Protein AF-F0IER6-F1 (afdb_monomer_lite)

Structure (mmCIF, N/CA/C/O backbone):
data_AF-F0IER6-F1
#
_entry.id   AF-F0IER6-F1
#
loop_
_atom_site.group_PDB
_atom_site.id
_atom_site.type_symbol
_atom_site.label_atom_id
_atom_site.label_alt_id
_atom_site.label_comp_id
_atom_site.label_asym_id
_atom_site.label_entity_id
_atom_site.label_seq_id
_atom_site.pdbx_PDB_ins_code
_atom_site.Cartn_x
_atom_site.Cartn_y
_atom_site.Cartn_z
_atom_site.occupancy
_atom_site.B_iso_or_equiv
_atom_site.auth_seq_id
_atom_site.auth_comp_id
_atom_site.auth_asym_id
_atom_site.auth_atom_id
_atom_site.pdbx_PDB_model_num
ATOM 1 N N . MET A 1 1 ? 46.313 -17.116 -42.962 1.00 33.59 1 MET A N 1
ATOM 2 C CA . MET A 1 1 ? 44.995 -17.578 -42.481 1.00 33.59 1 MET A CA 1
ATOM 3 C C . MET A 1 1 ? 45.224 -18.299 -41.162 1.00 33.59 1 MET A C 1
ATOM 5 O O . MET A 1 1 ? 45.896 -19.318 -41.172 1.00 33.59 1 MET A O 1
ATOM 9 N N . GLY A 1 2 ? 44.788 -17.719 -40.041 1.00 25.95 2 GLY A N 1
ATOM 10 C CA . GLY A 1 2 ? 44.911 -18.307 -38.702 1.00 25.95 2 GLY A CA 1
ATOM 11 C C . GLY A 1 2 ? 43.520 -18.611 -38.156 1.00 25.95 2 GLY A C 1
ATOM 12 O O . GLY A 1 2 ? 42.647 -17.748 -38.205 1.00 25.95 2 GLY A O 1
ATOM 13 N N . ALA A 1 3 ? 43.313 -19.853 -37.727 1.00 32.41 3 ALA A N 1
ATOM 14 C CA . ALA A 1 3 ? 42.036 -20.410 -37.308 1.00 32.41 3 ALA A CA 1
ATOM 15 C C . ALA A 1 3 ? 41.417 -19.641 -36.128 1.00 32.41 3 ALA A C 1
ATOM 17 O O . ALA A 1 3 ? 41.993 -19.570 -35.044 1.00 32.41 3 ALA A O 1
ATOM 18 N N . VAL A 1 4 ? 40.211 -19.107 -36.337 1.00 32.41 4 VAL A N 1
ATOM 19 C CA . VAL A 1 4 ? 39.313 -18.662 -35.266 1.00 32.41 4 VAL A CA 1
ATOM 20 C C . VAL A 1 4 ? 38.686 -19.925 -34.682 1.00 32.41 4 VAL A C 1
ATOM 22 O O . VAL A 1 4 ? 37.694 -20.440 -35.192 1.00 32.41 4 VAL A O 1
ATOM 25 N N . GLY A 1 5 ? 39.362 -20.480 -33.679 1.00 27.39 5 GLY A N 1
ATOM 26 C CA . GLY A 1 5 ? 38.928 -21.653 -32.936 1.00 27.39 5 GLY A CA 1
ATOM 27 C C . GLY A 1 5 ? 37.686 -21.352 -32.105 1.00 27.39 5 GLY A C 1
ATOM 28 O O . GLY A 1 5 ? 37.686 -20.498 -31.223 1.00 27.39 5 GLY A O 1
ATOM 29 N N . ASP A 1 6 ? 36.645 -22.094 -32.437 1.00 34.38 6 ASP A N 1
ATOM 30 C CA . ASP A 1 6 ? 35.415 -22.371 -31.716 1.00 34.38 6 ASP A CA 1
ATOM 31 C C . ASP A 1 6 ? 35.662 -22.610 -30.206 1.00 34.38 6 ASP A C 1
ATOM 33 O O . ASP A 1 6 ? 36.033 -23.702 -29.782 1.00 34.38 6 ASP A O 1
ATOM 37 N N . ILE A 1 7 ? 35.480 -21.584 -29.368 1.00 35.75 7 ILE A N 1
ATOM 38 C CA . ILE A 1 7 ? 35.347 -21.746 -27.911 1.00 35.75 7 ILE A CA 1
ATOM 39 C C . ILE A 1 7 ? 33.892 -21.442 -27.561 1.00 35.75 7 ILE A C 1
ATOM 41 O O . ILE A 1 7 ? 33.538 -20.383 -27.039 1.00 35.75 7 ILE A O 1
ATOM 45 N N . GLY A 1 8 ? 33.028 -22.406 -27.874 1.00 36.56 8 GLY A N 1
ATOM 46 C CA . GLY A 1 8 ? 31.675 -22.507 -27.343 1.00 36.56 8 GLY A CA 1
ATOM 47 C C . GLY A 1 8 ? 31.694 -22.880 -25.860 1.00 36.56 8 GLY A C 1
ATOM 48 O O . GLY A 1 8 ? 31.170 -23.919 -25.475 1.00 36.56 8 GLY A O 1
ATOM 49 N N . VAL A 1 9 ? 32.303 -22.055 -25.004 1.00 40.44 9 VAL A N 1
ATOM 50 C CA . VAL A 1 9 ? 32.092 -22.180 -23.558 1.00 40.44 9 VAL A CA 1
ATOM 51 C C . VAL A 1 9 ? 30.714 -21.606 -23.271 1.00 40.44 9 VAL A C 1
ATOM 53 O O . VAL A 1 9 ? 30.463 -20.411 -23.434 1.00 40.44 9 VAL A O 1
ATOM 56 N N . ASN A 1 10 ? 29.798 -22.481 -22.870 1.00 53.38 10 ASN A N 1
ATOM 57 C CA . ASN A 1 10 ? 28.465 -22.120 -22.417 1.00 53.38 10 ASN A CA 1
ATOM 58 C C . ASN A 1 10 ? 28.614 -21.375 -21.077 1.00 53.38 10 ASN A C 1
ATOM 60 O O . ASN A 1 10 ? 28.557 -21.985 -20.011 1.00 53.38 10 ASN A O 1
ATOM 64 N N . VAL A 1 11 ? 28.893 -20.064 -21.137 1.00 56.25 11 VAL A N 1
ATOM 65 C CA . VAL A 1 11 ? 29.242 -19.209 -19.981 1.00 56.25 11 VAL A CA 1
ATOM 66 C C . VAL A 1 11 ? 28.240 -19.394 -18.836 1.00 56.25 11 VAL A C 1
ATOM 68 O O . VAL A 1 11 ? 28.633 -19.476 -17.681 1.00 56.25 11 VAL A O 1
ATOM 71 N N . SER A 1 12 ? 26.959 -19.607 -19.152 1.00 57.12 12 SER A N 1
ATOM 72 C CA . SER A 1 12 ? 25.888 -19.833 -18.177 1.00 57.12 12 SER A CA 1
ATOM 73 C C . SER A 1 12 ? 25.998 -21.107 -17.332 1.00 57.12 12 SER A C 1
ATOM 75 O O . SER A 1 12 ? 25.374 -21.155 -16.281 1.00 57.12 12 SER A O 1
ATOM 77 N N . GLN A 1 13 ? 26.739 -22.139 -17.754 1.00 58.56 13 GLN A N 1
ATOM 78 C CA . GLN A 1 13 ? 26.870 -23.389 -16.981 1.00 58.56 13 GLN A CA 1
ATOM 79 C C . GLN A 1 13 ? 27.790 -23.251 -15.757 1.00 58.56 13 GLN A C 1
ATOM 81 O O . GLN A 1 13 ? 27.727 -24.087 -14.863 1.00 58.56 13 GLN A O 1
ATOM 86 N N . HIS A 1 14 ? 28.618 -22.202 -15.710 1.00 64.75 14 HIS A N 1
ATOM 87 C CA . HIS A 1 14 ? 29.607 -21.978 -14.650 1.00 64.75 14 HIS A CA 1
ATOM 88 C C . HIS A 1 14 ? 29.284 -20.756 -13.775 1.00 64.75 14 HIS A C 1
ATOM 90 O O . HIS A 1 14 ? 30.071 -20.405 -12.899 1.00 64.75 14 HIS A O 1
ATOM 96 N N . ILE A 1 15 ? 28.144 -20.094 -14.004 1.00 77.12 15 ILE A N 1
ATOM 97 C CA . ILE A 1 15 ? 27.712 -18.953 -13.192 1.00 77.12 15 ILE A CA 1
ATOM 98 C C . ILE A 1 15 ? 26.975 -19.485 -11.965 1.00 77.12 15 ILE A C 1
ATOM 100 O O . ILE A 1 15 ? 25.968 -20.177 -12.102 1.00 77.12 15 ILE A O 1
ATOM 104 N N . ASP A 1 16 ? 27.444 -19.110 -10.774 1.00 80.25 16 ASP A N 1
ATOM 105 C CA . ASP A 1 16 ? 26.734 -19.364 -9.518 1.00 80.25 16 ASP A CA 1
ATOM 106 C C . ASP A 1 16 ? 25.310 -18.768 -9.585 1.00 80.25 16 ASP A C 1
ATOM 108 O O . ASP A 1 16 ? 25.186 -17.537 -9.670 1.00 80.25 16 ASP A O 1
ATOM 112 N N . PRO A 1 17 ? 24.239 -19.588 -9.514 1.00 77.94 17 PRO A N 1
ATOM 113 C CA . PRO A 1 17 ? 22.851 -19.127 -9.585 1.00 77.94 17 PRO A CA 1
ATOM 114 C C . PRO A 1 17 ? 22.466 -18.131 -8.485 1.00 77.94 17 PRO A C 1
ATOM 116 O O . PRO A 1 17 ? 21.548 -17.333 -8.675 1.00 77.94 17 PRO A O 1
ATOM 119 N N . HIS A 1 18 ? 23.158 -18.158 -7.343 1.00 81.94 18 HIS A N 1
ATOM 120 C CA . HIS A 1 18 ? 22.892 -17.264 -6.217 1.00 81.94 18 HIS A CA 1
ATOM 121 C C . HIS A 1 18 ? 23.635 -15.926 -6.322 1.00 81.94 18 HIS A C 1
ATOM 123 O O . HIS A 1 18 ? 23.300 -14.978 -5.605 1.00 81.94 18 HIS A O 1
ATOM 129 N N . SER A 1 19 ? 24.597 -15.808 -7.240 1.00 85.62 19 SER A N 1
ATOM 130 C CA . SER A 1 19 ? 25.311 -14.560 -7.503 1.00 85.62 19 SER A CA 1
ATOM 131 C C . SER A 1 19 ? 24.416 -13.509 -8.174 1.00 85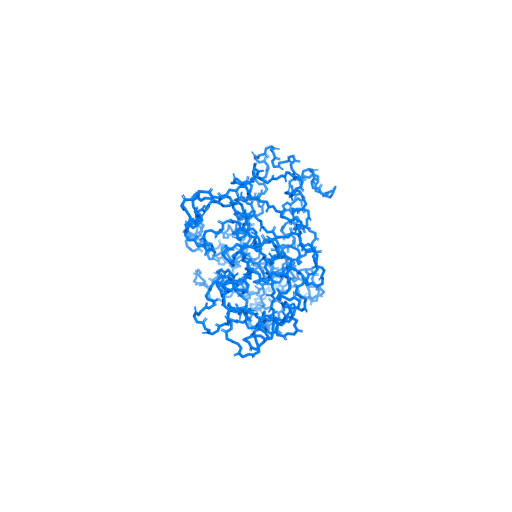.62 19 SER A C 1
ATOM 133 O O . SER A 1 19 ? 23.420 -13.823 -8.823 1.00 85.62 19 SER A O 1
ATOM 135 N N . SER A 1 20 ? 24.792 -12.228 -8.073 1.00 83.31 20 SER A N 1
ATOM 136 C CA . SER A 1 20 ? 24.052 -11.136 -8.725 1.00 83.31 20 SER A CA 1
ATOM 137 C C . SER A 1 20 ? 23.988 -11.302 -10.255 1.00 83.31 20 SER A C 1
ATOM 139 O O . SER A 1 20 ? 22.960 -10.996 -10.850 1.00 83.31 20 SER A O 1
ATOM 141 N N . LEU A 1 21 ? 25.047 -11.831 -10.885 1.00 86.12 21 LEU A N 1
ATOM 142 C CA . LEU A 1 21 ? 25.047 -12.184 -12.310 1.00 86.12 21 LEU A CA 1
ATOM 143 C C . LEU A 1 21 ? 24.154 -13.403 -12.584 1.00 86.12 21 LEU A C 1
ATOM 145 O O . LEU A 1 21 ? 23.357 -13.379 -13.519 1.00 86.12 21 LEU A O 1
ATOM 149 N N . GLY A 1 22 ? 24.248 -14.443 -11.753 1.00 84.44 22 GLY A N 1
ATOM 150 C CA . GLY A 1 22 ? 23.441 -15.658 -11.869 1.00 84.44 22 GLY A CA 1
ATOM 151 C C . GLY A 1 22 ? 21.949 -15.389 -11.797 1.00 84.44 22 GLY A C 1
ATOM 152 O O . GLY A 1 22 ? 21.201 -15.917 -12.611 1.00 84.44 22 GLY A O 1
ATOM 153 N N . GLN A 1 23 ? 21.516 -14.491 -10.913 1.00 84.38 23 GLN A N 1
ATOM 154 C CA . GLN A 1 23 ? 20.117 -14.075 -10.821 1.00 84.38 23 GLN A CA 1
ATOM 155 C C . GLN A 1 23 ? 19.631 -13.361 -12.092 1.00 84.38 23 GLN A C 1
ATOM 157 O O . GLN A 1 23 ? 18.537 -13.656 -12.576 1.00 84.38 23 GLN A O 1
ATOM 162 N N . VAL A 1 24 ? 20.444 -12.467 -12.676 1.00 85.56 24 VAL A N 1
ATOM 163 C CA . VAL A 1 24 ? 20.126 -11.834 -13.972 1.00 85.56 24 VAL A CA 1
ATOM 164 C C . VAL A 1 24 ? 20.001 -12.903 -15.055 1.00 85.56 24 VAL A C 1
ATOM 166 O O . VAL A 1 24 ? 18.986 -12.974 -15.748 1.00 85.56 24 VAL A O 1
ATOM 169 N N . VAL A 1 25 ? 20.988 -13.792 -15.164 1.00 84.56 25 VAL A N 1
ATOM 170 C CA . VAL A 1 25 ? 21.001 -14.833 -16.196 1.00 84.56 25 VAL A CA 1
ATOM 171 C C . VAL A 1 25 ? 19.840 -15.813 -16.033 1.00 84.56 25 VAL A C 1
ATOM 173 O O . VAL A 1 25 ? 19.209 -16.185 -17.021 1.00 84.56 25 VAL A O 1
ATOM 176 N N . ASN A 1 26 ? 19.502 -16.181 -14.799 1.00 82.19 26 ASN A N 1
ATOM 177 C CA . ASN A 1 26 ? 18.384 -17.064 -14.504 1.00 82.19 26 ASN A CA 1
ATOM 178 C C . ASN A 1 26 ? 17.036 -16.423 -14.867 1.00 82.19 26 ASN A C 1
ATOM 180 O O . ASN A 1 26 ? 16.210 -17.082 -15.489 1.00 82.19 26 ASN A O 1
ATOM 184 N N . SER A 1 27 ? 16.829 -15.132 -14.568 1.00 80.69 27 SER A N 1
ATOM 185 C CA . SER A 1 27 ? 15.591 -14.423 -14.943 1.00 80.69 27 SER A CA 1
ATOM 186 C C . SER A 1 27 ? 15.353 -14.414 -16.459 1.00 80.69 27 SER A C 1
ATOM 188 O O . SER A 1 27 ? 14.240 -14.675 -16.919 1.00 80.69 27 SER A O 1
ATOM 190 N N . TYR A 1 28 ? 16.419 -14.228 -17.247 1.00 81.75 28 TYR A N 1
ATOM 191 C CA . TYR A 1 28 ? 16.370 -14.374 -18.700 1.00 81.75 28 TYR A CA 1
ATOM 192 C C . TYR A 1 28 ? 16.031 -15.812 -19.105 1.00 81.75 28 TYR A C 1
ATOM 194 O O . TYR A 1 28 ? 15.107 -16.042 -19.881 1.00 81.75 28 TYR A O 1
ATOM 202 N N . ASN A 1 29 ? 16.751 -16.797 -18.562 1.00 79.56 29 ASN A N 1
ATOM 203 C CA . ASN A 1 29 ? 16.576 -18.204 -18.925 1.00 79.56 29 ASN A CA 1
ATOM 204 C C . ASN A 1 29 ? 15.172 -18.728 -18.602 1.00 79.56 29 ASN A C 1
ATOM 206 O O . ASN A 1 29 ? 14.615 -19.483 -19.395 1.00 79.56 29 ASN A O 1
ATOM 210 N N . LEU A 1 30 ? 14.580 -18.305 -17.483 1.00 80.06 30 LEU A N 1
ATOM 211 C CA . LEU A 1 30 ? 13.198 -18.630 -17.130 1.00 80.06 30 LEU A CA 1
ATOM 212 C C . LEU A 1 30 ? 12.223 -18.118 -18.194 1.00 80.06 30 LEU A C 1
ATOM 214 O O . LEU A 1 30 ? 11.386 -18.884 -18.668 1.00 80.06 30 LEU A O 1
ATOM 218 N N . ALA A 1 31 ? 12.379 -16.866 -18.635 1.00 80.50 31 ALA A N 1
ATOM 219 C CA . ALA A 1 31 ? 11.556 -16.301 -19.703 1.00 80.50 31 ALA A CA 1
ATOM 220 C C . ALA A 1 31 ? 11.679 -17.083 -21.012 1.00 80.50 31 ALA A C 1
ATOM 222 O O . ALA A 1 31 ? 10.696 -17.357 -21.697 1.00 80.50 31 ALA A O 1
ATOM 223 N N . MET A 1 32 ? 12.904 -17.468 -21.353 1.00 81.44 32 MET A N 1
ATOM 224 C CA . MET A 1 32 ? 13.171 -18.241 -22.556 1.00 81.44 32 MET A CA 1
ATOM 225 C C . MET A 1 32 ? 12.612 -19.670 -22.451 1.00 81.44 32 MET A C 1
ATOM 227 O O . MET A 1 32 ? 12.129 -20.218 -23.441 1.00 81.44 32 MET A O 1
ATOM 231 N N . GLY A 1 33 ? 12.582 -20.245 -21.246 1.00 75.12 33 GLY A N 1
ATOM 232 C CA . GLY A 1 33 ? 11.919 -21.514 -20.955 1.00 75.12 33 GLY A CA 1
ATOM 233 C C . GLY A 1 33 ? 10.408 -21.473 -21.200 1.00 75.12 33 GLY A C 1
ATOM 234 O O . GLY A 1 33 ? 9.867 -22.429 -21.756 1.00 75.12 33 GLY A O 1
ATOM 235 N N . VAL A 1 34 ? 9.743 -20.352 -20.883 1.00 76.12 34 VAL A N 1
ATOM 236 C CA . VAL A 1 34 ? 8.303 -20.135 -21.149 1.00 76.12 34 VAL A CA 1
ATOM 237 C C . VAL A 1 34 ? 7.978 -20.234 -22.646 1.00 76.12 34 VAL A C 1
ATOM 239 O O . VAL A 1 34 ? 6.907 -20.710 -23.014 1.00 76.12 34 VAL A O 1
ATOM 242 N N . ILE A 1 35 ? 8.917 -19.860 -23.520 1.00 74.12 35 ILE A N 1
ATOM 243 C CA . ILE A 1 35 ? 8.778 -19.966 -24.984 1.00 74.12 35 ILE A CA 1
ATOM 244 C C . ILE A 1 35 ? 9.499 -21.187 -25.578 1.00 74.12 35 ILE A C 1
ATOM 246 O O . ILE A 1 35 ? 9.693 -21.266 -26.790 1.00 74.12 35 ILE A O 1
ATOM 250 N N . GLY A 1 36 ? 9.863 -22.162 -24.736 1.00 70.25 36 GLY A N 1
ATOM 251 C CA . GLY A 1 36 ? 10.356 -23.474 -25.163 1.00 70.25 36 GLY A CA 1
ATOM 252 C C . GLY A 1 36 ? 11.863 -23.574 -25.408 1.00 70.25 36 GLY A C 1
ATOM 253 O O . GLY A 1 36 ? 12.304 -24.519 -26.061 1.00 70.25 36 GLY A O 1
ATOM 254 N N . ILE A 1 37 ? 12.673 -22.650 -24.888 1.00 69.50 37 ILE A N 1
ATOM 255 C CA . ILE A 1 37 ? 14.117 -22.610 -25.135 1.00 69.50 37 ILE A CA 1
ATOM 256 C C . ILE A 1 37 ? 14.896 -23.011 -23.873 1.00 69.50 37 ILE A C 1
ATOM 258 O O . ILE A 1 37 ? 14.741 -22.392 -22.825 1.00 69.50 37 ILE A O 1
ATOM 262 N N . LYS A 1 38 ? 15.753 -24.043 -23.958 1.00 55.91 38 LYS A N 1
ATOM 263 C CA . LYS A 1 38 ? 16.308 -24.716 -22.763 1.00 55.91 38 LYS A CA 1
ATOM 264 C C . LYS A 1 38 ? 17.825 -24.590 -22.507 1.00 55.91 38 LYS A C 1
ATOM 266 O O . LYS A 1 38 ? 18.257 -25.078 -21.476 1.00 55.91 38 LYS A O 1
ATOM 271 N N . ASN A 1 39 ? 18.641 -23.940 -23.352 1.00 56.78 39 ASN A N 1
ATOM 272 C CA . ASN A 1 39 ? 20.116 -23.873 -23.170 1.00 56.78 39 ASN A CA 1
ATOM 273 C C . ASN A 1 39 ? 20.739 -22.593 -23.763 1.00 56.78 39 ASN A C 1
ATOM 275 O O . ASN A 1 39 ? 20.815 -22.522 -24.984 1.00 56.78 39 ASN A O 1
ATOM 279 N N . LEU A 1 40 ? 21.150 -21.580 -22.968 1.00 59.72 40 LEU A N 1
ATOM 280 C CA . LEU A 1 40 ? 21.232 -20.195 -23.495 1.00 59.72 40 LEU A CA 1
ATOM 281 C C . LEU A 1 40 ? 22.407 -19.282 -23.110 1.00 59.72 40 LEU A C 1
ATOM 283 O O . LEU A 1 40 ? 22.339 -18.092 -23.408 1.00 59.72 40 LEU A O 1
ATOM 287 N N . GLY A 1 41 ? 23.528 -19.798 -22.607 1.00 53.75 41 GLY A N 1
ATOM 288 C CA . GLY A 1 41 ? 24.713 -18.978 -22.289 1.00 53.75 41 GLY A CA 1
ATOM 289 C C . GLY A 1 41 ? 25.321 -18.185 -23.451 1.00 53.75 41 GLY A C 1
ATOM 290 O O . GLY A 1 41 ? 26.144 -17.316 -23.210 1.00 53.75 41 GLY A O 1
ATOM 291 N N . GLN A 1 42 ? 24.915 -18.466 -24.693 1.00 52.12 42 GLN A N 1
ATOM 292 C CA . GLN A 1 42 ? 25.079 -17.620 -25.895 1.00 52.12 42 GLN A CA 1
ATOM 293 C C . GLN A 1 42 ? 23.946 -17.819 -26.930 1.00 52.12 42 GLN A C 1
ATOM 295 O O . GLN A 1 42 ? 23.841 -17.093 -27.920 1.00 52.12 42 GLN A O 1
ATOM 300 N N . VAL A 1 43 ? 23.100 -18.836 -26.742 1.00 56.28 43 VAL A N 1
ATOM 301 C CA . VAL A 1 43 ? 22.113 -19.288 -27.735 1.00 56.28 43 VAL A CA 1
ATOM 302 C C . VAL A 1 43 ? 20.823 -18.455 -27.684 1.00 56.28 43 VAL A C 1
ATOM 304 O O . VAL A 1 43 ? 20.097 -18.431 -28.670 1.00 56.28 43 VAL A O 1
ATOM 307 N N . GLY A 1 44 ? 20.550 -17.720 -26.594 1.00 57.94 44 GLY A N 1
ATOM 308 C CA . GLY A 1 44 ? 19.294 -16.968 -26.416 1.00 57.94 44 GLY A CA 1
ATOM 309 C C . GLY A 1 44 ? 19.102 -15.889 -27.472 1.00 57.94 44 GLY A C 1
ATOM 310 O O . GLY A 1 44 ? 18.084 -15.851 -28.160 1.00 57.94 44 GLY A O 1
ATOM 311 N N . TYR A 1 45 ? 20.154 -15.102 -27.690 1.00 63.78 45 TYR A N 1
ATOM 312 C CA . TYR A 1 45 ? 20.227 -14.129 -28.771 1.00 63.78 45 TYR A CA 1
ATOM 313 C C . TYR A 1 45 ? 20.075 -14.774 -30.159 1.00 63.78 45 TYR A C 1
ATOM 315 O O . TYR A 1 45 ? 19.224 -14.362 -30.948 1.00 63.78 45 TYR A O 1
ATOM 323 N N . LYS A 1 46 ? 20.867 -15.817 -30.460 1.00 67.19 46 LYS A N 1
ATOM 324 C CA . LYS A 1 46 ? 20.829 -16.506 -31.765 1.00 67.19 46 LYS A CA 1
ATOM 325 C C . LYS A 1 46 ? 19.447 -17.101 -32.045 1.00 67.19 46 LYS A C 1
ATOM 327 O O . LYS A 1 46 ? 18.971 -17.045 -33.173 1.00 67.19 46 LYS A O 1
ATOM 332 N N . PHE A 1 47 ? 18.782 -17.622 -31.019 1.00 69.31 47 PHE A N 1
ATOM 333 C CA . PHE A 1 47 ? 17.423 -18.132 -31.121 1.00 69.31 47 PHE A CA 1
ATOM 334 C C . PHE A 1 47 ? 16.416 -17.008 -31.386 1.00 69.31 47 PHE A C 1
ATOM 336 O O . PHE A 1 47 ? 15.670 -17.083 -32.358 1.00 69.31 47 PHE A O 1
ATOM 343 N N . ALA A 1 48 ? 16.432 -15.933 -30.589 1.00 68.50 48 ALA A N 1
ATOM 344 C CA . ALA A 1 48 ? 15.556 -14.776 -30.791 1.00 68.50 48 ALA A CA 1
ATOM 345 C C . ALA A 1 48 ? 15.731 -14.142 -32.184 1.00 68.50 48 ALA A C 1
ATOM 347 O O . ALA A 1 48 ? 14.765 -13.686 -32.802 1.00 68.50 48 ALA A O 1
ATOM 348 N N . LYS A 1 49 ? 16.959 -14.155 -32.712 1.00 74.12 49 LYS A N 1
ATOM 349 C CA . LYS A 1 49 ? 17.285 -13.685 -34.063 1.00 74.12 49 LYS A CA 1
ATOM 350 C C . LYS A 1 49 ? 16.666 -14.567 -35.143 1.00 74.12 49 LYS A C 1
ATOM 352 O O . LYS A 1 49 ? 16.118 -14.038 -36.104 1.00 74.12 49 LYS A O 1
ATOM 357 N N . ASN A 1 50 ? 16.709 -15.882 -34.948 1.00 76.00 50 ASN A N 1
ATOM 358 C CA . ASN A 1 50 ? 16.250 -16.878 -35.915 1.00 76.00 50 ASN A CA 1
ATOM 359 C C . ASN A 1 50 ? 14.752 -17.218 -35.800 1.00 76.00 50 ASN A C 1
ATOM 361 O O . ASN A 1 50 ? 14.240 -17.996 -36.604 1.00 76.00 50 ASN A O 1
ATOM 365 N N . LEU A 1 51 ? 14.035 -16.655 -34.821 1.00 78.69 51 LEU A N 1
ATOM 366 C CA . LEU A 1 51 ? 12.589 -16.829 -34.700 1.00 78.69 51 LEU A CA 1
ATOM 367 C C . LEU A 1 51 ? 11.847 -16.202 -35.895 1.00 78.69 51 LEU A C 1
ATOM 369 O O . LEU A 1 51 ? 12.068 -15.021 -36.187 1.00 78.69 51 LEU A O 1
ATOM 373 N N . PRO A 1 52 ? 10.902 -16.927 -36.529 1.00 81.88 52 PRO A N 1
ATOM 374 C CA . PRO A 1 52 ? 10.044 -16.359 -37.563 1.00 81.88 52 PRO A CA 1
ATOM 375 C C . PRO A 1 52 ? 9.273 -15.133 -37.061 1.00 81.88 52 PRO A C 1
ATOM 377 O O . PRO A 1 52 ? 8.790 -15.115 -35.924 1.00 81.88 52 PRO A O 1
ATOM 380 N N . GLN A 1 53 ? 9.079 -14.130 -37.925 1.00 75.94 53 GLN A N 1
ATOM 381 C CA . GLN A 1 53 ? 8.353 -12.906 -37.561 1.00 75.94 53 GLN A CA 1
ATOM 382 C C . GLN A 1 53 ? 6.915 -13.198 -37.102 1.00 75.94 53 GLN A C 1
ATOM 384 O O . GLN A 1 53 ? 6.425 -12.573 -36.165 1.00 75.94 53 GLN A O 1
ATOM 389 N N . THR A 1 54 ? 6.255 -14.195 -37.696 1.00 74.38 54 THR A N 1
ATOM 390 C CA . THR A 1 54 ? 4.927 -14.663 -37.272 1.00 74.38 54 THR A CA 1
ATOM 391 C C . THR A 1 54 ? 4.929 -15.140 -35.820 1.00 74.38 54 THR A C 1
ATOM 393 O O . THR A 1 54 ? 4.030 -14.788 -35.060 1.00 74.38 54 THR A O 1
ATOM 396 N N . THR A 1 55 ? 5.963 -15.871 -35.399 1.00 77.25 55 THR A N 1
ATOM 397 C CA . THR A 1 55 ? 6.111 -16.334 -34.015 1.00 77.25 55 THR A CA 1
ATOM 398 C C . THR A 1 55 ? 6.358 -15.165 -33.071 1.00 77.25 55 THR A C 1
ATOM 400 O O . THR A 1 55 ? 5.692 -15.072 -32.045 1.00 77.25 55 THR A O 1
ATOM 403 N N . LYS A 1 56 ? 7.229 -14.216 -33.442 1.00 75.75 56 LYS A N 1
ATOM 404 C CA . LYS A 1 56 ? 7.441 -12.979 -32.666 1.00 75.75 56 LYS A CA 1
ATOM 405 C C . LYS A 1 56 ? 6.136 -12.203 -32.475 1.00 75.75 56 LYS A C 1
ATOM 407 O O . LYS A 1 56 ? 5.802 -11.821 -31.358 1.00 75.75 56 LYS A O 1
ATOM 412 N N . ASN A 1 57 ? 5.342 -12.071 -33.536 1.00 71.44 57 ASN A N 1
ATOM 413 C CA . ASN A 1 57 ? 4.038 -11.415 -33.479 1.00 71.44 57 ASN A CA 1
ATOM 414 C C . ASN A 1 57 ? 3.052 -12.154 -32.554 1.00 71.44 57 ASN A C 1
ATOM 416 O O . ASN A 1 57 ? 2.262 -11.506 -31.875 1.00 71.44 57 ASN A O 1
ATOM 420 N N . ILE A 1 58 ? 3.089 -13.491 -32.494 1.00 76.31 58 ILE A N 1
ATOM 421 C CA . ILE A 1 58 ? 2.259 -14.282 -31.568 1.00 76.31 58 ILE A CA 1
ATOM 422 C C . ILE A 1 58 ? 2.689 -14.046 -30.116 1.00 76.31 58 ILE A C 1
ATOM 424 O O . ILE A 1 58 ? 1.829 -13.800 -29.270 1.00 76.31 58 ILE A O 1
ATOM 428 N N . LEU A 1 59 ? 3.998 -14.052 -29.833 1.00 74.69 59 LEU A N 1
ATOM 429 C CA . LEU A 1 59 ? 4.536 -13.747 -28.499 1.00 74.69 59 LEU A CA 1
ATOM 430 C C . LEU A 1 59 ? 4.112 -12.351 -28.017 1.00 74.69 59 LEU A C 1
ATOM 432 O O . LEU A 1 59 ? 3.856 -12.153 -26.833 1.00 74.69 59 LEU A O 1
ATOM 436 N N . GLN A 1 60 ? 3.980 -11.404 -28.947 1.00 68.38 60 GLN A N 1
ATOM 437 C CA . GLN A 1 60 ? 3.563 -10.028 -28.672 1.00 68.38 60 GLN A CA 1
ATOM 438 C C . GLN A 1 60 ? 2.044 -9.811 -28.637 1.00 68.38 60 GLN A C 1
ATOM 440 O O . GLN A 1 60 ? 1.609 -8.772 -28.150 1.00 68.38 60 GLN A O 1
ATOM 445 N N . LYS A 1 61 ? 1.221 -10.728 -29.162 1.00 66.38 61 LYS A N 1
ATOM 446 C CA . LYS A 1 61 ? -0.246 -10.555 -29.260 1.00 66.38 61 LYS A CA 1
ATOM 447 C C . LYS A 1 61 ? -1.043 -11.492 -28.355 1.00 66.38 61 LYS A C 1
ATOM 449 O O . LYS A 1 61 ? -2.192 -11.194 -28.043 1.00 66.38 61 LYS A O 1
ATOM 454 N N . ASN A 1 62 ? -0.466 -12.611 -27.923 1.00 70.62 62 ASN A N 1
ATOM 455 C CA . ASN A 1 62 ? -1.140 -13.543 -27.025 1.00 70.62 62 ASN A CA 1
ATOM 456 C C . ASN A 1 62 ? -1.192 -12.962 -25.604 1.00 70.62 62 ASN A C 1
ATOM 458 O O . ASN A 1 62 ? -0.168 -12.899 -24.934 1.00 70.62 62 ASN A O 1
ATOM 462 N N . GLY A 1 63 ? -2.377 -12.553 -25.142 1.00 66.50 63 GLY A N 1
ATOM 463 C CA . GLY A 1 63 ? -2.543 -11.816 -23.885 1.00 66.50 63 GLY A CA 1
ATOM 464 C C . GLY A 1 63 ? -1.904 -12.478 -22.659 1.00 66.50 63 GLY A C 1
ATOM 465 O O . GLY A 1 63 ? -1.184 -11.812 -21.923 1.00 66.50 63 GLY A O 1
ATOM 466 N N . ASN A 1 64 ? -2.096 -13.784 -22.448 1.00 71.69 64 ASN A N 1
ATOM 467 C CA . ASN A 1 64 ? -1.541 -14.462 -21.270 1.00 71.69 64 ASN A CA 1
ATOM 468 C C . ASN A 1 64 ? -0.016 -14.651 -21.383 1.00 71.69 64 ASN A C 1
ATOM 470 O O . ASN A 1 64 ? 0.730 -14.310 -20.466 1.00 71.69 64 ASN A O 1
ATOM 474 N N . LEU A 1 65 ? 0.462 -15.128 -22.537 1.00 72.12 65 LEU A N 1
ATOM 475 C CA . LEU A 1 65 ? 1.889 -15.373 -22.772 1.00 72.12 65 LEU A CA 1
ATOM 476 C C . LEU A 1 65 ? 2.703 -14.072 -22.784 1.00 72.12 65 LEU A C 1
ATOM 478 O O . LEU A 1 65 ? 3.775 -13.999 -22.189 1.00 72.12 65 LEU A O 1
ATOM 482 N N . ARG A 1 66 ? 2.166 -13.021 -23.409 1.00 74.56 66 ARG A N 1
ATOM 483 C CA . ARG A 1 66 ? 2.761 -11.685 -23.429 1.00 74.56 66 ARG A CA 1
ATOM 484 C C . ARG A 1 66 ? 2.873 -11.120 -22.020 1.00 74.56 66 ARG A C 1
ATOM 486 O O . ARG A 1 66 ? 3.932 -10.621 -21.668 1.00 74.56 66 ARG A O 1
ATOM 493 N N . THR A 1 67 ? 1.821 -11.224 -21.207 1.00 71.12 67 THR A N 1
ATOM 494 C CA . THR A 1 67 ? 1.851 -10.764 -19.810 1.00 71.12 67 THR A CA 1
ATOM 495 C C . THR A 1 67 ? 2.944 -11.471 -19.012 1.00 71.12 67 THR A C 1
ATOM 497 O O . THR A 1 67 ? 3.677 -10.818 -18.273 1.00 71.12 67 THR A O 1
ATOM 500 N N . GLN A 1 68 ? 3.112 -12.784 -19.189 1.00 75.69 68 GLN A N 1
ATOM 501 C CA . GLN A 1 68 ? 4.193 -13.530 -18.536 1.00 75.69 68 GLN A CA 1
ATOM 502 C C . GLN A 1 68 ? 5.578 -13.067 -19.011 1.00 75.69 68 GLN A C 1
ATOM 504 O O . GLN A 1 68 ? 6.442 -12.787 -18.185 1.00 75.69 68 GLN A O 1
ATOM 509 N N . LEU A 1 69 ? 5.775 -12.907 -20.323 1.00 78.75 69 LEU A N 1
ATOM 510 C CA . LEU A 1 69 ? 7.053 -12.471 -20.893 1.00 78.75 69 LEU A CA 1
ATOM 511 C C . LEU A 1 69 ? 7.416 -11.027 -20.531 1.00 78.75 69 LEU A C 1
ATOM 513 O O . LEU A 1 69 ? 8.579 -10.752 -20.251 1.00 78.75 69 LEU A O 1
ATOM 517 N N . VAL A 1 70 ? 6.434 -10.124 -20.468 1.00 75.38 70 VAL A N 1
ATOM 518 C CA . VAL A 1 70 ? 6.619 -8.745 -19.993 1.00 75.38 70 VAL A CA 1
ATOM 519 C C . VAL A 1 70 ? 7.056 -8.741 -18.530 1.00 75.38 70 VAL A C 1
ATOM 521 O O . VAL A 1 70 ? 8.034 -8.074 -18.199 1.00 75.38 70 VAL A O 1
ATOM 524 N N . LYS A 1 71 ? 6.409 -9.537 -17.665 1.00 75.44 71 LYS A N 1
ATOM 525 C CA . LYS A 1 71 ? 6.827 -9.686 -16.260 1.00 75.44 71 LYS A CA 1
ATOM 526 C C . LYS A 1 71 ? 8.262 -10.204 -16.154 1.00 75.44 71 LYS A C 1
ATOM 528 O O . LYS A 1 71 ? 9.051 -9.654 -15.390 1.00 75.44 71 LYS A O 1
ATOM 533 N N . SER A 1 72 ? 8.630 -11.216 -16.942 1.00 81.62 72 SER A N 1
ATOM 534 C CA . SER A 1 72 ? 9.996 -11.748 -16.934 1.00 81.62 72 SER A CA 1
ATOM 535 C C . SER A 1 72 ? 11.030 -10.756 -17.473 1.00 81.62 72 SER A C 1
ATOM 537 O O . SER A 1 72 ? 12.128 -10.664 -16.927 1.00 81.62 72 SER A O 1
ATOM 539 N N . TYR A 1 73 ? 10.692 -9.982 -18.507 1.00 82.88 73 TYR A N 1
ATOM 540 C CA . TYR A 1 73 ? 11.568 -8.928 -19.013 1.00 82.88 73 TYR A CA 1
ATOM 541 C C . TYR A 1 73 ? 11.758 -7.803 -17.992 1.00 82.88 73 TYR A C 1
ATOM 543 O O . TYR A 1 73 ? 12.879 -7.337 -17.799 1.00 82.88 73 TYR A O 1
ATOM 551 N N . GLN A 1 74 ? 10.694 -7.394 -17.299 1.00 76.31 74 GLN A N 1
ATOM 552 C CA . GLN A 1 74 ? 10.765 -6.392 -16.234 1.00 76.31 74 GLN A CA 1
ATOM 553 C C . GLN A 1 74 ? 11.633 -6.868 -15.069 1.00 76.31 74 GLN A C 1
ATOM 555 O O . GLN A 1 74 ? 12.469 -6.101 -14.589 1.00 76.31 74 GLN A O 1
ATOM 560 N N . ASP A 1 75 ? 11.491 -8.133 -14.655 1.00 81.69 75 ASP A N 1
ATOM 561 C CA . ASP A 1 75 ? 12.364 -8.715 -13.636 1.00 81.69 75 ASP A CA 1
ATOM 562 C C . ASP A 1 75 ? 13.829 -8.708 -14.094 1.00 81.69 75 ASP A C 1
ATOM 564 O O . ASP A 1 75 ? 14.701 -8.194 -13.389 1.00 81.69 75 ASP A O 1
ATOM 568 N N . TRP A 1 76 ? 14.092 -9.169 -15.321 1.00 86.62 76 TRP A N 1
ATOM 569 C CA . TRP A 1 76 ? 15.427 -9.126 -15.911 1.00 86.62 76 TRP A CA 1
ATOM 570 C C . TRP A 1 76 ? 15.992 -7.701 -15.953 1.00 86.62 76 TRP A C 1
ATOM 572 O O . TRP A 1 76 ? 17.102 -7.490 -15.460 1.00 86.62 76 TRP A O 1
ATOM 582 N N . LYS A 1 77 ? 15.234 -6.711 -16.463 1.00 82.75 77 LYS A N 1
ATOM 583 C CA . LYS A 1 77 ? 15.680 -5.308 -16.575 1.00 82.75 77 LYS A CA 1
ATOM 584 C C . LYS A 1 77 ? 15.984 -4.709 -15.203 1.00 82.75 77 LYS A C 1
ATOM 586 O O . LYS A 1 77 ? 16.987 -4.013 -15.039 1.00 82.75 77 LYS A O 1
ATOM 591 N N . ARG A 1 78 ? 15.151 -4.999 -14.201 1.00 79.00 78 ARG A N 1
ATOM 592 C CA . ARG A 1 78 ? 15.386 -4.569 -12.819 1.00 79.00 78 ARG A CA 1
ATOM 593 C C . ARG A 1 78 ? 16.704 -5.136 -12.292 1.00 79.00 78 ARG A C 1
ATOM 595 O O . ARG A 1 78 ? 17.550 -4.372 -11.829 1.00 79.00 78 ARG A O 1
ATOM 602 N N . ARG A 1 79 ? 16.916 -6.450 -12.407 1.00 84.25 79 ARG A N 1
ATOM 603 C CA . ARG A 1 79 ? 18.137 -7.108 -11.913 1.00 84.25 79 ARG A CA 1
ATOM 604 C C . ARG A 1 79 ? 19.393 -6.618 -12.629 1.00 84.25 79 ARG A C 1
ATOM 606 O O . ARG A 1 79 ? 20.398 -6.356 -11.971 1.00 84.25 79 ARG A O 1
ATOM 613 N N . ILE A 1 80 ? 19.358 -6.471 -13.957 1.00 84.94 80 ILE A N 1
ATOM 614 C CA . ILE A 1 80 ? 20.516 -5.970 -14.712 1.00 84.94 80 ILE A CA 1
ATOM 615 C C . ILE A 1 80 ? 20.808 -4.505 -14.373 1.00 84.94 80 ILE A C 1
ATOM 617 O O . ILE A 1 80 ? 21.976 -4.145 -14.265 1.00 84.94 80 ILE A O 1
ATOM 621 N N . GLY A 1 81 ? 19.790 -3.672 -14.128 1.00 81.94 81 GLY A N 1
ATOM 622 C CA . GLY A 1 81 ? 19.972 -2.299 -13.645 1.00 81.94 81 GLY A CA 1
ATOM 623 C C . GLY A 1 81 ? 20.649 -2.246 -12.270 1.00 81.94 81 GLY A C 1
ATOM 624 O O . GLY A 1 81 ? 21.633 -1.527 -12.079 1.00 81.94 81 GLY A O 1
ATOM 625 N N . GLN A 1 82 ? 20.189 -3.074 -11.326 1.00 81.94 82 GLN A N 1
ATOM 626 C CA . GLN A 1 82 ? 20.815 -3.224 -10.005 1.00 81.94 82 GLN A CA 1
ATOM 627 C C . GLN A 1 82 ? 22.263 -3.723 -10.107 1.00 81.94 82 GLN A C 1
ATOM 629 O O . GLN A 1 82 ? 23.147 -3.225 -9.411 1.00 81.94 82 GLN A O 1
ATOM 634 N N . LEU A 1 83 ? 22.534 -4.676 -11.002 1.00 86.19 83 LEU A N 1
ATOM 635 C CA . LEU A 1 83 ? 23.885 -5.168 -11.242 1.00 86.19 83 LEU A CA 1
ATOM 636 C C . LEU A 1 83 ? 24.775 -4.068 -11.835 1.00 86.19 83 LEU A C 1
ATOM 638 O O . LEU A 1 83 ? 25.812 -3.785 -11.238 1.00 86.19 83 LEU A O 1
ATOM 642 N N . LYS A 1 84 ? 24.354 -3.417 -12.934 1.00 85.31 84 LYS A N 1
ATOM 643 C CA . LYS A 1 84 ? 25.097 -2.362 -13.662 1.00 85.31 84 LYS A CA 1
ATOM 644 C C . LYS A 1 84 ? 25.494 -1.180 -12.767 1.00 85.31 84 LYS A C 1
ATOM 646 O O . LYS A 1 84 ? 26.533 -0.573 -12.991 1.00 85.31 84 LYS A O 1
ATOM 651 N N . THR A 1 85 ? 24.703 -0.873 -11.738 1.00 80.75 85 THR A N 1
ATOM 652 C CA . THR A 1 85 ? 24.989 0.204 -10.768 1.00 80.75 85 THR A CA 1
ATOM 653 C C . THR A 1 85 ? 25.884 -0.225 -9.596 1.00 80.75 85 THR A C 1
ATOM 655 O O . THR A 1 85 ? 26.259 0.601 -8.765 1.00 80.75 85 THR A O 1
ATOM 658 N N . SER A 1 86 ? 26.250 -1.506 -9.504 1.00 83.44 86 SER A N 1
ATOM 659 C CA . SER A 1 86 ? 27.046 -2.056 -8.404 1.00 83.44 86 SER A CA 1
ATOM 660 C C . SER A 1 86 ? 28.533 -2.197 -8.756 1.00 83.44 86 SER A C 1
ATOM 662 O O . SER A 1 86 ? 28.891 -2.526 -9.885 1.00 83.44 86 SER A O 1
ATOM 664 N N . LYS A 1 87 ? 29.414 -2.125 -7.745 1.00 86.75 87 LYS A N 1
ATOM 665 C CA . LYS A 1 87 ? 30.860 -2.425 -7.888 1.00 86.75 87 LYS A CA 1
ATOM 666 C C . LYS A 1 87 ? 31.158 -3.846 -8.392 1.00 86.75 87 LYS A C 1
ATOM 668 O O . LYS A 1 87 ? 32.290 -4.151 -8.754 1.00 86.75 87 LYS A O 1
ATOM 673 N N . LYS A 1 88 ? 30.172 -4.751 -8.362 1.00 87.12 88 LYS A N 1
ATOM 674 C CA . LYS A 1 88 ? 30.324 -6.116 -8.881 1.00 87.12 88 LYS A CA 1
ATOM 675 C C . LYS A 1 88 ? 30.343 -6.131 -10.408 1.00 87.12 88 LYS A C 1
ATOM 677 O O . LYS A 1 88 ? 31.038 -6.964 -10.970 1.00 87.12 88 LYS A O 1
ATOM 682 N N . PHE A 1 89 ? 29.636 -5.205 -11.060 1.00 87.75 89 PHE A N 1
ATOM 683 C CA . PHE A 1 89 ? 29.600 -5.117 -12.520 1.00 87.75 89 PHE A CA 1
ATOM 684 C C . PHE A 1 89 ? 30.957 -4.741 -13.119 1.00 87.75 89 PHE A C 1
ATOM 686 O O . PHE A 1 89 ? 31.369 -5.312 -14.126 1.00 87.75 89 PHE A O 1
ATOM 693 N N . GLU A 1 90 ? 31.692 -3.843 -12.460 1.00 86.81 90 GLU A N 1
ATOM 694 C CA . GLU A 1 90 ? 33.051 -3.461 -12.865 1.00 86.81 90 GLU A CA 1
ATOM 695 C C . GLU A 1 90 ? 33.998 -4.669 -12.910 1.00 86.81 90 GLU A C 1
ATOM 697 O O . GLU A 1 90 ? 34.848 -4.748 -13.794 1.00 86.81 90 GLU A O 1
ATOM 702 N N . LYS A 1 91 ? 33.797 -5.632 -12.000 1.00 88.56 91 LYS A N 1
ATOM 703 C CA . LYS A 1 91 ? 34.611 -6.846 -11.847 1.00 88.56 91 LYS A CA 1
ATOM 704 C C . LYS A 1 91 ? 34.208 -7.999 -12.769 1.00 88.56 91 LYS A C 1
ATOM 706 O O . LYS A 1 91 ? 34.871 -9.031 -12.730 1.00 88.56 91 LYS A O 1
ATOM 711 N N . LEU A 1 92 ? 33.137 -7.853 -13.552 1.00 86.06 92 LEU A N 1
ATOM 712 C CA . LEU A 1 92 ? 32.721 -8.888 -14.498 1.00 86.06 92 LEU A CA 1
ATOM 713 C C . LEU A 1 92 ? 33.718 -9.009 -15.646 1.00 86.06 92 LEU A C 1
ATOM 715 O O . LEU A 1 92 ? 34.200 -7.998 -16.173 1.00 86.06 92 LEU A O 1
ATOM 719 N N . ALA A 1 93 ? 33.970 -10.247 -16.056 1.00 86.88 93 ALA A N 1
ATOM 720 C CA . ALA A 1 93 ? 34.780 -10.550 -17.221 1.00 86.88 93 ALA A CA 1
ATOM 721 C C . ALA A 1 93 ? 34.063 -10.121 -18.517 1.00 86.88 93 ALA A C 1
ATOM 723 O O . ALA A 1 93 ? 32.834 -10.019 -18.583 1.00 86.88 93 ALA A O 1
ATOM 724 N N . ASP A 1 94 ? 34.826 -9.876 -19.583 1.00 82.62 94 ASP A N 1
ATOM 725 C CA . ASP A 1 94 ? 34.275 -9.371 -20.850 1.00 82.62 94 ASP A CA 1
ATOM 726 C C . ASP A 1 94 ? 33.259 -10.329 -21.486 1.00 82.62 94 ASP A C 1
ATOM 728 O O . ASP A 1 94 ? 32.295 -9.899 -22.117 1.00 82.62 94 ASP A O 1
ATOM 732 N N . ASN A 1 95 ? 33.437 -11.639 -21.307 1.00 79.69 95 ASN A N 1
ATOM 733 C CA . ASN A 1 95 ? 32.483 -12.649 -21.764 1.00 79.69 95 ASN A CA 1
ATOM 734 C C . ASN A 1 95 ? 31.155 -12.608 -20.983 1.00 79.69 95 ASN A C 1
ATOM 736 O O . ASN A 1 95 ? 30.105 -12.850 -21.574 1.00 79.69 95 ASN A O 1
ATOM 740 N N . GLU A 1 96 ? 31.177 -12.270 -19.692 1.00 84.88 96 GLU A N 1
ATOM 741 C CA . GLU A 1 96 ? 29.978 -12.081 -18.866 1.00 84.88 96 GLU A CA 1
ATOM 742 C C . GLU A 1 96 ? 29.242 -10.794 -19.249 1.00 84.88 96 GLU A C 1
ATOM 744 O O . GLU A 1 96 ? 28.019 -10.793 -19.368 1.00 84.88 96 GLU A O 1
ATOM 749 N N . LYS A 1 97 ? 29.972 -9.705 -19.526 1.00 85.19 97 LYS A N 1
ATOM 750 C CA . LYS A 1 97 ? 29.377 -8.460 -20.043 1.00 85.19 97 LYS A CA 1
ATOM 751 C C . LYS A 1 97 ? 28.731 -8.680 -21.416 1.00 85.19 97 LYS A C 1
ATOM 753 O O . LYS A 1 97 ? 27.571 -8.317 -21.597 1.00 85.19 97 LYS A O 1
ATOM 758 N N . LYS A 1 98 ? 29.414 -9.381 -22.330 1.00 82.88 98 LYS A N 1
ATOM 759 C CA . LYS A 1 98 ? 28.861 -9.780 -23.640 1.00 82.88 98 LYS A CA 1
ATOM 760 C C . LYS A 1 98 ? 27.634 -10.683 -23.528 1.00 82.88 98 LYS A C 1
ATOM 762 O O . LYS A 1 98 ? 26.725 -10.582 -24.347 1.00 82.88 98 LYS A O 1
ATOM 767 N N . LEU A 1 99 ? 27.582 -11.564 -22.527 1.00 83.00 99 LEU A N 1
ATOM 768 C CA . LEU A 1 99 ? 26.382 -12.354 -22.243 1.00 83.00 99 LEU A CA 1
ATOM 769 C C . LEU A 1 99 ? 25.193 -11.440 -21.911 1.00 83.00 99 LEU A C 1
ATOM 771 O O . LEU A 1 99 ? 24.112 -11.625 -22.467 1.00 83.00 99 LEU A O 1
ATOM 775 N N . LEU A 1 100 ? 25.389 -10.442 -21.047 1.00 86.00 100 LEU A N 1
ATOM 776 C CA . LEU A 1 100 ? 24.341 -9.490 -20.664 1.00 86.00 100 LEU A CA 1
ATOM 777 C C . LEU A 1 100 ? 23.876 -8.634 -21.853 1.00 86.00 100 LEU A C 1
ATOM 779 O O . LEU A 1 100 ? 22.674 -8.452 -22.034 1.00 86.00 100 LEU A O 1
ATOM 783 N N . GLU A 1 101 ? 24.806 -8.177 -22.694 1.00 84.12 101 GLU A N 1
ATOM 784 C CA . GLU A 1 101 ? 24.497 -7.486 -23.955 1.00 84.12 101 GLU A CA 1
ATOM 785 C C . GLU A 1 101 ? 23.681 -8.378 -24.901 1.00 84.12 101 GLU A C 1
ATOM 787 O O . GLU A 1 101 ? 22.668 -7.946 -25.447 1.00 84.12 101 GLU A O 1
ATOM 792 N N . GLY A 1 102 ? 24.054 -9.654 -25.038 1.00 81.75 102 GLY A N 1
ATOM 793 C CA . GLY A 1 102 ? 23.306 -10.620 -25.842 1.00 81.75 102 GLY A CA 1
ATOM 794 C C . GLY A 1 102 ? 21.896 -10.893 -25.304 1.00 81.75 102 GLY A C 1
ATOM 795 O O . GLY A 1 102 ? 20.964 -11.086 -26.084 1.00 81.75 102 GLY A O 1
ATOM 796 N N . GLN A 1 103 ? 21.699 -10.880 -23.983 1.00 84.38 103 GLN A N 1
ATOM 797 C CA . GLN A 1 103 ? 20.362 -10.963 -23.384 1.00 84.38 103 GLN A CA 1
ATOM 798 C C . GLN A 1 103 ? 19.524 -9.721 -23.698 1.00 84.38 103 GLN A C 1
ATOM 800 O O . GLN A 1 103 ? 18.356 -9.853 -24.066 1.00 84.38 103 GLN A O 1
ATOM 805 N N . GLU A 1 104 ? 20.126 -8.532 -23.617 1.00 82.81 104 GLU A N 1
ATOM 806 C CA . GLU A 1 104 ? 19.497 -7.261 -23.987 1.00 82.81 104 GLU A CA 1
ATOM 807 C C . GLU A 1 104 ? 19.078 -7.257 -25.466 1.00 82.81 104 GLU A C 1
ATOM 809 O O . GLU A 1 104 ? 17.935 -6.945 -25.800 1.00 82.81 104 GLU A O 1
ATOM 814 N N . GLU A 1 105 ? 19.959 -7.694 -26.366 1.00 79.62 105 GLU A N 1
ATOM 815 C CA . GLU A 1 105 ? 19.656 -7.835 -27.794 1.00 79.62 105 GLU A CA 1
ATOM 816 C C . GLU A 1 105 ? 18.591 -8.918 -28.053 1.00 79.62 105 GLU A C 1
ATOM 818 O O . GLU A 1 105 ? 17.707 -8.750 -28.893 1.00 79.62 105 GLU A O 1
ATOM 823 N N . GLY A 1 106 ? 18.605 -10.013 -27.288 1.00 81.75 106 GLY A N 1
ATOM 824 C CA . GLY A 1 106 ? 17.575 -11.049 -27.345 1.00 81.75 106 GLY A CA 1
ATOM 825 C C . GLY A 1 106 ? 16.185 -10.512 -26.992 1.00 81.75 106 GLY A C 1
ATOM 826 O O . GLY A 1 106 ? 15.224 -10.756 -27.723 1.00 81.75 106 GLY A O 1
ATOM 827 N N . TRP A 1 107 ? 16.074 -9.722 -25.923 1.00 82.25 107 TRP A N 1
ATOM 828 C CA . TRP A 1 107 ? 14.826 -9.044 -25.573 1.00 82.25 107 TRP A CA 1
ATOM 829 C C . TRP A 1 107 ? 14.398 -8.018 -26.634 1.00 82.25 107 TRP A C 1
ATOM 831 O O . TRP A 1 107 ? 13.203 -7.896 -26.916 1.00 82.25 107 TRP A O 1
ATOM 841 N N . ASN A 1 108 ? 15.350 -7.302 -27.246 1.00 79.06 108 ASN A N 1
ATOM 842 C CA . ASN A 1 108 ? 15.084 -6.371 -28.349 1.00 79.06 108 ASN A CA 1
ATOM 843 C C . ASN A 1 108 ? 14.453 -7.103 -29.536 1.00 79.06 108 ASN A C 1
ATOM 845 O O . ASN A 1 108 ? 13.419 -6.691 -30.053 1.00 79.06 108 ASN A O 1
ATOM 849 N N . LEU A 1 109 ? 15.039 -8.232 -29.932 1.00 78.94 109 LEU A N 1
ATOM 850 C CA . LEU A 1 109 ? 14.592 -9.030 -31.074 1.00 78.94 109 LEU A CA 1
ATOM 851 C C . LEU A 1 109 ? 13.231 -9.690 -30.880 1.00 78.94 109 LEU A C 1
ATOM 853 O O . LEU A 1 109 ? 12.537 -9.951 -31.864 1.00 78.94 109 LEU A O 1
ATOM 857 N N . LEU A 1 110 ? 12.867 -9.982 -29.634 1.00 77.88 110 LEU A N 1
ATOM 858 C CA . LEU A 1 110 ? 11.533 -10.449 -29.266 1.00 77.88 110 LEU A CA 1
ATOM 859 C C . LEU A 1 110 ? 10.512 -9.302 -29.201 1.00 77.88 110 LEU A C 1
ATOM 861 O O . LEU A 1 110 ? 9.313 -9.551 -29.088 1.00 77.88 110 LEU A O 1
ATOM 865 N N . GLY A 1 111 ? 10.976 -8.056 -29.326 1.00 74.44 111 GLY A N 1
ATOM 866 C CA . GLY A 1 111 ? 10.168 -6.847 -29.258 1.00 74.44 111 GLY A CA 1
ATOM 867 C C . GLY A 1 111 ? 9.662 -6.561 -27.854 1.00 74.44 111 GLY A C 1
ATOM 868 O O . GLY A 1 111 ? 8.553 -6.067 -27.727 1.00 74.44 111 GLY A O 1
ATOM 869 N N . PHE A 1 112 ? 10.450 -6.896 -26.823 1.00 71.12 112 PHE A N 1
ATOM 870 C CA . PHE A 1 112 ? 10.155 -6.556 -25.429 1.00 71.12 112 PHE A CA 1
ATOM 871 C C . PHE A 1 112 ? 10.920 -5.316 -24.947 1.00 71.12 112 PHE A C 1
ATOM 873 O O . PHE A 1 112 ? 10.405 -4.609 -24.093 1.00 71.12 112 PHE A O 1
ATOM 880 N N . VAL A 1 113 ? 12.094 -4.985 -25.511 1.00 62.16 113 VAL A N 1
ATOM 881 C CA . VAL A 1 113 ? 12.916 -3.839 -25.038 1.00 62.16 113 VAL A CA 1
ATOM 882 C C . VAL A 1 113 ? 12.314 -2.469 -25.342 1.00 62.16 113 VAL A C 1
ATOM 884 O O . VAL A 1 113 ? 12.457 -1.565 -24.528 1.00 62.16 113 VAL A O 1
ATOM 887 N N . GLY A 1 114 ? 11.569 -2.330 -26.441 1.00 53.03 114 GLY A N 1
ATOM 888 C CA . GLY A 1 114 ? 10.700 -1.166 -26.689 1.00 53.03 114 GLY A CA 1
ATOM 889 C C . GLY A 1 114 ? 9.308 -1.294 -26.054 1.00 53.03 114 GLY A C 1
ATOM 890 O O . GLY A 1 114 ? 8.448 -0.449 -26.253 1.00 53.03 114 GLY A O 1
ATOM 891 N N . ASP A 1 115 ? 9.079 -2.382 -25.321 1.00 46.44 115 ASP A N 1
ATOM 892 C CA . ASP A 1 115 ? 7.796 -2.821 -24.776 1.00 46.44 115 ASP A CA 1
ATOM 893 C C . ASP A 1 115 ? 7.837 -2.846 -23.235 1.00 46.44 115 ASP A C 1
ATOM 895 O O . ASP A 1 115 ? 6.941 -3.421 -22.611 1.00 46.44 115 ASP A O 1
ATOM 899 N N . ILE A 1 116 ? 8.792 -2.141 -22.589 1.00 51.09 116 ILE A N 1
ATOM 900 C CA . ILE A 1 116 ? 8.520 -1.565 -21.251 1.00 51.09 116 ILE A CA 1
ATOM 901 C C . ILE 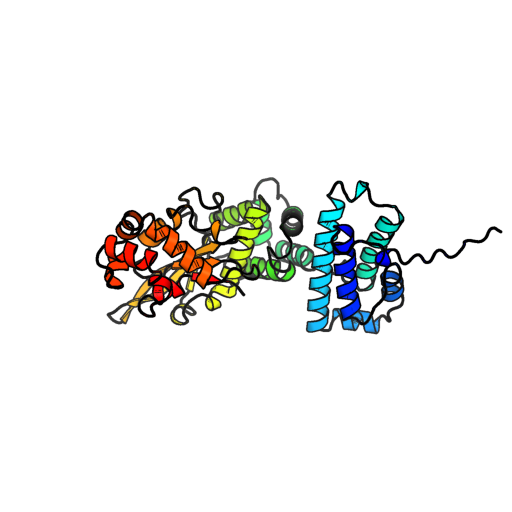A 1 116 ? 7.559 -0.428 -21.454 1.00 51.09 116 ILE A C 1
ATOM 903 O O . ILE A 1 116 ? 7.859 0.755 -21.307 1.00 51.09 116 ILE A O 1
ATOM 907 N N . LYS A 1 117 ? 6.352 -0.837 -21.802 1.00 57.88 117 LYS A N 1
ATOM 908 C CA . LYS A 1 117 ? 5.284 0.079 -22.042 1.00 57.88 117 LYS A CA 1
ATOM 909 C C . LYS A 1 117 ? 4.938 0.800 -20.751 1.00 57.88 117 LYS A C 1
ATOM 911 O O . LYS A 1 117 ? 4.349 1.842 -20.861 1.00 57.88 117 LYS A O 1
ATOM 916 N N . GLY A 1 118 ? 5.316 0.353 -19.553 1.00 63.94 118 GLY A N 1
ATOM 917 C CA . GLY A 1 118 ? 5.030 1.096 -18.323 1.00 63.94 118 GLY A CA 1
ATOM 918 C C . GLY A 1 118 ? 5.490 2.558 -18.389 1.00 63.94 118 GLY A C 1
ATOM 919 O O . GLY A 1 118 ? 4.669 3.462 -18.271 1.00 63.94 118 GLY A O 1
ATOM 920 N N . VAL A 1 119 ? 6.779 2.801 -18.639 1.00 71.19 119 VAL A N 1
ATOM 921 C CA . VAL A 1 119 ? 7.357 4.158 -18.610 1.00 71.19 119 VAL A CA 1
ATOM 922 C C . VAL A 1 119 ? 6.955 4.961 -19.839 1.00 71.19 119 VAL A C 1
ATOM 924 O O . VAL A 1 119 ? 6.536 6.105 -19.693 1.00 71.19 119 VAL A O 1
ATOM 927 N N . ASP A 1 120 ? 6.988 4.348 -21.024 1.00 76.00 120 ASP A N 1
ATOM 928 C CA . ASP A 1 120 ? 6.562 5.015 -22.256 1.00 76.00 120 ASP A CA 1
ATOM 929 C C . ASP A 1 120 ? 5.046 5.270 -22.260 1.00 76.00 120 ASP A C 1
ATOM 931 O O . ASP A 1 120 ? 4.619 6.377 -22.548 1.00 76.00 120 ASP A O 1
ATOM 935 N N . ARG A 1 121 ? 4.206 4.330 -21.796 1.00 82.62 121 ARG A N 1
ATOM 936 C CA . ARG A 1 121 ? 2.753 4.547 -21.599 1.00 82.62 121 ARG A CA 1
ATOM 937 C C . ARG A 1 121 ? 2.480 5.565 -20.513 1.00 82.62 121 ARG A C 1
ATOM 939 O O . ARG A 1 121 ? 1.416 6.179 -20.567 1.00 82.62 121 ARG A O 1
ATOM 946 N N . LEU A 1 122 ? 3.315 5.654 -19.478 1.00 86.69 122 LEU A N 1
ATOM 947 C CA . LEU A 1 122 ? 3.184 6.679 -18.449 1.00 86.69 122 LEU A CA 1
ATOM 948 C C . LEU A 1 122 ? 3.494 8.042 -19.065 1.00 86.69 122 LEU A C 1
ATOM 950 O O . LEU A 1 122 ? 2.674 8.944 -18.960 1.00 86.69 122 LEU A O 1
ATOM 954 N N . LYS A 1 123 ? 4.613 8.165 -19.780 1.00 87.50 123 LYS A N 1
ATOM 955 C CA . LYS A 1 123 ? 5.001 9.373 -20.511 1.00 87.50 123 LYS A CA 1
ATOM 956 C C . LYS A 1 123 ? 3.950 9.793 -21.538 1.00 87.50 123 LYS A C 1
ATOM 958 O O . LYS A 1 123 ? 3.535 10.950 -21.527 1.00 87.50 123 LYS A O 1
ATOM 963 N N . ASP A 1 124 ? 3.493 8.874 -22.380 1.00 84.56 124 ASP A N 1
ATOM 964 C CA . ASP A 1 124 ? 2.449 9.112 -23.377 1.00 84.56 124 ASP A CA 1
ATOM 965 C C . ASP A 1 124 ? 1.158 9.569 -22.700 1.00 84.56 124 ASP A C 1
ATOM 967 O O . ASP A 1 124 ? 0.568 10.570 -23.092 1.00 84.56 124 ASP A O 1
ATOM 971 N N . PHE A 1 125 ? 0.734 8.878 -21.637 1.00 87.44 125 PHE A N 1
ATOM 972 C CA . PHE A 1 125 ? -0.464 9.252 -20.884 1.00 87.44 125 PHE A CA 1
ATOM 973 C C . PHE A 1 125 ? -0.360 10.660 -20.298 1.00 87.44 125 PHE A C 1
ATOM 975 O O . PHE A 1 125 ? -1.253 11.473 -20.507 1.00 87.44 125 PHE A O 1
ATOM 982 N N . LEU A 1 126 ? 0.745 10.960 -19.615 1.00 90.06 126 LEU A N 1
ATOM 983 C CA . LEU A 1 126 ? 0.978 12.261 -18.996 1.00 90.06 126 LEU A CA 1
ATOM 984 C C . LEU A 1 126 ? 1.085 13.384 -20.036 1.00 90.06 126 LEU A C 1
ATOM 986 O O . LEU A 1 126 ? 0.638 14.492 -19.772 1.00 90.06 126 LEU A O 1
ATOM 990 N N . THR A 1 127 ? 1.664 13.114 -21.209 1.00 90.12 127 THR A N 1
ATOM 991 C CA . THR A 1 127 ? 1.838 14.105 -22.288 1.00 90.12 127 THR A CA 1
ATOM 992 C C . THR A 1 127 ? 0.523 14.414 -23.007 1.00 90.12 127 THR A C 1
ATOM 994 O O . THR A 1 127 ? 0.343 15.525 -23.501 1.00 90.12 127 THR A O 1
ATOM 997 N N . ASN A 1 128 ? -0.406 13.457 -23.039 1.00 87.94 128 ASN A N 1
ATOM 998 C CA . ASN A 1 128 ? -1.682 13.587 -23.740 1.00 87.94 128 ASN A CA 1
ATOM 999 C C . ASN A 1 128 ? -2.772 14.326 -22.938 1.00 87.94 128 ASN A C 1
ATOM 1001 O O . ASN A 1 128 ? -3.824 14.615 -23.505 1.00 87.94 128 ASN A O 1
ATOM 1005 N N . ASP A 1 129 ? -2.542 14.672 -21.664 1.00 87.00 129 ASP A N 1
ATOM 1006 C CA . ASP A 1 129 ? -3.461 15.499 -20.865 1.00 87.00 129 ASP A CA 1
ATOM 1007 C C . ASP A 1 129 ? -2.760 16.772 -20.356 1.00 87.00 129 ASP A C 1
ATOM 1009 O O . ASP A 1 129 ? -1.855 16.734 -19.520 1.00 87.00 129 ASP A O 1
ATOM 1013 N N . ALA A 1 130 ? -3.213 17.936 -20.833 1.00 89.25 130 ALA A N 1
ATOM 1014 C CA . ALA A 1 130 ? -2.652 19.235 -20.463 1.00 89.25 130 ALA A CA 1
ATOM 1015 C C . ALA A 1 130 ? -2.758 19.545 -18.956 1.00 89.25 130 ALA A C 1
ATOM 1017 O O . ALA A 1 130 ? -1.890 20.238 -18.416 1.00 89.25 130 ALA A O 1
ATOM 1018 N N . ARG A 1 131 ? -3.787 19.032 -18.265 1.00 91.94 131 ARG A N 1
ATOM 1019 C CA . ARG A 1 131 ? -3.934 19.173 -16.807 1.00 91.94 131 ARG A CA 1
ATOM 1020 C C . ARG A 1 131 ? -2.816 18.425 -16.095 1.00 91.94 131 ARG A C 1
ATOM 1022 O O . ARG A 1 131 ? -2.170 19.000 -15.222 1.00 91.94 131 ARG A O 1
ATOM 1029 N N . LEU A 1 132 ? -2.521 17.199 -16.531 1.00 92.06 132 LEU A N 1
ATOM 1030 C CA . LEU A 1 132 ? -1.424 16.396 -15.988 1.00 92.06 132 LEU A CA 1
ATOM 1031 C C . LEU A 1 132 ? -0.070 17.034 -16.279 1.00 92.06 132 LEU A C 1
ATOM 1033 O O . LEU A 1 132 ? 0.739 17.172 -15.368 1.00 92.06 132 LEU A O 1
ATOM 1037 N N . VAL A 1 133 ? 0.166 17.520 -17.501 1.00 91.62 133 VAL A N 1
ATOM 1038 C CA . VAL A 1 133 ? 1.401 18.257 -17.826 1.00 91.62 133 VAL A CA 1
ATOM 1039 C C . VAL A 1 133 ? 1.604 19.447 -16.882 1.00 91.62 133 VAL A C 1
ATOM 1041 O O . VAL A 1 133 ? 2.717 19.676 -16.405 1.00 91.62 133 VAL A O 1
ATOM 1044 N N . ASN A 1 134 ? 0.546 20.209 -16.598 1.00 90.81 134 ASN A N 1
ATOM 1045 C CA . ASN A 1 134 ? 0.618 21.349 -15.686 1.00 90.81 134 ASN A CA 1
ATOM 1046 C C . ASN A 1 134 ? 0.823 20.925 -14.229 1.00 90.81 134 ASN A C 1
ATOM 1048 O O . ASN A 1 134 ? 1.598 21.573 -13.530 1.00 90.81 134 ASN A O 1
ATOM 1052 N N . LEU A 1 135 ? 0.193 19.835 -13.788 1.00 91.69 135 LEU A N 1
ATOM 1053 C CA . LEU A 1 135 ? 0.415 19.248 -12.468 1.00 91.69 135 LEU A CA 1
ATOM 1054 C C . LEU A 1 135 ? 1.875 18.810 -12.292 1.00 91.69 135 LEU A C 1
ATOM 1056 O O . LEU A 1 135 ? 2.501 19.162 -11.296 1.00 91.69 135 LEU A O 1
ATOM 1060 N N . ILE A 1 136 ? 2.450 18.112 -13.280 1.00 91.25 136 ILE A N 1
ATOM 1061 C CA . ILE A 1 136 ? 3.848 17.659 -13.231 1.00 91.25 136 ILE A CA 1
ATOM 1062 C C . ILE A 1 136 ? 4.811 18.843 -13.091 1.00 91.25 136 ILE A C 1
ATOM 1064 O O . ILE A 1 136 ? 5.739 18.771 -12.294 1.00 91.25 136 ILE A O 1
ATOM 1068 N N . LYS A 1 137 ? 4.560 19.961 -13.783 1.00 89.12 137 LYS A N 1
ATOM 1069 C CA . LYS A 1 137 ? 5.375 21.186 -13.654 1.00 89.12 137 LYS A CA 1
ATOM 1070 C C . LYS A 1 137 ? 5.318 21.829 -12.263 1.00 89.12 137 LYS A C 1
ATOM 1072 O O . LYS A 1 137 ? 6.180 22.645 -11.953 1.00 89.12 137 LYS A O 1
ATOM 1077 N N . LYS A 1 138 ? 4.292 21.523 -11.461 1.00 89.06 138 LYS A N 1
ATOM 1078 C CA . LYS A 1 138 ? 4.138 22.005 -10.077 1.00 89.06 138 LYS A CA 1
ATOM 1079 C C . LYS A 1 138 ? 4.820 21.097 -9.058 1.00 89.06 138 LYS A C 1
ATOM 1081 O O . LYS A 1 138 ? 4.930 21.472 -7.891 1.00 89.06 138 LYS A O 1
ATOM 1086 N N . LEU A 1 139 ? 5.265 19.909 -9.470 1.00 87.00 139 LEU A N 1
ATOM 1087 C CA . LEU A 1 139 ? 6.113 19.078 -8.627 1.00 87.00 139 LEU A CA 1
ATOM 1088 C C . LEU A 1 139 ? 7.441 19.802 -8.364 1.00 87.00 139 LEU A C 1
ATOM 1090 O O . LEU A 1 139 ? 7.764 20.803 -9.004 1.00 87.00 139 LEU A O 1
ATOM 1094 N N . ASN A 1 140 ? 8.199 19.311 -7.383 1.00 76.00 140 ASN A N 1
ATOM 1095 C CA . ASN A 1 140 ? 9.485 19.873 -6.974 1.00 76.00 140 ASN A CA 1
ATOM 1096 C C . ASN A 1 140 ? 10.323 20.264 -8.205 1.00 76.00 140 ASN A C 1
ATOM 1098 O O . ASN A 1 140 ? 10.346 19.505 -9.171 1.00 76.00 140 ASN A O 1
ATOM 1102 N N . ALA A 1 141 ? 11.045 21.392 -8.160 1.00 64.44 141 ALA A N 1
ATOM 1103 C CA . ALA A 1 141 ? 11.712 22.060 -9.297 1.00 64.44 141 ALA A CA 1
ATOM 1104 C C . ALA A 1 141 ? 12.692 21.189 -10.123 1.00 64.44 141 ALA A C 1
ATOM 1106 O O . ALA A 1 141 ? 13.270 21.634 -11.115 1.00 64.44 141 ALA A O 1
ATOM 1107 N N . LYS A 1 142 ? 12.90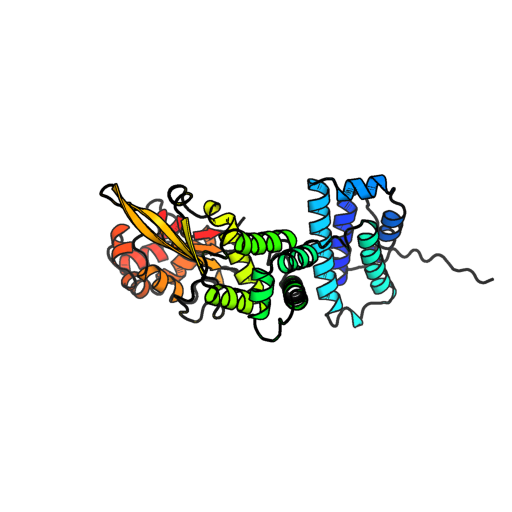9 19.943 -9.694 1.00 68.69 142 LYS A N 1
ATOM 1108 C CA . LYS A 1 142 ? 13.614 18.877 -10.406 1.00 68.69 142 LYS A CA 1
ATOM 1109 C C . LYS A 1 142 ? 12.768 18.212 -11.507 1.00 68.69 142 LYS A C 1
ATOM 1111 O O . LYS A 1 142 ? 13.351 17.544 -12.352 1.00 68.69 142 LYS A O 1
ATOM 1116 N N . PHE A 1 143 ? 11.443 18.376 -11.509 1.00 77.00 143 PHE A N 1
ATOM 1117 C CA . PHE A 1 143 ? 10.514 17.780 -12.475 1.00 77.00 143 PHE A CA 1
ATOM 1118 C C . PHE A 1 143 ? 9.915 18.862 -13.374 1.00 77.00 143 PHE A C 1
ATOM 1120 O O . PHE A 1 143 ? 8.756 19.241 -13.249 1.00 77.00 143 PHE A O 1
ATOM 1127 N N . ASN A 1 144 ? 10.715 19.393 -14.297 1.00 71.06 144 ASN A N 1
ATOM 1128 C CA . ASN A 1 144 ? 10.250 20.477 -15.170 1.00 71.06 144 ASN A CA 1
ATOM 1129 C C . ASN A 1 144 ? 9.534 19.947 -16.422 1.00 71.06 144 ASN A C 1
ATOM 1131 O O . ASN A 1 144 ? 8.960 20.723 -17.193 1.00 71.06 144 ASN A O 1
ATOM 1135 N N . LYS A 1 145 ? 9.586 18.629 -16.650 1.00 83.00 145 LYS A N 1
ATOM 1136 C CA . LYS A 1 145 ? 8.992 17.939 -17.798 1.00 83.00 145 LYS A CA 1
ATOM 1137 C C . LYS A 1 145 ? 8.422 16.581 -17.388 1.00 83.00 145 LYS A C 1
ATOM 1139 O O . LYS A 1 145 ? 8.905 15.947 -16.453 1.00 83.00 145 LYS A O 1
ATOM 1144 N N . VAL A 1 146 ? 7.446 16.102 -18.161 1.00 85.50 146 VAL A N 1
ATOM 1145 C CA . VAL A 1 146 ? 6.884 14.741 -18.044 1.00 85.50 146 VAL A CA 1
ATOM 1146 C C . VAL A 1 146 ? 7.979 13.671 -18.090 1.00 85.50 146 VAL A C 1
ATOM 1148 O O . VAL A 1 146 ? 7.932 12.704 -17.333 1.00 85.50 146 VAL A O 1
ATOM 1151 N N . ASP A 1 147 ? 8.998 13.881 -18.921 1.00 85.44 147 ASP A N 1
ATOM 1152 C CA . ASP A 1 147 ? 10.143 12.978 -19.047 1.00 85.44 147 ASP A CA 1
ATOM 1153 C C . ASP A 1 147 ? 10.909 12.811 -17.730 1.00 85.44 147 ASP A C 1
ATOM 1155 O O . ASP A 1 147 ? 11.304 11.697 -17.390 1.00 85.44 147 ASP A O 1
ATOM 1159 N N . ASP A 1 148 ? 11.072 13.892 -16.960 1.00 89.25 148 ASP A N 1
ATOM 1160 C CA . ASP A 1 148 ? 11.776 13.858 -15.675 1.00 89.25 148 ASP A CA 1
ATOM 1161 C C . ASP A 1 148 ? 10.982 13.042 -14.645 1.00 89.25 148 ASP A C 1
ATOM 1163 O O . ASP A 1 148 ? 11.554 12.238 -13.906 1.00 89.25 148 ASP A O 1
ATOM 1167 N N . PHE A 1 149 ? 9.653 13.206 -14.633 1.00 91.50 149 PHE A N 1
ATOM 1168 C CA . PHE A 1 149 ? 8.749 12.425 -13.788 1.00 91.50 149 PHE A CA 1
ATOM 1169 C C . PHE A 1 149 ? 8.806 10.936 -14.138 1.00 91.50 149 PHE A C 1
ATOM 1171 O O . PHE A 1 149 ? 9.082 10.109 -13.270 1.00 91.50 149 PHE A O 1
ATOM 1178 N N . ALA A 1 150 ? 8.586 10.588 -15.411 1.00 88.94 150 ALA A N 1
ATOM 1179 C CA . ALA A 1 150 ? 8.539 9.199 -15.864 1.00 88.94 150 ALA A CA 1
ATOM 1180 C C . ALA A 1 150 ? 9.879 8.486 -15.623 1.00 88.94 150 ALA A C 1
ATOM 1182 O O . ALA A 1 150 ? 9.909 7.363 -15.116 1.00 88.94 150 ALA A O 1
ATOM 1183 N N . LYS A 1 151 ? 10.994 9.175 -15.894 1.00 86.62 151 LYS A N 1
ATOM 1184 C CA . LYS A 1 151 ? 12.336 8.665 -15.612 1.00 86.62 151 LYS A CA 1
ATOM 1185 C C . LYS A 1 151 ? 12.549 8.442 -14.120 1.00 86.62 151 LYS A C 1
ATOM 1187 O O . LYS A 1 151 ? 13.035 7.385 -13.731 1.00 86.62 151 LYS A O 1
ATOM 1192 N N . ARG A 1 152 ? 12.174 9.398 -13.265 1.00 91.50 152 ARG A N 1
ATOM 1193 C CA . ARG A 1 152 ? 12.330 9.236 -11.814 1.00 91.50 152 ARG A CA 1
ATOM 1194 C C . ARG A 1 152 ? 11.484 8.095 -11.265 1.00 91.50 152 ARG A C 1
ATOM 1196 O O . ARG A 1 152 ? 11.956 7.350 -10.408 1.00 91.50 152 ARG A O 1
ATOM 1203 N N . PHE A 1 153 ? 10.263 7.955 -11.764 1.00 92.25 153 PHE A N 1
ATOM 1204 C CA . PHE A 1 153 ? 9.376 6.852 -11.428 1.00 92.25 153 PHE A CA 1
ATOM 1205 C C . PHE A 1 153 ? 10.029 5.501 -11.764 1.00 92.25 153 PHE A C 1
ATOM 1207 O O . PHE A 1 153 ? 10.089 4.612 -10.915 1.00 92.25 153 PHE A O 1
ATOM 1214 N N . GLU A 1 154 ? 10.610 5.371 -12.963 1.00 87.06 154 GLU A N 1
ATOM 1215 C CA . GLU A 1 154 ? 11.360 4.175 -13.364 1.00 87.06 154 GLU A CA 1
ATOM 1216 C C . GLU A 1 154 ? 12.605 3.946 -12.496 1.00 87.06 154 GLU A C 1
ATOM 1218 O O . GLU A 1 154 ? 12.852 2.830 -12.038 1.00 87.06 154 GLU A O 1
ATOM 1223 N N . GLU A 1 155 ? 13.391 4.993 -12.240 1.00 87.69 155 GLU A N 1
ATOM 1224 C CA . GLU A 1 155 ? 14.594 4.908 -11.412 1.00 87.69 155 GLU A CA 1
ATOM 1225 C C . GLU A 1 155 ? 14.283 4.373 -10.011 1.00 87.69 155 GLU A C 1
ATOM 1227 O O . GLU A 1 155 ? 15.038 3.560 -9.475 1.00 87.69 155 GLU A O 1
ATOM 1232 N N . LEU A 1 156 ? 13.195 4.838 -9.394 1.00 90.94 156 LEU A N 1
ATOM 1233 C CA . LEU A 1 156 ? 12.772 4.372 -8.076 1.00 90.94 156 LEU A CA 1
ATOM 1234 C C . LEU A 1 156 ? 12.249 2.942 -8.133 1.00 90.94 156 LEU A C 1
ATOM 1236 O O . LEU A 1 156 ? 12.667 2.124 -7.314 1.00 90.94 156 LEU A O 1
ATOM 1240 N N . TYR A 1 157 ? 11.440 2.613 -9.141 1.00 88.69 157 TYR A N 1
ATOM 1241 C CA . TYR A 1 157 ? 10.994 1.244 -9.392 1.00 88.69 157 TYR A CA 1
ATOM 1242 C C . TYR A 1 157 ? 12.167 0.253 -9.503 1.00 88.69 157 TYR A C 1
ATOM 1244 O O . TYR A 1 157 ? 12.114 -0.852 -8.966 1.00 88.69 157 TYR A O 1
ATOM 1252 N N . GLN A 1 158 ? 13.262 0.643 -10.159 1.00 83.44 158 GLN A N 1
ATOM 1253 C CA . GLN A 1 158 ? 14.449 -0.207 -10.294 1.00 83.44 158 GLN A CA 1
ATOM 1254 C C . GLN A 1 158 ? 15.261 -0.324 -8.990 1.00 83.44 158 GLN A C 1
ATOM 1256 O O . GLN A 1 158 ? 15.926 -1.340 -8.762 1.00 83.44 158 GLN A O 1
ATOM 1261 N N . LYS A 1 159 ? 15.219 0.701 -8.128 1.00 86.06 159 LYS A N 1
ATOM 1262 C CA . LYS A 1 159 ? 15.975 0.761 -6.863 1.00 86.06 159 LYS A CA 1
ATOM 1263 C C . LYS A 1 159 ? 15.341 -0.027 -5.727 1.00 86.06 159 LYS A C 1
ATOM 1265 O O . LYS A 1 159 ? 16.054 -0.430 -4.809 1.00 86.06 159 LYS A O 1
ATOM 1270 N N . VAL A 1 160 ? 14.025 -0.210 -5.742 1.00 84.38 160 VAL A N 1
ATOM 1271 C CA . VAL A 1 160 ? 13.340 -0.925 -4.661 1.00 84.38 160 VAL A CA 1
ATOM 1272 C C . VAL A 1 160 ? 13.639 -2.429 -4.723 1.00 84.38 160 VAL A C 1
ATOM 1274 O O . VAL A 1 160 ? 13.888 -2.960 -5.811 1.00 84.38 160 VAL A O 1
ATOM 1277 N N . PRO A 1 161 ? 13.654 -3.144 -3.578 1.00 82.31 161 PRO A N 1
ATOM 1278 C CA . PRO A 1 161 ? 13.941 -4.571 -3.567 1.00 82.31 161 PRO A CA 1
ATOM 1279 C C . PRO A 1 161 ? 13.006 -5.353 -4.486 1.00 82.31 161 PRO A C 1
ATOM 1281 O O . PRO A 1 161 ? 11.856 -4.977 -4.726 1.00 82.31 161 PRO A O 1
ATOM 1284 N N . GLU A 1 162 ? 13.490 -6.479 -4.982 1.00 73.62 162 GLU A N 1
ATOM 1285 C CA . GLU A 1 162 ? 12.653 -7.368 -5.766 1.00 73.62 162 GLU A CA 1
ATOM 1286 C C . GLU A 1 162 ? 11.395 -7.798 -4.982 1.00 73.62 162 GLU A C 1
ATOM 1288 O O . GLU A 1 162 ? 11.445 -8.013 -3.773 1.00 73.62 162 GLU A O 1
ATOM 1293 N N . ASN A 1 163 ? 10.258 -7.875 -5.683 1.00 74.25 163 ASN A N 1
ATOM 1294 C CA . ASN A 1 163 ? 8.933 -8.230 -5.149 1.00 74.25 163 ASN A CA 1
ATOM 1295 C C . ASN A 1 163 ? 8.422 -7.293 -4.039 1.00 74.25 163 ASN A C 1
ATOM 1297 O O . ASN A 1 163 ? 7.413 -7.569 -3.400 1.00 74.25 163 ASN A O 1
ATOM 1301 N N . SER A 1 164 ? 9.092 -6.155 -3.822 1.00 79.12 164 SER A N 1
ATOM 1302 C CA . SER A 1 164 ? 8.656 -5.136 -2.864 1.00 79.12 164 SER A CA 1
ATOM 1303 C C . SER A 1 164 ? 7.573 -4.207 -3.413 1.00 79.12 164 SER A C 1
ATOM 1305 O O . SER A 1 164 ? 6.923 -3.511 -2.643 1.00 79.12 164 SER A O 1
ATOM 1307 N N . VAL A 1 165 ? 7.377 -4.215 -4.729 1.00 85.75 165 VAL A N 1
ATOM 1308 C CA . VAL A 1 165 ? 6.301 -3.554 -5.470 1.00 85.75 165 VAL A CA 1
ATOM 1309 C C . VAL A 1 165 ? 5.891 -4.474 -6.616 1.00 85.75 165 VAL A C 1
ATOM 1311 O O . VAL A 1 165 ? 6.680 -5.317 -7.062 1.00 85.75 165 VAL A O 1
ATOM 1314 N N . LYS A 1 166 ? 4.662 -4.309 -7.090 1.00 84.50 166 LYS A N 1
ATOM 1315 C CA . LYS A 1 166 ? 4.121 -5.048 -8.230 1.00 84.50 166 LYS A CA 1
ATOM 1316 C C . LYS A 1 166 ? 4.803 -4.666 -9.558 1.00 84.50 166 LYS A C 1
ATOM 1318 O O . LYS A 1 166 ? 5.571 -3.703 -9.586 1.00 84.50 166 LYS A O 1
ATOM 1323 N N . PRO A 1 167 ? 4.582 -5.412 -10.655 1.00 84.94 167 PRO A N 1
ATOM 1324 C CA . PRO A 1 167 ? 5.115 -5.082 -11.980 1.00 84.94 167 PRO A CA 1
ATOM 1325 C C . PRO A 1 167 ? 4.842 -3.624 -12.389 1.00 84.94 167 PRO A C 1
ATOM 1327 O O . PRO A 1 167 ? 3.784 -3.079 -12.077 1.00 84.94 167 PRO A O 1
ATOM 1330 N N . ILE A 1 168 ? 5.789 -2.982 -13.090 1.00 84.00 168 ILE A N 1
ATOM 1331 C CA . ILE A 1 168 ? 5.699 -1.539 -13.394 1.00 84.00 168 ILE A CA 1
ATOM 1332 C C . ILE A 1 168 ? 4.464 -1.190 -14.232 1.00 84.00 168 ILE A C 1
ATOM 1334 O O . ILE A 1 168 ? 3.899 -0.123 -14.039 1.00 84.00 168 ILE A O 1
ATOM 1338 N N . ASP A 1 169 ? 4.003 -2.083 -15.112 1.00 81.19 169 ASP A N 1
ATOM 1339 C CA . ASP A 1 169 ? 2.769 -1.858 -15.879 1.00 81.19 169 ASP A CA 1
ATOM 1340 C C . ASP A 1 169 ? 1.533 -1.791 -14.982 1.00 81.19 169 ASP A C 1
ATOM 1342 O O . ASP A 1 169 ? 0.723 -0.878 -15.130 1.00 81.19 169 ASP A O 1
ATOM 1346 N N . ASP A 1 170 ? 1.417 -2.715 -14.026 1.00 85.62 170 ASP A N 1
ATOM 1347 C CA . ASP A 1 170 ? 0.301 -2.727 -13.082 1.00 85.62 170 ASP A CA 1
ATOM 1348 C C . ASP A 1 170 ? 0.336 -1.467 -12.208 1.00 85.62 170 ASP A C 1
ATOM 1350 O O . ASP A 1 170 ? -0.707 -0.924 -11.853 1.00 85.62 170 ASP A O 1
ATOM 1354 N N . LEU A 1 171 ? 1.538 -1.004 -11.843 1.00 90.75 171 LEU A N 1
ATOM 1355 C CA . LEU A 1 171 ? 1.728 0.189 -11.018 1.00 90.75 171 LEU A CA 1
ATOM 1356 C C . LEU A 1 171 ? 1.411 1.475 -11.793 1.00 90.75 171 LEU A C 1
ATOM 1358 O O . LEU A 1 171 ? 0.799 2.396 -11.256 1.00 90.75 171 LEU A O 1
ATOM 1362 N N . VAL A 1 172 ? 1.789 1.527 -13.069 1.00 91.38 172 VAL A N 1
ATOM 1363 C CA . VAL A 1 172 ? 1.415 2.615 -13.977 1.00 91.38 172 VAL A CA 1
ATOM 1364 C C . VAL A 1 172 ? -0.094 2.654 -14.174 1.00 91.38 172 VAL A C 1
ATOM 1366 O O . VAL A 1 172 ? -0.661 3.741 -14.200 1.00 91.38 172 VAL A O 1
ATOM 1369 N N . ASP A 1 173 ? -0.759 1.505 -14.277 1.00 89.75 173 ASP A N 1
ATOM 1370 C CA . ASP A 1 173 ? -2.217 1.455 -14.379 1.00 89.75 173 ASP A CA 1
ATOM 1371 C C . ASP A 1 173 ? -2.910 1.970 -13.106 1.00 89.75 173 ASP A C 1
ATOM 1373 O O . ASP A 1 173 ? -3.943 2.627 -13.212 1.00 89.75 173 ASP A O 1
ATOM 1377 N N . ASP A 1 174 ? -2.341 1.748 -11.918 1.00 95.50 174 ASP A N 1
ATOM 1378 C CA . ASP A 1 174 ? -2.872 2.348 -10.686 1.00 95.50 174 ASP A CA 1
ATOM 1379 C C . ASP A 1 174 ? -2.682 3.859 -10.640 1.00 95.50 174 ASP A C 1
ATOM 1381 O O . ASP A 1 174 ? -3.608 4.588 -10.295 1.00 95.50 174 ASP A O 1
ATOM 1385 N N . LEU A 1 175 ? -1.494 4.342 -11.014 1.00 96.00 175 LEU A N 1
ATOM 1386 C CA . LEU A 1 175 ? -1.237 5.777 -11.083 1.00 96.00 175 LEU A CA 1
ATOM 1387 C C . LEU A 1 175 ? -2.168 6.451 -12.099 1.00 96.00 175 LEU A C 1
ATOM 1389 O O . LEU A 1 175 ? -2.695 7.529 -11.846 1.00 96.00 175 LEU A O 1
ATOM 1393 N N . LYS A 1 176 ? -2.407 5.801 -13.241 1.00 94.69 176 LYS A N 1
ATOM 1394 C CA . LYS A 1 176 ? -3.387 6.263 -14.227 1.00 94.69 176 LYS A CA 1
ATOM 1395 C C . LYS A 1 176 ? -4.785 6.305 -13.643 1.00 94.69 176 LYS A C 1
ATOM 1397 O O . LYS A 1 176 ? -5.450 7.309 -13.827 1.00 94.69 176 LYS A O 1
ATOM 1402 N N . HIS A 1 177 ? -5.200 5.263 -12.930 1.00 96.00 177 HIS A N 1
ATOM 1403 C CA . HIS A 1 177 ? -6.514 5.215 -12.301 1.00 96.00 177 HIS A CA 1
ATOM 1404 C C . HIS A 1 177 ? -6.725 6.367 -11.307 1.00 96.00 177 HIS A C 1
ATOM 1406 O O . HIS A 1 177 ? -7.766 7.014 -11.352 1.00 96.00 177 HIS A O 1
ATOM 1412 N N . LEU A 1 178 ? -5.718 6.692 -10.483 1.00 96.06 178 LEU A N 1
ATOM 1413 C CA . LEU A 1 178 ? -5.750 7.883 -9.624 1.00 96.06 178 LEU A CA 1
ATOM 1414 C C . LEU A 1 178 ? -6.039 9.151 -10.442 1.00 96.06 178 LEU A C 1
ATOM 1416 O O . LEU A 1 178 ? -6.904 9.946 -10.084 1.00 96.06 178 LEU A O 1
ATOM 1420 N N . PHE A 1 179 ? -5.328 9.330 -11.556 1.00 95.38 179 PHE A N 1
ATOM 1421 C CA . PHE A 1 179 ? -5.477 10.507 -12.407 1.00 95.38 179 PHE A CA 1
ATOM 1422 C C . PHE A 1 179 ? -6.765 10.531 -13.235 1.00 95.38 179 PHE A C 1
ATOM 1424 O O . PHE A 1 179 ? -7.252 11.616 -13.531 1.00 95.38 179 PHE A O 1
ATOM 1431 N N . THR A 1 180 ? -7.307 9.388 -13.653 1.00 93.94 180 THR A N 1
ATOM 1432 C CA . THR A 1 180 ? -8.519 9.359 -14.483 1.00 93.94 180 THR A CA 1
ATOM 1433 C C . THR A 1 180 ? -9.785 9.443 -13.652 1.00 93.94 180 THR A C 1
ATOM 1435 O O . THR A 1 180 ? -10.710 10.140 -14.055 1.00 93.94 180 THR A O 1
ATOM 1438 N N . GLU A 1 181 ? -9.822 8.766 -12.504 1.00 94.12 181 GLU A N 1
ATOM 1439 C CA . GLU A 1 181 ? -11.041 8.653 -11.702 1.00 94.1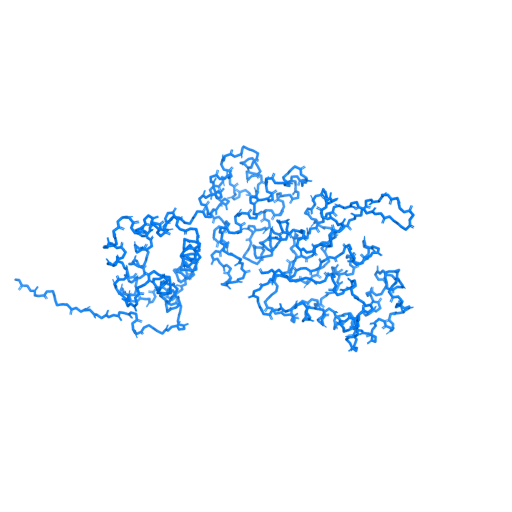2 181 GLU A CA 1
ATOM 1440 C C . GLU A 1 181 ? -11.109 9.672 -10.560 1.00 94.12 181 GLU A C 1
ATOM 1442 O O . GLU A 1 181 ? -12.206 10.060 -10.173 1.00 94.12 181 GLU A O 1
ATOM 1447 N N . HIS A 1 182 ? -9.966 10.121 -10.022 1.00 93.69 182 HIS A N 1
ATOM 1448 C CA . HIS A 1 182 ? -9.942 10.872 -8.756 1.00 93.69 182 HIS A CA 1
ATOM 1449 C C . HIS A 1 182 ? -9.246 12.232 -8.813 1.00 93.69 182 HIS A C 1
ATOM 1451 O O . HIS A 1 182 ? -9.211 12.937 -7.805 1.00 93.69 182 HIS A O 1
ATOM 1457 N N . ILE A 1 183 ? -8.706 12.646 -9.963 1.00 91.56 183 ILE A N 1
ATOM 1458 C CA . ILE A 1 183 ? -7.977 13.922 -10.065 1.00 91.56 183 ILE A CA 1
ATOM 1459 C C . ILE A 1 183 ? -8.823 15.135 -9.671 1.00 91.56 183 ILE A C 1
ATOM 1461 O O . ILE A 1 183 ? -8.293 16.081 -9.098 1.00 91.56 183 ILE A O 1
ATOM 1465 N N . ASP A 1 184 ? -10.123 15.093 -9.962 1.00 90.50 184 ASP A N 1
ATOM 1466 C CA . ASP A 1 184 ? -11.056 16.179 -9.659 1.00 90.50 184 ASP A CA 1
ATOM 1467 C C . ASP A 1 184 ? -11.644 16.060 -8.234 1.00 90.50 184 ASP A C 1
ATOM 1469 O O . ASP A 1 184 ? -12.247 17.009 -7.734 1.00 90.50 184 ASP A O 1
ATOM 1473 N N . GLU A 1 185 ? -11.460 14.915 -7.561 1.00 90.62 185 GLU A N 1
ATOM 1474 C CA . GLU A 1 185 ? -11.877 14.703 -6.166 1.00 90.62 185 GLU A CA 1
ATOM 1475 C C . GLU A 1 185 ? -10.813 15.181 -5.171 1.00 90.62 185 GLU A C 1
ATOM 1477 O O . GLU A 1 185 ? -11.147 15.708 -4.109 1.00 90.62 185 GLU A O 1
ATOM 1482 N N . ILE A 1 186 ? -9.537 15.014 -5.527 1.00 90.75 186 ILE A N 1
ATOM 1483 C CA . ILE A 1 186 ? -8.402 15.301 -4.651 1.00 90.75 186 ILE A CA 1
ATOM 1484 C C . ILE A 1 186 ? -7.973 16.766 -4.818 1.00 90.75 186 ILE A C 1
ATOM 1486 O O . ILE A 1 186 ? -7.660 17.195 -5.932 1.00 90.75 186 ILE A O 1
ATOM 1490 N N . PRO A 1 187 ? -7.848 17.546 -3.728 1.00 89.50 187 PRO A N 1
ATOM 1491 C CA . PRO A 1 187 ? -7.260 18.878 -3.795 1.00 89.50 187 PRO A CA 1
ATOM 1492 C C . PRO A 1 187 ? -5.863 18.846 -4.429 1.00 89.50 187 PRO A C 1
ATOM 1494 O O . PRO A 1 187 ? -4.992 18.094 -3.992 1.00 89.50 187 PRO A O 1
ATOM 1497 N N . GLU A 1 188 ? -5.605 19.716 -5.411 1.00 90.50 188 GLU A N 1
ATOM 1498 C CA . GLU A 1 188 ? -4.339 19.719 -6.165 1.00 90.50 188 GLU A CA 1
ATOM 1499 C C . GLU A 1 188 ? -3.099 19.742 -5.253 1.00 90.50 188 GLU A C 1
ATOM 1501 O O . GLU A 1 188 ? -2.128 19.034 -5.509 1.00 90.50 188 GLU A O 1
ATOM 1506 N N . GLY A 1 189 ? -3.143 20.507 -4.156 1.00 88.25 189 GLY A N 1
ATOM 1507 C CA . GLY A 1 189 ? -2.051 20.566 -3.181 1.00 88.25 189 GLY A CA 1
ATOM 1508 C C . GLY A 1 189 ? -1.745 19.218 -2.520 1.00 88.25 189 GLY A C 1
ATOM 1509 O O . GLY A 1 189 ? -0.572 18.882 -2.359 1.00 88.25 189 GLY A O 1
ATOM 1510 N N . GLN A 1 190 ? -2.773 18.422 -2.201 1.00 88.62 190 GLN A N 1
ATOM 1511 C CA . GLN A 1 190 ? -2.602 17.065 -1.670 1.00 88.62 190 GLN A CA 1
ATOM 1512 C C . GLN A 1 190 ? -2.005 16.140 -2.732 1.00 88.62 190 GLN A C 1
ATOM 1514 O O . GLN A 1 190 ? -1.043 15.426 -2.460 1.00 88.62 190 GLN A O 1
ATOM 1519 N N . LEU A 1 191 ? -2.511 16.202 -3.968 1.00 90.44 191 LEU A N 1
ATOM 1520 C CA . LEU A 1 191 ? -1.999 15.389 -5.069 1.00 90.44 191 LEU A CA 1
ATOM 1521 C C . LEU A 1 191 ? -0.526 15.710 -5.382 1.00 90.44 191 LEU A C 1
ATOM 1523 O O . LEU A 1 191 ? 0.287 14.804 -5.550 1.00 90.44 191 LEU A O 1
ATOM 1527 N N . VAL A 1 192 ? -0.148 16.992 -5.400 1.00 90.06 192 VAL A N 1
ATOM 1528 C CA . VAL A 1 192 ? 1.247 17.433 -5.569 1.00 90.06 192 VAL A CA 1
ATOM 1529 C C . VAL A 1 192 ? 2.127 16.943 -4.418 1.00 90.06 192 VAL A C 1
ATOM 1531 O O . VAL A 1 192 ? 3.235 16.465 -4.669 1.00 90.06 192 VAL A O 1
ATOM 1534 N N . ALA A 1 193 ? 1.663 17.041 -3.168 1.00 88.38 193 ALA A N 1
ATOM 1535 C CA . ALA A 1 193 ? 2.404 16.555 -2.005 1.00 88.38 193 ALA A CA 1
ATOM 1536 C C . ALA A 1 193 ? 2.636 15.038 -2.081 1.00 88.38 193 ALA A C 1
ATOM 1538 O O . ALA A 1 193 ? 3.783 14.598 -2.005 1.00 88.38 193 ALA A O 1
ATOM 1539 N N . PHE A 1 194 ? 1.579 14.268 -2.352 1.00 90.25 194 PHE A N 1
ATOM 1540 C CA . PHE A 1 194 ? 1.635 12.817 -2.530 1.00 90.25 194 PHE A CA 1
ATOM 1541 C C . PHE A 1 194 ? 2.637 12.411 -3.618 1.00 90.25 194 PHE A C 1
ATOM 1543 O O . PHE A 1 194 ? 3.494 11.558 -3.395 1.00 90.25 194 PHE A O 1
ATOM 1550 N N . LEU A 1 195 ? 2.574 13.041 -4.797 1.00 91.88 195 LEU A N 1
ATOM 1551 C CA . LEU A 1 195 ? 3.464 12.718 -5.916 1.00 91.88 195 LEU A CA 1
ATOM 1552 C C . LEU A 1 195 ? 4.920 13.114 -5.644 1.00 91.88 195 LEU A C 1
ATOM 1554 O O . LEU A 1 195 ? 5.833 12.370 -6.004 1.00 91.88 195 LEU A O 1
ATOM 1558 N N . ASN A 1 196 ? 5.154 14.264 -5.005 1.00 90.50 196 ASN A N 1
ATOM 1559 C CA . ASN A 1 196 ? 6.499 14.674 -4.596 1.00 90.50 196 ASN A CA 1
ATOM 1560 C C . ASN A 1 196 ? 7.116 13.661 -3.638 1.00 90.50 196 ASN A C 1
ATOM 1562 O O . ASN A 1 196 ? 8.283 13.298 -3.786 1.00 90.50 196 ASN A O 1
ATOM 1566 N N . GLU A 1 197 ? 6.320 13.196 -2.683 1.00 89.06 197 GLU A N 1
ATOM 1567 C CA . GLU A 1 197 ? 6.764 12.246 -1.686 1.00 89.06 197 GLU A CA 1
ATOM 1568 C C . GLU A 1 197 ? 7.018 10.865 -2.296 1.00 89.06 197 GLU A C 1
ATOM 1570 O O . GLU A 1 197 ? 8.103 10.308 -2.120 1.00 89.06 197 GLU A O 1
ATOM 1575 N N . LEU A 1 198 ? 6.089 10.369 -3.124 1.00 91.31 198 LEU A N 1
ATOM 1576 C CA . LEU A 1 198 ? 6.228 9.131 -3.903 1.00 91.31 198 LEU A CA 1
ATOM 1577 C C . LEU A 1 198 ? 7.551 9.091 -4.681 1.00 91.31 198 LEU A C 1
ATOM 1579 O O . LEU A 1 198 ? 8.182 8.038 -4.782 1.00 91.31 198 LEU A O 1
ATOM 1583 N N . LEU A 1 199 ? 7.986 10.237 -5.215 1.00 92.00 199 LEU A N 1
ATOM 1584 C CA . LEU A 1 199 ? 9.189 10.359 -6.038 1.00 92.00 199 LEU A CA 1
ATOM 1585 C C . LEU A 1 199 ? 10.476 10.713 -5.274 1.00 92.00 199 LEU A C 1
ATOM 1587 O O . LEU A 1 199 ? 11.540 10.908 -5.885 1.00 92.00 199 LEU A O 1
ATOM 1591 N N . GLU A 1 200 ? 10.430 10.776 -3.949 1.00 89.38 200 GLU A N 1
ATOM 1592 C CA . GLU A 1 200 ? 11.562 11.231 -3.151 1.00 89.38 200 GLU A CA 1
ATOM 1593 C C . GLU A 1 200 ? 12.590 10.118 -2.908 1.00 89.38 200 GLU A C 1
ATOM 1595 O O . GLU A 1 200 ? 13.763 10.270 -3.264 1.00 89.38 200 GLU A O 1
ATOM 1600 N N . THR A 1 201 ? 12.165 8.973 -2.367 1.00 88.44 201 THR A N 1
ATOM 1601 C CA . THR A 1 201 ? 13.041 7.839 -2.016 1.00 88.44 201 THR A CA 1
ATOM 1602 C C . THR A 1 201 ? 12.430 6.501 -2.427 1.00 88.44 201 THR A C 1
ATOM 1604 O O . THR A 1 201 ? 11.242 6.408 -2.715 1.00 88.44 201 THR A O 1
ATOM 1607 N N . GLY A 1 202 ? 13.237 5.433 -2.454 1.00 87.38 202 GLY A N 1
ATOM 1608 C CA . GLY A 1 202 ? 12.730 4.090 -2.764 1.00 87.38 202 GLY A CA 1
ATOM 1609 C C . GLY A 1 202 ? 11.729 3.571 -1.724 1.00 87.38 202 GLY A C 1
ATOM 1610 O O . GLY A 1 202 ? 10.765 2.900 -2.081 1.00 87.38 202 GLY A O 1
ATOM 1611 N N . ASP A 1 203 ? 11.913 3.902 -0.444 1.00 85.12 203 ASP A N 1
ATOM 1612 C CA . ASP A 1 203 ? 10.966 3.497 0.600 1.00 85.12 203 ASP A CA 1
ATOM 1613 C C . ASP A 1 203 ? 9.642 4.263 0.505 1.00 85.12 203 ASP A C 1
ATOM 1615 O O . ASP A 1 203 ? 8.589 3.631 0.598 1.00 85.12 203 ASP A O 1
ATOM 1619 N N . LYS A 1 204 ? 9.683 5.565 0.185 1.00 87.50 204 LYS A N 1
ATOM 1620 C CA . LYS A 1 204 ? 8.479 6.350 -0.132 1.00 87.50 204 LYS A CA 1
ATOM 1621 C C . LYS A 1 204 ? 7.758 5.800 -1.358 1.00 87.50 204 LYS A C 1
ATOM 1623 O O . LYS A 1 204 ? 6.553 5.582 -1.324 1.00 87.50 204 LYS A O 1
ATOM 1628 N N . PHE A 1 205 ? 8.507 5.467 -2.407 1.00 90.94 205 PHE A N 1
ATOM 1629 C CA . PHE A 1 205 ? 7.957 4.853 -3.612 1.00 90.94 205 PHE A CA 1
ATOM 1630 C C . PHE A 1 205 ? 7.230 3.535 -3.317 1.00 90.94 205 PHE A C 1
ATOM 1632 O O . PHE A 1 205 ? 6.134 3.306 -3.815 1.00 90.94 205 PHE A O 1
ATOM 1639 N N . LYS A 1 206 ? 7.807 2.671 -2.473 1.00 88.56 206 LYS A N 1
ATOM 1640 C CA . LYS A 1 206 ? 7.175 1.415 -2.031 1.00 88.56 206 LYS A CA 1
ATOM 1641 C C . LYS A 1 206 ? 5.881 1.637 -1.257 1.00 88.56 206 LYS A C 1
ATOM 1643 O O . LYS A 1 206 ? 4.934 0.869 -1.441 1.00 88.56 206 LYS A O 1
ATOM 1648 N N . ALA A 1 207 ? 5.873 2.607 -0.347 1.00 86.69 207 ALA A N 1
ATOM 1649 C CA . ALA A 1 207 ? 4.694 2.930 0.442 1.00 86.69 207 ALA A CA 1
ATOM 1650 C C . ALA A 1 207 ? 3.589 3.474 -0.474 1.00 86.69 207 ALA A C 1
ATOM 1652 O O . ALA A 1 207 ? 2.549 2.833 -0.600 1.00 86.69 207 ALA A O 1
ATOM 1653 N N . GLY A 1 208 ? 3.877 4.521 -1.251 1.00 91.25 208 GLY A N 1
ATOM 1654 C CA . GLY A 1 208 ? 2.911 5.106 -2.179 1.00 91.25 208 GLY A CA 1
ATOM 1655 C C . GLY A 1 208 ? 2.442 4.153 -3.284 1.00 91.25 208 GLY A C 1
ATOM 1656 O O . GLY A 1 208 ? 1.283 4.205 -3.681 1.00 91.25 208 GLY A O 1
ATOM 1657 N N . ALA A 1 209 ? 3.278 3.209 -3.735 1.00 92.19 209 ALA A N 1
ATOM 1658 C CA . ALA A 1 209 ? 2.854 2.150 -4.656 1.00 92.19 209 ALA A CA 1
ATOM 1659 C C . ALA A 1 209 ? 1.758 1.247 -4.065 1.00 92.19 209 ALA A C 1
ATOM 1661 O O . ALA A 1 209 ? 0.880 0.794 -4.795 1.00 92.19 209 ALA A O 1
ATOM 1662 N N . THR A 1 210 ? 1.792 1.004 -2.752 1.00 91.50 210 THR A N 1
ATOM 1663 C CA . THR A 1 210 ? 0.747 0.239 -2.051 1.00 91.50 210 THR A CA 1
ATOM 1664 C C . THR A 1 210 ? -0.541 1.056 -1.970 1.00 91.50 210 THR A C 1
ATOM 1666 O O . THR A 1 210 ? -1.626 0.529 -2.194 1.00 91.50 210 THR A O 1
ATOM 1669 N N . SER A 1 211 ? -0.434 2.359 -1.722 1.00 93.12 211 SER A N 1
ATOM 1670 C CA . SER A 1 211 ? -1.579 3.276 -1.670 1.00 93.12 211 SER A CA 1
ATOM 1671 C C . SER A 1 211 ? -2.277 3.400 -3.018 1.00 93.12 211 SER A C 1
ATOM 1673 O O . SER A 1 211 ? -3.499 3.318 -3.080 1.00 93.12 211 SER A O 1
ATOM 1675 N N . LEU A 1 212 ? -1.513 3.506 -4.109 1.00 95.19 212 LEU A N 1
ATOM 1676 C CA . LEU A 1 212 ? -2.045 3.495 -5.474 1.00 95.19 212 LEU A CA 1
ATOM 1677 C C . LEU A 1 212 ? -2.866 2.222 -5.756 1.00 95.19 212 LEU A C 1
ATOM 1679 O O . LEU A 1 212 ? -3.968 2.298 -6.305 1.00 95.19 212 LEU A O 1
ATOM 1683 N N . GLU A 1 213 ? -2.377 1.062 -5.313 1.00 94.00 213 GLU A N 1
ATOM 1684 C CA . GLU A 1 213 ? -3.082 -0.216 -5.459 1.00 94.00 213 GLU A CA 1
ATOM 1685 C C . GLU A 1 213 ? -4.379 -0.264 -4.653 1.00 94.00 213 GLU A C 1
ATOM 1687 O O . GLU A 1 213 ? -5.404 -0.747 -5.148 1.00 94.00 213 GLU A O 1
ATOM 1692 N N . VAL A 1 214 ? -4.345 0.254 -3.425 1.00 94.88 214 VAL A N 1
ATOM 1693 C CA . VAL A 1 214 ? -5.513 0.340 -2.547 1.00 94.88 214 VAL A CA 1
ATOM 1694 C C . VAL A 1 214 ? -6.570 1.276 -3.120 1.00 94.88 214 VAL A C 1
ATOM 1696 O O . VAL A 1 214 ? -7.737 0.895 -3.138 1.00 94.88 214 VAL A O 1
ATOM 1699 N N . ILE A 1 215 ? -6.183 2.445 -3.641 1.00 95.50 215 ILE A N 1
ATOM 1700 C CA . ILE A 1 215 ? -7.106 3.398 -4.279 1.00 95.50 215 ILE A CA 1
ATOM 1701 C C . ILE A 1 215 ? -7.836 2.718 -5.435 1.00 95.50 215 ILE A C 1
ATOM 1703 O O . ILE A 1 215 ? -9.066 2.692 -5.460 1.00 95.50 215 ILE A O 1
ATOM 1707 N N . ARG A 1 216 ? -7.091 2.069 -6.338 1.00 94.94 216 ARG A N 1
ATOM 1708 C CA . ARG A 1 216 ? -7.681 1.387 -7.497 1.00 94.94 216 ARG A CA 1
ATOM 1709 C C . ARG A 1 216 ? -8.618 0.244 -7.128 1.00 94.94 216 ARG A C 1
ATOM 1711 O O . ARG A 1 216 ? -9.597 -0.010 -7.827 1.00 94.94 216 ARG A O 1
ATOM 1718 N N . ASN A 1 217 ? -8.311 -0.477 -6.055 1.00 94.06 217 ASN A N 1
ATOM 1719 C CA . ASN A 1 217 ? -9.009 -1.709 -5.692 1.00 94.06 217 ASN A CA 1
ATOM 1720 C C . ASN A 1 217 ? -9.811 -1.572 -4.397 1.00 94.06 217 ASN A C 1
ATOM 1722 O O . ASN A 1 217 ? -10.068 -2.571 -3.728 1.00 94.06 217 ASN A O 1
ATOM 1726 N N . ILE A 1 218 ? -10.234 -0.357 -4.043 1.00 93.75 218 ILE A N 1
ATOM 1727 C CA . ILE A 1 218 ? -10.807 -0.057 -2.727 1.00 93.75 218 ILE A CA 1
ATOM 1728 C C . ILE A 1 218 ? -11.988 -0.968 -2.345 1.00 93.75 218 ILE A C 1
ATOM 1730 O O . ILE A 1 218 ? -12.110 -1.423 -1.207 1.00 93.75 218 ILE A O 1
ATOM 1734 N N . LYS A 1 219 ? -12.823 -1.331 -3.323 1.00 92.81 219 LYS A N 1
ATOM 1735 C CA . LYS A 1 219 ? -13.985 -2.218 -3.133 1.00 92.81 219 LYS A CA 1
ATOM 1736 C C . LYS A 1 219 ? -13.599 -3.637 -2.701 1.00 92.81 219 LYS A C 1
ATOM 1738 O O . LYS A 1 219 ? -14.391 -4.305 -2.047 1.00 92.81 219 LYS A O 1
ATOM 1743 N N . SER A 1 220 ? -12.391 -4.094 -3.013 1.00 93.06 220 SER A N 1
ATOM 1744 C CA . SER A 1 220 ? -11.885 -5.402 -2.576 1.00 93.06 220 SER A CA 1
ATOM 1745 C C . SER A 1 220 ? -11.555 -5.432 -1.081 1.00 93.06 220 SER A C 1
ATOM 1747 O O . SER A 1 220 ? -11.504 -6.506 -0.484 1.00 93.06 220 SER A O 1
ATOM 1749 N N . TYR A 1 221 ? -11.338 -4.263 -0.472 1.00 93.44 221 TYR A N 1
ATOM 1750 C CA . TYR A 1 221 ? -10.943 -4.128 0.931 1.00 93.44 221 TYR A CA 1
ATOM 1751 C C . TYR A 1 221 ? -12.098 -3.698 1.831 1.00 93.44 221 TYR A C 1
ATOM 1753 O O . TYR A 1 221 ? -12.124 -4.062 3.007 1.00 93.44 221 TYR A O 1
ATOM 1761 N N . LEU A 1 222 ? -13.068 -2.965 1.283 1.00 93.69 222 LEU A N 1
ATOM 1762 C CA . LEU A 1 222 ? -14.202 -2.454 2.041 1.00 93.69 222 LEU A CA 1
ATOM 1763 C C . LEU A 1 222 ? -15.432 -3.377 1.978 1.00 93.69 222 LEU A C 1
ATOM 1765 O O . LEU A 1 222 ? -15.671 -4.036 0.963 1.00 93.69 222 LEU A O 1
ATOM 1769 N N . PRO A 1 223 ? -16.273 -3.386 3.028 1.00 92.44 223 PRO A N 1
ATOM 1770 C CA . PRO A 1 223 ? -17.584 -4.020 3.006 1.00 92.44 223 PRO A CA 1
ATOM 1771 C C . PRO A 1 223 ? -18.464 -3.547 1.841 1.00 92.44 223 PRO A C 1
ATOM 1773 O O . PRO A 1 223 ? -18.502 -2.359 1.516 1.00 92.44 223 PRO A O 1
ATOM 1776 N N . ALA A 1 224 ? -19.264 -4.466 1.287 1.00 92.75 224 ALA A N 1
ATOM 1777 C CA . ALA A 1 224 ? -20.147 -4.208 0.143 1.00 92.75 224 ALA A CA 1
ATOM 1778 C C . ALA A 1 224 ? -21.092 -3.010 0.333 1.00 92.75 224 ALA A C 1
ATOM 1780 O O . ALA A 1 224 ? -21.401 -2.307 -0.627 1.00 92.75 224 ALA A O 1
ATOM 1781 N N . LYS A 1 225 ? -21.496 -2.728 1.580 1.00 91.38 225 LYS A N 1
ATOM 1782 C CA . LYS A 1 225 ? -22.352 -1.582 1.927 1.00 91.38 225 LYS A CA 1
ATOM 1783 C C . LYS A 1 225 ? -21.769 -0.219 1.536 1.00 91.38 225 LYS A C 1
ATOM 1785 O O . LYS A 1 225 ? -22.538 0.722 1.412 1.00 91.38 225 LYS A O 1
ATOM 1790 N N . PHE A 1 226 ? -20.452 -0.111 1.339 1.00 93.25 226 PHE A N 1
ATOM 1791 C CA . PHE A 1 226 ? -19.806 1.140 0.937 1.00 93.25 226 PHE A CA 1
ATOM 1792 C C . PHE A 1 226 ? -19.549 1.241 -0.572 1.00 93.25 226 PHE A C 1
ATOM 1794 O O . PHE A 1 226 ? -19.281 2.325 -1.077 1.00 93.25 226 PHE A O 1
ATOM 1801 N N . HIS A 1 227 ? -19.633 0.142 -1.330 1.00 93.00 227 HIS A N 1
ATOM 1802 C CA . HIS A 1 227 ? -19.123 0.077 -2.711 1.00 93.00 227 HIS A CA 1
ATOM 1803 C C . HIS A 1 227 ? -19.754 1.081 -3.681 1.00 93.00 227 HIS A C 1
ATOM 1805 O O . HIS A 1 227 ? -19.110 1.451 -4.664 1.00 93.00 227 HIS A O 1
ATOM 1811 N N . SER A 1 228 ? -20.998 1.490 -3.437 1.00 91.56 228 SER A N 1
ATOM 1812 C CA . SER A 1 228 ? -21.741 2.449 -4.265 1.00 91.56 228 SER A CA 1
ATOM 1813 C C . SER A 1 228 ? -21.819 3.853 -3.665 1.00 91.56 228 SER A C 1
ATOM 1815 O O . SER A 1 228 ? -22.457 4.718 -4.254 1.00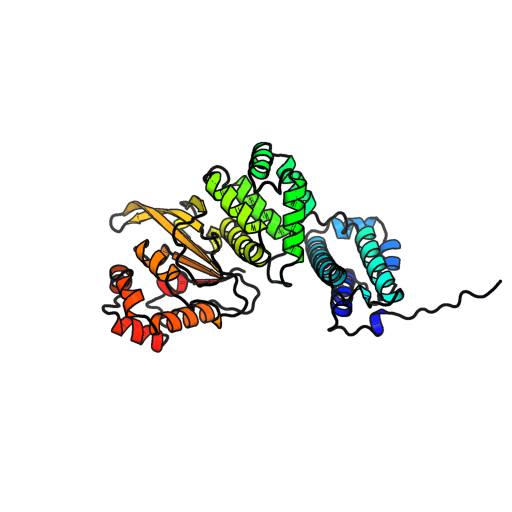 91.56 228 SER A O 1
ATOM 1817 N N . THR A 1 229 ? -21.237 4.074 -2.486 1.00 93.00 229 THR A N 1
ATOM 1818 C CA . THR A 1 229 ? -21.397 5.318 -1.718 1.00 93.00 229 THR A CA 1
ATOM 1819 C C . THR A 1 229 ? -20.085 6.045 -1.452 1.00 93.00 229 THR A C 1
ATOM 1821 O O . THR A 1 229 ? -20.118 7.105 -0.832 1.00 93.00 229 THR A O 1
ATOM 1824 N N . LEU A 1 230 ? -18.949 5.454 -1.835 1.00 92.94 230 LEU A N 1
ATOM 1825 C CA . LEU A 1 230 ? -17.631 6.077 -1.723 1.00 92.94 230 LEU A CA 1
ATOM 1826 C C . LEU A 1 230 ? -17.565 7.321 -2.607 1.00 92.94 230 LEU A C 1
ATOM 1828 O O . LEU A 1 230 ? -17.936 7.270 -3.778 1.00 92.94 230 LEU A O 1
ATOM 1832 N N . GLN A 1 231 ? -17.087 8.416 -2.033 1.00 91.25 231 GLN A N 1
ATOM 1833 C CA . GLN A 1 231 ? -16.914 9.704 -2.690 1.00 91.25 231 GLN A CA 1
ATOM 1834 C C . GLN A 1 231 ? -15.825 10.513 -1.979 1.00 91.25 231 GLN A C 1
ATOM 1836 O O . GLN A 1 231 ? -15.453 10.194 -0.847 1.00 91.25 231 GLN A O 1
ATOM 1841 N N . LYS A 1 232 ? -15.369 11.591 -2.624 1.00 90.44 232 LYS A N 1
ATOM 1842 C CA . LYS A 1 232 ? -14.421 12.569 -2.064 1.00 90.44 232 LYS A CA 1
ATOM 1843 C C . LYS A 1 232 ? -13.163 11.892 -1.503 1.00 90.44 232 LYS A C 1
ATOM 1845 O O . LYS A 1 232 ? -12.923 11.927 -0.296 1.00 90.44 232 LYS A O 1
ATOM 1850 N N . LEU A 1 233 ? -12.397 11.238 -2.379 1.00 92.75 233 LEU A N 1
ATOM 1851 C CA . LEU A 1 233 ? -11.073 10.740 -2.023 1.00 92.75 233 LEU A CA 1
ATOM 1852 C C . LEU A 1 233 ? -10.177 11.907 -1.581 1.00 92.75 233 LEU A C 1
ATOM 1854 O O . LEU A 1 233 ? -9.947 12.851 -2.332 1.00 92.75 233 LEU A O 1
ATOM 1858 N N . GLU A 1 234 ? -9.645 11.808 -0.369 1.00 90.38 234 GLU A N 1
ATOM 1859 C CA . GLU A 1 234 ? -8.638 12.705 0.186 1.00 90.38 234 GLU A CA 1
ATOM 1860 C C . GLU A 1 234 ? -7.336 11.913 0.392 1.00 90.38 234 GLU A C 1
ATOM 1862 O O . GLU A 1 234 ? -7.347 10.771 0.870 1.00 90.38 234 GLU A O 1
ATOM 1867 N N . LEU A 1 235 ? -6.208 12.522 0.026 1.00 87.31 235 LEU A N 1
ATOM 1868 C CA . LEU A 1 235 ? -4.877 12.021 0.366 1.00 87.31 235 LEU A CA 1
ATOM 1869 C C . LEU A 1 235 ? -4.455 12.796 1.613 1.00 87.31 235 LEU A C 1
ATOM 1871 O O . LEU A 1 235 ? -4.139 13.987 1.542 1.00 87.31 235 LEU A O 1
ATOM 1875 N N . GLU A 1 236 ? -4.608 12.162 2.771 1.00 66.50 236 GLU A N 1
ATOM 1876 C CA . GLU A 1 236 ? -4.603 12.872 4.046 1.00 66.50 236 GLU A CA 1
ATOM 1877 C C . GLU A 1 236 ? -3.197 13.099 4.613 1.00 66.50 236 GLU A C 1
ATOM 1879 O O . GLU A 1 236 ? -2.308 12.258 4.517 1.00 66.50 236 GLU A O 1
ATOM 1884 N N . ASP A 1 237 ? -3.050 14.247 5.282 1.00 59.44 237 ASP A N 1
ATOM 1885 C CA . ASP A 1 237 ? -1.932 14.605 6.174 1.00 59.44 237 ASP A CA 1
ATOM 1886 C C . ASP A 1 237 ? -2.348 14.478 7.658 1.00 59.44 237 ASP A C 1
ATOM 1888 O O . ASP A 1 237 ? -1.682 14.963 8.568 1.00 59.44 237 ASP A O 1
ATOM 1892 N N . LEU A 1 238 ? -3.538 13.922 7.926 1.00 46.75 238 LEU A N 1
ATOM 1893 C CA . LEU A 1 238 ? -4.273 14.243 9.150 1.00 46.75 238 LEU A CA 1
ATOM 1894 C C . LEU A 1 238 ? -3.656 13.633 10.418 1.00 46.75 238 LEU A C 1
ATOM 1896 O O . LEU A 1 238 ? -4.002 14.060 11.519 1.00 46.75 238 LEU A O 1
ATOM 1900 N N . ILE A 1 239 ? -2.757 12.647 10.301 1.00 51.72 239 ILE A N 1
ATOM 1901 C CA . ILE A 1 239 ? -2.300 11.862 11.453 1.00 51.72 239 ILE A CA 1
ATOM 1902 C C . ILE A 1 239 ? -0.804 11.496 11.381 1.00 51.72 239 ILE A C 1
ATOM 1904 O O . ILE A 1 239 ? -0.406 10.346 11.560 1.00 51.72 239 ILE A O 1
ATOM 1908 N N . SER A 1 240 ? 0.076 12.477 11.184 1.00 49.34 240 SER A N 1
ATOM 1909 C CA . SER A 1 240 ? 1.523 12.277 11.363 1.00 49.34 240 SER A CA 1
ATOM 1910 C C . SER A 1 240 ? 1.901 12.257 12.862 1.00 49.34 240 SER A C 1
ATOM 1912 O O . SER A 1 240 ? 2.521 13.187 13.382 1.00 49.34 240 SER A O 1
ATOM 1914 N N . TYR A 1 241 ? 1.505 11.215 13.603 1.00 50.81 241 TYR A N 1
ATOM 1915 C CA . TYR A 1 241 ? 2.094 10.933 14.920 1.00 50.81 241 TYR A CA 1
ATOM 1916 C C . TYR A 1 241 ? 3.282 9.977 14.747 1.00 50.81 241 TYR A C 1
ATOM 1918 O O . TYR A 1 241 ? 3.151 8.893 14.185 1.00 50.81 241 TYR A O 1
ATOM 1926 N N . ALA A 1 242 ? 4.442 10.452 15.199 1.00 50.25 242 ALA A N 1
ATOM 1927 C CA . ALA A 1 242 ? 5.790 10.008 14.861 1.00 50.25 242 ALA A CA 1
ATOM 1928 C C . ALA A 1 242 ? 6.161 8.534 15.165 1.00 50.25 242 ALA A C 1
ATOM 1930 O O . ALA A 1 242 ? 5.539 7.852 15.975 1.00 50.25 242 ALA A O 1
ATOM 1931 N N . ASP A 1 243 ? 7.270 8.131 14.525 1.00 49.97 243 ASP A N 1
ATOM 1932 C CA . ASP A 1 243 ? 8.203 7.016 14.800 1.00 49.97 243 ASP A CA 1
ATOM 1933 C C . ASP A 1 243 ? 7.951 5.623 14.187 1.00 49.97 243 ASP A C 1
ATOM 1935 O O . ASP A 1 243 ? 8.838 4.759 14.195 1.00 49.97 243 ASP A O 1
ATOM 1939 N N . GLU A 1 244 ? 6.833 5.420 13.499 1.00 49.62 244 GLU A N 1
ATOM 1940 C CA . GLU A 1 244 ? 6.494 4.146 12.850 1.00 49.62 244 GLU A CA 1
ATOM 1941 C C . GLU A 1 244 ? 6.789 4.165 11.346 1.00 49.62 244 GLU A C 1
ATOM 1943 O O . GLU A 1 244 ? 5.899 4.304 10.518 1.00 49.62 244 GLU A O 1
ATOM 1948 N N . ALA A 1 245 ? 8.060 3.977 10.983 1.00 44.25 245 ALA A N 1
ATOM 1949 C CA . ALA A 1 245 ? 8.532 3.931 9.591 1.00 44.25 245 ALA A CA 1
ATOM 1950 C C . ALA A 1 245 ? 8.385 5.248 8.810 1.00 44.25 245 ALA A C 1
ATOM 1952 O O . ALA A 1 245 ? 7.892 5.260 7.692 1.00 44.25 245 ALA A O 1
ATOM 1953 N N . GLY A 1 246 ? 8.939 6.318 9.384 1.00 50.72 246 GLY A N 1
ATOM 1954 C CA . GLY A 1 246 ? 9.426 7.477 8.641 1.00 50.72 246 GLY A CA 1
ATOM 1955 C C . GLY A 1 246 ? 8.358 8.267 7.901 1.00 50.72 246 GLY A C 1
ATOM 1956 O O . GLY A 1 246 ? 8.355 8.218 6.693 1.00 50.72 246 GLY A O 1
ATOM 1957 N N . ASP A 1 247 ? 7.539 9.037 8.616 1.00 53.59 247 ASP A N 1
ATOM 1958 C CA . ASP A 1 247 ? 6.905 10.277 8.125 1.00 53.59 247 ASP A CA 1
ATOM 1959 C C . ASP A 1 247 ? 6.366 10.232 6.677 1.00 53.59 247 ASP A C 1
ATOM 1961 O O . ASP A 1 247 ? 6.727 11.076 5.852 1.00 53.59 247 ASP A O 1
ATOM 1965 N N . PHE A 1 248 ? 5.582 9.194 6.339 1.00 59.97 248 PHE A N 1
ATOM 1966 C CA . PHE A 1 248 ? 5.023 9.041 4.997 1.00 59.97 248 PHE A CA 1
ATOM 1967 C C . PHE A 1 248 ? 3.532 9.414 4.933 1.00 59.97 248 PHE A C 1
ATOM 1969 O O . PHE A 1 248 ? 2.717 8.790 5.607 1.00 59.97 248 PHE A O 1
ATOM 1976 N N . ARG A 1 249 ? 3.157 10.366 4.072 1.00 64.81 249 ARG A N 1
ATOM 1977 C CA . ARG A 1 249 ? 1.792 10.902 3.875 1.00 64.81 249 ARG A CA 1
ATOM 1978 C C . ARG A 1 249 ? 1.003 10.124 2.827 1.00 64.81 249 ARG A C 1
ATOM 1980 O O . ARG A 1 249 ? 0.523 10.664 1.831 1.00 64.81 249 ARG A O 1
ATOM 1987 N N . PHE A 1 250 ? 0.930 8.816 3.022 1.00 76.25 250 PHE A N 1
ATOM 1988 C CA . PHE A 1 250 ? 0.259 7.894 2.105 1.00 76.25 250 PHE A CA 1
ATOM 1989 C C . PHE A 1 250 ? -1.071 7.362 2.647 1.00 76.25 250 PHE A C 1
ATOM 1991 O O . PHE A 1 250 ? -1.612 6.373 2.139 1.00 76.25 250 PHE A O 1
ATOM 1998 N N . ASP A 1 251 ? -1.589 8.030 3.672 1.00 83.69 251 ASP A N 1
ATOM 1999 C CA . ASP A 1 251 ? -2.875 7.728 4.268 1.00 83.69 251 ASP A CA 1
ATOM 2000 C C . ASP A 1 251 ? -3.997 8.191 3.341 1.00 83.69 251 ASP A C 1
ATOM 2002 O O . ASP A 1 251 ? -3.936 9.241 2.693 1.00 83.69 251 ASP A O 1
ATOM 2006 N N . ILE A 1 252 ? -5.035 7.370 3.261 1.00 90.56 252 ILE A N 1
ATOM 2007 C CA . ILE A 1 252 ? -6.170 7.599 2.381 1.00 90.56 252 ILE A CA 1
ATOM 2008 C C . ILE A 1 252 ? -7.405 7.789 3.244 1.00 90.56 252 ILE A C 1
ATOM 2010 O O . ILE A 1 252 ? -7.658 7.013 4.169 1.00 90.56 252 ILE A O 1
ATOM 2014 N N . LYS A 1 253 ? -8.233 8.759 2.876 1.00 92.44 253 LYS A N 1
ATOM 2015 C CA . LYS A 1 253 ? -9.575 8.889 3.423 1.00 92.44 253 LYS A CA 1
ATOM 2016 C C . LYS A 1 253 ? -10.596 8.934 2.314 1.00 92.44 253 LYS A C 1
ATOM 2018 O O . LYS A 1 253 ? -10.450 9.640 1.323 1.00 92.44 253 LYS A O 1
ATOM 2023 N N . TRP A 1 254 ? -11.670 8.201 2.542 1.00 93.69 254 TRP A N 1
ATOM 2024 C CA . TRP A 1 254 ? -12.868 8.259 1.730 1.00 93.69 254 TRP A CA 1
ATOM 2025 C C . TRP A 1 254 ? -14.029 8.765 2.555 1.00 93.69 254 TRP A C 1
ATOM 2027 O O . TRP A 1 254 ? -14.168 8.414 3.727 1.00 93.69 254 TRP A O 1
ATOM 2037 N N . GLN A 1 255 ? -14.916 9.518 1.924 1.00 93.50 255 GLN A N 1
ATOM 2038 C CA . GLN A 1 255 ? -16.236 9.760 2.476 1.00 93.50 255 GLN A CA 1
ATOM 2039 C C . GLN A 1 255 ? -17.185 8.682 1.959 1.00 93.50 255 GLN A C 1
ATOM 2041 O O . GLN A 1 255 ? -17.125 8.271 0.801 1.00 93.50 255 GLN A O 1
ATOM 2046 N N . ALA A 1 256 ? -18.057 8.184 2.827 1.00 94.25 256 ALA A N 1
ATOM 2047 C CA . ALA A 1 256 ? -19.070 7.209 2.463 1.00 94.25 256 ALA A CA 1
ATOM 2048 C C . ALA A 1 256 ? -20.407 7.568 3.099 1.00 94.25 256 ALA A C 1
ATOM 2050 O O . ALA A 1 256 ? -20.473 8.054 4.227 1.00 94.25 256 ALA A O 1
ATOM 2051 N N . LYS A 1 257 ? -21.491 7.278 2.384 1.00 91.94 257 LYS A N 1
ATOM 2052 C CA . LYS A 1 257 ? -22.845 7.347 2.933 1.00 91.94 257 LYS A CA 1
ATOM 2053 C C . LYS A 1 257 ? -23.213 6.013 3.572 1.00 91.94 257 LYS A C 1
ATOM 2055 O O . LYS A 1 257 ? -23.005 4.955 2.988 1.00 91.94 257 LYS A O 1
ATOM 2060 N N . THR A 1 258 ? -23.780 6.061 4.768 1.00 89.00 258 THR A N 1
ATOM 2061 C CA . THR A 1 258 ? -24.312 4.893 5.480 1.00 89.00 258 THR A CA 1
ATOM 2062 C C . THR A 1 258 ? -25.663 5.223 6.092 1.00 89.00 258 THR A C 1
ATOM 2064 O O . THR A 1 258 ? -25.987 6.387 6.306 1.00 89.00 258 THR A O 1
ATOM 2067 N N . LEU A 1 259 ? -26.446 4.198 6.416 1.00 86.44 259 LEU A N 1
ATOM 2068 C CA . LEU A 1 259 ? -27.630 4.358 7.251 1.00 86.44 259 LEU A CA 1
ATOM 2069 C C . LEU A 1 259 ? -27.246 4.259 8.724 1.00 86.44 259 LEU A C 1
ATOM 2071 O O . LEU A 1 259 ? -26.406 3.442 9.112 1.00 86.44 259 LEU A O 1
ATOM 2075 N N . ASP A 1 260 ? -27.865 5.096 9.542 1.00 82.44 260 ASP A N 1
ATOM 2076 C CA . ASP A 1 260 ? -27.785 4.992 10.990 1.00 82.44 260 ASP A CA 1
ATOM 2077 C C . ASP A 1 260 ? -28.808 3.994 11.561 1.00 82.44 260 ASP A C 1
ATOM 2079 O O . ASP A 1 260 ? -29.584 3.361 10.845 1.00 82.44 260 ASP A O 1
ATOM 2083 N N . LYS A 1 261 ? -28.847 3.882 12.893 1.00 80.19 261 LYS A N 1
ATOM 2084 C CA . LYS A 1 261 ? -29.805 3.025 13.615 1.00 80.19 261 LYS A CA 1
ATOM 2085 C C . LYS A 1 261 ? -31.284 3.422 13.446 1.00 80.19 261 LYS A C 1
ATOM 2087 O O . LYS A 1 261 ? -32.151 2.708 13.938 1.00 80.19 261 LYS A O 1
ATOM 2092 N N . PHE A 1 262 ? -31.564 4.555 12.809 1.00 87.56 262 PHE A N 1
ATOM 2093 C CA . PHE A 1 262 ? -32.890 5.098 12.526 1.00 87.56 262 PHE A CA 1
ATOM 2094 C C . PHE A 1 262 ? -33.180 5.161 11.013 1.00 87.56 262 PHE A C 1
ATOM 2096 O O . PHE A 1 262 ? -34.122 5.841 10.610 1.00 87.56 262 PHE A O 1
ATOM 2103 N N . ASN A 1 263 ? -32.395 4.459 10.183 1.00 85.00 263 ASN A N 1
ATOM 2104 C CA . ASN A 1 263 ? -32.477 4.472 8.718 1.00 85.00 263 ASN A CA 1
ATOM 2105 C C . ASN A 1 263 ? -32.316 5.864 8.079 1.00 85.00 263 ASN A C 1
ATOM 2107 O O . ASN A 1 263 ? -32.842 6.113 6.995 1.00 85.00 263 ASN A O 1
ATOM 2111 N N . GLN A 1 264 ? -31.577 6.768 8.718 1.00 87.94 264 GLN A N 1
ATOM 2112 C CA . GLN A 1 264 ? -31.219 8.061 8.139 1.00 87.94 264 GLN A CA 1
ATOM 2113 C C . GLN A 1 264 ? -29.833 7.985 7.508 1.00 87.94 264 GLN A C 1
ATOM 2115 O O . GLN A 1 264 ? -28.905 7.420 8.094 1.00 87.94 264 GLN A O 1
ATOM 2120 N N . GLU A 1 265 ? -29.698 8.566 6.317 1.00 88.25 265 GLU A N 1
ATOM 2121 C CA . GLU A 1 265 ? -28.412 8.686 5.638 1.00 88.25 265 GLU A CA 1
ATOM 2122 C C . GLU A 1 265 ? -27.484 9.607 6.436 1.00 88.25 265 GLU A C 1
ATOM 2124 O O . GLU A 1 265 ? -27.857 10.714 6.826 1.00 88.25 265 GLU A O 1
ATOM 2129 N N . ARG A 1 266 ? -26.261 9.142 6.679 1.00 90.19 266 ARG A N 1
ATOM 2130 C CA . ARG A 1 266 ? -25.185 9.915 7.290 1.00 90.19 266 ARG A CA 1
ATOM 2131 C C . ARG A 1 266 ? -23.911 9.733 6.488 1.00 90.19 266 ARG A C 1
ATOM 2133 O O . ARG A 1 266 ? -23.611 8.632 6.028 1.00 90.19 266 ARG A O 1
ATOM 2140 N N . GLU A 1 267 ? -23.157 10.813 6.364 1.00 92.38 267 GLU A N 1
ATOM 2141 C CA . GLU A 1 267 ? -21.808 10.787 5.811 1.00 92.38 267 GLU A CA 1
ATOM 2142 C C . GLU A 1 267 ? -20.820 10.413 6.921 1.00 92.38 267 GLU A C 1
ATOM 2144 O O . GLU A 1 267 ? -20.901 10.916 8.044 1.00 92.38 267 GLU A O 1
ATOM 2149 N N . ILE A 1 268 ? -19.919 9.485 6.618 1.00 93.19 268 ILE A N 1
ATOM 2150 C CA . ILE A 1 268 ? -18.850 9.035 7.504 1.00 93.19 268 ILE A CA 1
ATOM 2151 C C . ILE A 1 268 ? -17.517 9.089 6.766 1.00 93.19 268 ILE A C 1
ATOM 2153 O O . ILE A 1 268 ? -17.463 8.893 5.552 1.00 93.19 268 ILE A O 1
ATOM 2157 N N . SER A 1 269 ? -16.440 9.293 7.517 1.00 93.44 269 SER A N 1
ATOM 2158 C CA . SER A 1 269 ? -15.076 9.119 7.019 1.00 93.44 269 SER A CA 1
ATOM 2159 C C . SER A 1 269 ? -14.642 7.666 7.197 1.00 93.44 269 SER A C 1
ATOM 2161 O O . SER A 1 269 ? -14.893 7.070 8.250 1.00 93.44 269 SER A O 1
ATOM 2163 N N . ILE A 1 270 ? -13.998 7.113 6.174 1.00 94.75 270 ILE A N 1
ATOM 2164 C CA . ILE A 1 270 ? -13.305 5.827 6.187 1.00 94.75 270 ILE A CA 1
ATOM 2165 C C . ILE A 1 270 ? -11.817 6.113 6.009 1.00 94.75 270 ILE A C 1
ATOM 2167 O O . ILE A 1 270 ? -11.405 6.586 4.953 1.00 94.75 270 ILE A O 1
ATOM 2171 N N . PHE A 1 271 ? -11.033 5.811 7.036 1.00 93.69 271 PHE A N 1
ATOM 2172 C CA . PHE A 1 271 ? -9.588 5.987 7.075 1.00 93.69 271 PHE A CA 1
ATOM 2173 C C . PHE A 1 271 ? -8.882 4.702 6.677 1.00 93.69 271 PHE A C 1
ATOM 2175 O O . PHE A 1 271 ? -9.282 3.604 7.077 1.00 93.69 271 PHE A O 1
ATOM 2182 N N . ILE A 1 272 ? -7.821 4.838 5.893 1.00 93.00 272 ILE A N 1
ATOM 2183 C CA . ILE A 1 272 ? -7.056 3.715 5.380 1.00 93.00 272 ILE A CA 1
ATOM 2184 C C . ILE A 1 272 ? -5.571 4.010 5.518 1.00 93.00 272 ILE A C 1
ATOM 2186 O O . ILE A 1 272 ? -5.020 4.886 4.855 1.00 93.00 272 ILE A O 1
ATOM 2190 N N . ASP A 1 273 ? -4.938 3.209 6.357 1.00 89.88 273 ASP A N 1
ATOM 2191 C CA . ASP A 1 273 ? -3.515 3.216 6.631 1.00 89.88 273 ASP A CA 1
ATOM 2192 C C . ASP A 1 273 ? -2.841 2.140 5.779 1.00 89.88 273 ASP A C 1
ATOM 2194 O O . ASP A 1 273 ? -3.085 0.938 5.948 1.00 89.88 273 ASP A O 1
ATOM 2198 N N . THR A 1 274 ? -2.011 2.561 4.829 1.00 89.50 274 THR A N 1
ATOM 2199 C CA . THR A 1 274 ? -1.345 1.633 3.912 1.00 89.50 274 THR A CA 1
ATOM 2200 C C . THR A 1 274 ? 0.065 1.321 4.391 1.00 89.50 274 THR A C 1
ATOM 2202 O O . THR A 1 274 ? 0.916 2.189 4.564 1.00 89.50 274 THR A O 1
ATOM 2205 N N . LYS A 1 275 ? 0.333 0.037 4.626 1.00 85.88 275 LYS A N 1
ATOM 2206 C CA . LYS A 1 275 ? 1.587 -0.458 5.190 1.00 85.88 275 LYS A CA 1
ATOM 2207 C C . LYS A 1 275 ? 2.367 -1.270 4.171 1.00 85.88 275 LYS A C 1
ATOM 2209 O O . LYS A 1 275 ? 1.809 -2.024 3.377 1.00 85.88 275 LYS A O 1
ATOM 2214 N N . ASN A 1 276 ? 3.695 -1.166 4.233 1.00 85.12 276 ASN A N 1
ATOM 2215 C CA . ASN A 1 276 ? 4.567 -1.932 3.352 1.00 85.12 276 ASN A CA 1
ATOM 2216 C C . ASN A 1 276 ? 5.816 -2.523 4.045 1.00 85.12 276 ASN A C 1
ATOM 2218 O O . ASN A 1 276 ? 6.965 -2.381 3.594 1.00 85.12 276 ASN A O 1
ATOM 2222 N N . TYR A 1 277 ? 5.603 -3.240 5.149 1.00 84.94 277 TYR A N 1
ATOM 2223 C CA . TYR A 1 277 ? 6.684 -3.865 5.910 1.00 84.94 277 TYR A CA 1
ATOM 2224 C C . TYR A 1 277 ? 7.160 -5.180 5.291 1.00 84.94 277 TYR A C 1
ATOM 2226 O O . TYR A 1 277 ? 6.413 -5.924 4.667 1.00 84.94 277 TYR A O 1
ATOM 2234 N N . SER A 1 278 ? 8.450 -5.476 5.441 1.00 82.00 278 SER A N 1
ATOM 2235 C CA . SER A 1 278 ? 9.034 -6.781 5.090 1.00 82.00 278 SER A CA 1
ATOM 2236 C C . SER A 1 278 ? 9.013 -7.774 6.251 1.00 82.00 278 SER A C 1
ATOM 2238 O O . SER A 1 278 ? 9.274 -8.956 6.055 1.00 82.00 278 SER A O 1
ATOM 2240 N N . LYS A 1 279 ? 8.746 -7.293 7.472 1.00 86.75 279 LYS A N 1
ATOM 2241 C CA . LYS A 1 279 ? 8.701 -8.086 8.701 1.00 86.75 279 LYS A CA 1
ATOM 2242 C C . LYS A 1 279 ? 7.643 -7.523 9.641 1.00 86.75 279 LYS A C 1
ATOM 2244 O O . LYS A 1 279 ? 7.686 -6.338 9.964 1.00 86.75 279 LYS A O 1
ATOM 2249 N N . VAL A 1 280 ? 6.789 -8.396 10.165 1.00 86.75 280 VAL A N 1
ATOM 2250 C CA . VAL A 1 280 ? 5.718 -8.054 11.120 1.00 86.75 280 VAL A CA 1
ATOM 2251 C C . VAL A 1 280 ? 6.258 -7.392 12.389 1.00 86.75 280 VAL A C 1
ATOM 2253 O O . VAL A 1 280 ? 5.653 -6.466 12.913 1.00 86.75 280 VAL A O 1
ATOM 2256 N N . GLY A 1 281 ? 7.437 -7.802 12.869 1.00 86.00 281 GLY A N 1
ATOM 2257 C CA . GLY A 1 281 ? 8.048 -7.217 14.070 1.00 86.00 281 GLY A CA 1
ATOM 2258 C C . GLY A 1 281 ? 8.288 -5.703 13.984 1.00 86.00 281 GLY A C 1
ATOM 2259 O O . GLY A 1 281 ? 8.330 -5.038 15.018 1.00 86.00 281 GLY A O 1
ATOM 2260 N N . ASN A 1 282 ? 8.391 -5.153 12.769 1.00 85.44 282 ASN A N 1
ATOM 2261 C CA . ASN A 1 282 ? 8.596 -3.725 12.545 1.00 85.44 282 ASN A CA 1
ATOM 2262 C C . ASN A 1 282 ? 7.307 -2.893 12.561 1.00 85.44 282 ASN A C 1
ATOM 2264 O O . ASN A 1 282 ? 7.422 -1.674 12.578 1.00 85.44 282 ASN A O 1
ATOM 2268 N N . MET A 1 283 ? 6.136 -3.530 12.553 1.00 88.00 283 MET A N 1
ATOM 2269 C CA . MET A 1 283 ? 4.834 -2.867 12.667 1.00 88.00 283 MET A CA 1
ATOM 2270 C C . MET A 1 283 ? 4.518 -2.587 14.137 1.00 88.00 283 MET A C 1
ATOM 2272 O O . MET A 1 283 ? 4.894 -3.395 14.992 1.00 88.00 283 MET A O 1
ATOM 2276 N N . PHE A 1 284 ? 3.784 -1.519 14.436 1.00 88.88 284 PHE A N 1
ATOM 2277 C CA . PHE A 1 284 ? 3.237 -1.203 15.761 1.00 88.88 284 PHE A CA 1
ATOM 2278 C C . PHE A 1 284 ? 4.301 -1.203 16.878 1.00 88.88 284 PHE A C 1
ATOM 2280 O O . PHE A 1 284 ? 4.146 -1.846 17.926 1.00 88.88 284 PHE A O 1
ATOM 2287 N N . LYS A 1 285 ? 5.469 -0.605 16.632 1.00 85.44 285 LYS A N 1
ATOM 2288 C CA . LYS A 1 285 ? 6.439 -0.206 17.673 1.00 85.44 285 LYS A CA 1
ATOM 2289 C C . LYS A 1 285 ? 5.896 0.972 18.488 1.00 85.44 285 LYS A C 1
ATOM 2291 O O . LYS A 1 285 ? 6.011 0.920 19.707 1.00 85.44 285 LYS A O 1
ATOM 2296 N N . ASP A 1 286 ? 5.263 1.937 17.831 1.00 84.38 286 ASP A N 1
ATOM 2297 C CA . ASP A 1 286 ? 4.428 2.995 18.404 1.00 84.38 286 ASP A CA 1
ATOM 2298 C C . ASP A 1 286 ? 2.950 2.797 17.994 1.00 84.38 286 ASP A C 1
ATOM 2300 O O . ASP A 1 286 ? 2.643 2.197 16.964 1.00 84.38 286 ASP A O 1
ATOM 2304 N N . LEU A 1 287 ? 2.015 3.259 18.826 1.00 89.81 287 LEU A N 1
ATOM 2305 C CA . LEU A 1 287 ? 0.568 3.207 18.577 1.00 89.81 287 LEU A CA 1
ATOM 2306 C C . LEU A 1 287 ? -0.048 4.596 18.365 1.00 89.81 287 LEU A C 1
ATOM 2308 O O . LEU A 1 287 ? -1.266 4.729 18.388 1.00 89.81 287 LEU A O 1
ATOM 2312 N N . GLY A 1 288 ? 0.754 5.638 18.183 1.00 87.06 288 GLY A N 1
ATOM 2313 C CA . GLY A 1 288 ? 0.345 7.028 18.045 1.00 87.06 288 GLY A CA 1
ATOM 2314 C C . GLY A 1 288 ? -0.594 7.215 16.865 1.00 87.06 288 GLY A C 1
ATOM 2315 O O . GLY A 1 288 ? -1.708 7.702 17.059 1.00 87.06 288 GLY A O 1
ATOM 2316 N N . GLN A 1 289 ? -0.191 6.728 15.687 1.00 85.06 289 GLN A N 1
ATOM 2317 C CA . GLN A 1 289 ? -1.024 6.754 14.483 1.00 85.06 289 GLN A CA 1
ATOM 2318 C C . GLN A 1 289 ? -2.314 5.943 14.681 1.00 85.06 289 GLN A C 1
ATOM 2320 O O . GLN A 1 289 ? -3.409 6.464 14.485 1.00 85.06 289 GLN A O 1
ATOM 2325 N N . TYR A 1 290 ? -2.210 4.709 15.193 1.00 90.81 290 TYR A N 1
ATOM 2326 C CA . TYR A 1 290 ? -3.380 3.866 15.471 1.00 90.81 290 TYR A CA 1
ATOM 2327 C C . TYR A 1 290 ? -4.376 4.545 16.424 1.00 90.81 290 TYR A C 1
ATOM 2329 O O . TYR A 1 290 ? -5.566 4.622 16.133 1.00 90.81 290 TYR A O 1
ATOM 2337 N N . LYS A 1 291 ? -3.901 5.098 17.545 1.00 92.06 291 LYS A N 1
ATOM 2338 C CA . LYS A 1 291 ? -4.730 5.828 18.516 1.00 92.06 291 LYS A CA 1
ATOM 2339 C C . LYS A 1 291 ? -5.363 7.070 17.919 1.00 92.06 291 LYS A C 1
ATOM 2341 O O . LYS A 1 291 ? -6.460 7.434 18.320 1.00 92.06 291 LYS A O 1
ATOM 2346 N N . ALA A 1 292 ? -4.669 7.756 17.026 1.00 88.88 292 ALA A N 1
ATOM 2347 C CA . ALA A 1 292 ? -5.227 8.936 16.410 1.00 88.88 292 ALA A CA 1
ATOM 2348 C C . ALA A 1 292 ? -6.307 8.575 15.381 1.00 88.88 292 ALA A C 1
ATOM 2350 O O . ALA A 1 292 ? -7.354 9.208 15.428 1.00 88.88 292 ALA A O 1
ATOM 2351 N N . TYR A 1 293 ? -6.184 7.481 14.618 1.00 90.81 293 TYR A N 1
ATOM 2352 C CA . TYR A 1 293 ? -7.345 6.957 13.882 1.00 90.81 293 TYR A CA 1
ATOM 2353 C C . TYR A 1 293 ? -8.495 6.581 14.813 1.00 90.81 293 TYR A C 1
ATOM 2355 O O . TYR A 1 293 ? -9.644 6.893 14.516 1.00 90.81 293 TYR A O 1
ATOM 2363 N N . LEU A 1 294 ? -8.207 5.941 15.956 1.00 93.56 294 LEU A N 1
ATOM 2364 C CA . LEU A 1 294 ? -9.249 5.592 16.923 1.00 93.56 294 LEU A CA 1
ATOM 2365 C C . LEU A 1 294 ? -10.038 6.822 17.391 1.00 93.56 294 LEU A C 1
ATOM 2367 O O . LEU A 1 294 ?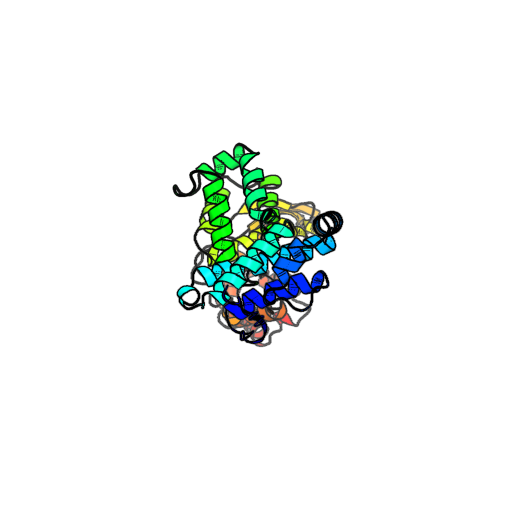 -11.239 6.692 17.598 1.00 93.56 294 LEU A O 1
ATOM 2371 N N . ARG A 1 295 ? -9.410 7.996 17.534 1.00 92.19 295 ARG A N 1
ATOM 2372 C CA . ARG A 1 295 ? -10.094 9.239 17.945 1.00 92.19 295 ARG A CA 1
ATOM 2373 C C . ARG A 1 295 ? -11.108 9.739 16.914 1.00 92.19 295 ARG A C 1
ATOM 2375 O O . ARG A 1 295 ? -12.097 10.348 17.308 1.00 92.19 295 ARG A O 1
ATOM 2382 N N . GLU A 1 296 ? -10.890 9.441 15.637 1.00 91.00 296 GLU A N 1
ATOM 2383 C CA . GLU A 1 296 ? -11.694 9.957 14.521 1.00 91.00 296 GLU A CA 1
ATOM 2384 C C . GLU A 1 296 ? -12.839 9.022 14.090 1.00 91.00 296 GLU A C 1
ATOM 2386 O O . GLU A 1 296 ? -13.665 9.375 13.244 1.00 91.00 296 GLU A O 1
ATOM 2391 N N . ILE A 1 297 ? -12.921 7.815 14.659 1.00 92.81 297 ILE A N 1
ATOM 2392 C CA . ILE A 1 297 ? -13.909 6.802 14.267 1.00 92.81 297 ILE A CA 1
ATOM 2393 C C . ILE A 1 297 ? -14.916 6.504 15.378 1.00 92.81 297 ILE A C 1
ATOM 2395 O O . ILE A 1 297 ? -14.626 6.581 16.566 1.00 92.81 297 ILE A O 1
ATOM 2399 N N . ASN A 1 298 ? -16.113 6.067 14.991 1.00 91.69 298 ASN A N 1
ATOM 2400 C CA . ASN A 1 298 ? -17.134 5.570 15.920 1.00 91.69 298 ASN A CA 1
ATOM 2401 C C . ASN A 1 298 ? -17.353 4.052 15.786 1.00 91.69 298 ASN A C 1
ATOM 2403 O O . ASN A 1 298 ? -18.007 3.433 16.630 1.00 91.69 298 ASN A O 1
ATOM 2407 N N . ASN A 1 299 ? -16.823 3.449 14.719 1.00 91.50 299 ASN A N 1
ATOM 2408 C CA . ASN A 1 299 ? -16.921 2.029 14.405 1.00 91.50 299 ASN A CA 1
ATOM 2409 C C . ASN A 1 299 ? -15.654 1.572 13.662 1.00 91.50 299 ASN A C 1
ATOM 2411 O O . ASN A 1 299 ? -15.117 2.320 12.850 1.00 91.50 299 ASN A O 1
ATOM 2415 N N . PHE A 1 300 ? -15.205 0.337 13.896 1.00 93.19 300 PHE A N 1
ATOM 2416 C CA . PHE A 1 300 ? -14.063 -0.255 13.191 1.00 93.19 300 PHE A CA 1
ATOM 2417 C C . PHE A 1 300 ? -14.269 -0.403 11.677 1.00 93.19 300 PHE A C 1
ATOM 2419 O O . PHE A 1 300 ? -13.288 -0.418 10.948 1.00 93.19 300 PHE A O 1
ATOM 2426 N N . ASP A 1 301 ? -15.509 -0.388 11.180 1.00 92.06 301 ASP A N 1
ATOM 2427 C CA . ASP A 1 301 ? -15.801 -0.323 9.740 1.00 92.06 301 ASP A CA 1
ATOM 2428 C C . ASP A 1 301 ? -15.323 0.985 9.073 1.00 92.06 301 ASP A C 1
ATOM 2430 O O . ASP A 1 301 ? -15.423 1.108 7.852 1.00 92.06 301 ASP A O 1
ATOM 2434 N N . GLN A 1 302 ? -14.851 1.961 9.857 1.00 94.44 302 GLN A N 1
ATOM 2435 C CA . GLN A 1 302 ? -14.299 3.241 9.406 1.00 94.44 302 GLN A CA 1
ATOM 2436 C C . GLN A 1 302 ? -12.766 3.286 9.405 1.00 94.44 302 GLN A C 1
ATOM 2438 O O . GLN A 1 302 ? -12.210 4.325 9.067 1.00 94.44 302 GLN A O 1
ATOM 2443 N N . LEU A 1 303 ? -12.073 2.221 9.808 1.00 95.00 303 LEU A N 1
ATOM 2444 C CA . LEU A 1 303 ? -10.612 2.178 9.827 1.00 95.00 303 LEU A CA 1
ATOM 2445 C C . LEU A 1 303 ? -10.138 0.895 9.165 1.00 95.00 303 LEU A C 1
ATOM 2447 O O . LEU A 1 303 ? -10.589 -0.183 9.534 1.00 95.00 303 LEU A O 1
ATOM 2451 N N . TYR A 1 304 ? -9.190 1.012 8.241 1.00 95.56 304 TYR A N 1
ATOM 2452 C CA . TYR A 1 304 ? -8.532 -0.131 7.629 1.00 95.56 304 TYR A CA 1
ATOM 2453 C C . TYR A 1 304 ? -7.021 0.037 7.663 1.00 95.56 304 TYR A C 1
ATOM 2455 O O . TYR A 1 304 ? -6.500 1.039 7.196 1.00 95.56 304 TYR A O 1
ATOM 2463 N N . ILE A 1 305 ? -6.307 -0.960 8.175 1.00 93.88 305 ILE A N 1
ATOM 2464 C CA . ILE A 1 305 ? -4.852 -1.056 8.067 1.00 93.88 305 ILE A CA 1
ATOM 2465 C C . ILE A 1 305 ? -4.557 -2.134 7.034 1.00 93.88 305 ILE A C 1
ATOM 2467 O O . ILE A 1 305 ? -4.857 -3.313 7.245 1.00 93.88 305 ILE A O 1
ATOM 2471 N N . ILE A 1 306 ? -3.998 -1.726 5.901 1.00 93.50 306 ILE A N 1
ATOM 2472 C CA . ILE A 1 306 ? -3.820 -2.579 4.729 1.00 93.50 306 ILE A CA 1
ATOM 2473 C C . ILE A 1 306 ? -2.334 -2.749 4.452 1.00 93.50 306 ILE A C 1
ATOM 2475 O O . ILE A 1 306 ? -1.654 -1.812 4.047 1.00 93.50 306 ILE A O 1
ATOM 2479 N N . GLN A 1 307 ? -1.823 -3.960 4.647 1.00 90.81 307 GLN A N 1
ATOM 2480 C CA . GLN A 1 307 ? -0.431 -4.304 4.363 1.00 90.81 307 GLN A CA 1
ATOM 2481 C C . GLN A 1 307 ? -0.279 -4.848 2.939 1.00 90.81 307 GLN A C 1
ATOM 2483 O O . GLN A 1 307 ? -1.060 -5.693 2.512 1.00 90.81 307 GLN A O 1
ATOM 2488 N N . GLN A 1 308 ? 0.769 -4.441 2.223 1.00 86.44 308 GLN A N 1
ATOM 2489 C CA . GLN A 1 308 ? 1.106 -5.036 0.928 1.00 86.44 308 GLN A CA 1
ATOM 2490 C C . GLN A 1 308 ? 1.304 -6.562 1.042 1.00 86.44 308 GLN A C 1
ATOM 2492 O O . GLN A 1 308 ? 2.086 -7.028 1.885 1.00 86.44 308 GLN A O 1
ATOM 2497 N N . GLY A 1 309 ? 0.636 -7.316 0.166 1.00 78.94 309 GLY A N 1
ATOM 2498 C CA . GLY A 1 309 ? 0.779 -8.761 -0.006 1.00 78.94 309 GLY A CA 1
ATOM 2499 C C . GLY A 1 309 ? 2.112 -9.212 -0.609 1.00 78.94 309 GLY A C 1
ATOM 2500 O O . GLY A 1 309 ? 3.034 -8.427 -0.829 1.00 78.94 309 GLY A O 1
ATOM 2501 N N . GLY A 1 310 ? 2.247 -10.525 -0.836 1.00 71.62 310 GLY A N 1
ATOM 2502 C CA . GLY A 1 310 ? 3.418 -11.127 -1.499 1.00 71.62 310 GLY A CA 1
ATOM 2503 C C . GLY A 1 310 ? 4.690 -11.247 -0.647 1.00 71.62 310 GLY A C 1
ATOM 2504 O O . GLY A 1 310 ? 5.725 -11.690 -1.142 1.00 71.62 310 GLY A O 1
ATOM 2505 N N . ARG A 1 311 ? 4.631 -10.889 0.644 1.00 72.50 311 ARG A N 1
ATOM 2506 C CA . ARG A 1 311 ? 5.792 -10.876 1.560 1.00 72.50 311 ARG A CA 1
ATOM 2507 C C . ARG A 1 311 ? 5.787 -11.966 2.630 1.00 72.50 311 ARG A C 1
ATOM 2509 O O . ARG A 1 311 ? 6.600 -11.925 3.548 1.00 72.50 311 ARG A O 1
ATOM 2516 N N . GLY A 1 312 ? 4.855 -12.915 2.538 1.00 82.31 312 GLY A N 1
ATOM 2517 C CA . GLY A 1 312 ? 4.667 -13.957 3.553 1.00 82.31 312 GLY A CA 1
ATOM 2518 C C . GLY A 1 312 ? 4.149 -13.431 4.897 1.00 82.31 312 GLY A C 1
ATOM 2519 O O . GLY A 1 312 ? 4.203 -14.152 5.884 1.00 82.31 312 GLY A O 1
ATOM 2520 N N . ILE A 1 313 ? 3.672 -12.181 4.937 1.00 88.06 313 ILE A N 1
ATOM 2521 C CA . ILE A 1 313 ? 2.984 -11.594 6.088 1.00 88.06 313 ILE A CA 1
ATOM 2522 C C . ILE A 1 313 ? 1.493 -11.878 5.938 1.00 88.06 313 ILE A C 1
ATOM 2524 O O . ILE A 1 313 ? 0.901 -11.509 4.923 1.00 88.06 313 ILE A O 1
ATOM 2528 N N . THR A 1 314 ? 0.896 -12.516 6.940 1.00 91.81 314 THR A N 1
ATOM 2529 C CA . THR A 1 314 ? -0.538 -12.825 6.951 1.00 91.81 314 THR A CA 1
ATOM 2530 C C . THR A 1 314 ? -1.335 -11.782 7.731 1.00 91.81 314 THR A C 1
ATOM 2532 O O . THR A 1 314 ? -0.788 -11.049 8.561 1.00 91.81 314 THR A O 1
ATOM 2535 N N . LYS A 1 315 ? -2.652 -11.734 7.497 1.00 93.25 315 LYS A N 1
ATOM 2536 C CA . LYS A 1 315 ? -3.585 -10.918 8.289 1.00 93.25 315 LYS A CA 1
ATOM 2537 C C . LYS A 1 315 ? -3.465 -11.264 9.776 1.00 93.25 315 LYS A C 1
ATOM 2539 O O . LYS A 1 315 ? -3.377 -10.373 10.617 1.00 93.25 315 LYS A O 1
ATOM 2544 N N . GLU A 1 316 ? -3.396 -12.553 10.095 1.00 92.75 316 GLU A N 1
ATOM 2545 C CA . GLU A 1 316 ? -3.286 -13.065 11.458 1.00 92.75 316 GLU A CA 1
ATOM 2546 C C . GLU A 1 316 ? -2.010 -12.580 12.155 1.00 92.75 316 GLU A C 1
ATOM 2548 O O . GLU A 1 316 ? -2.054 -12.229 13.337 1.00 92.75 316 GLU A O 1
ATOM 2553 N N . ASP A 1 317 ? -0.880 -12.520 11.443 1.00 92.44 317 ASP A N 1
ATOM 2554 C CA . ASP A 1 317 ? 0.376 -12.026 12.013 1.00 92.44 317 ASP A CA 1
ATOM 2555 C C . ASP A 1 317 ? 0.286 -10.543 12.387 1.00 92.44 317 ASP A C 1
ATOM 2557 O O . ASP A 1 317 ? 0.746 -10.137 13.460 1.00 92.44 317 ASP A O 1
ATOM 2561 N N . ILE A 1 318 ? -0.337 -9.737 11.521 1.00 94.50 318 ILE A N 1
ATOM 2562 C CA . ILE A 1 318 ? -0.531 -8.300 11.742 1.00 94.50 318 ILE A CA 1
ATOM 2563 C C . ILE A 1 318 ? -1.429 -8.079 12.960 1.00 94.50 318 ILE A C 1
ATOM 2565 O O . ILE A 1 318 ? -1.060 -7.312 13.852 1.00 94.50 318 ILE A O 1
ATOM 2569 N N . ILE A 1 319 ? -2.561 -8.791 13.048 1.00 95.44 319 ILE A N 1
ATOM 2570 C CA . ILE A 1 319 ? -3.480 -8.667 14.188 1.00 95.44 319 ILE A CA 1
ATOM 2571 C C . ILE A 1 319 ? -2.765 -9.067 15.483 1.00 95.44 319 ILE A C 1
ATOM 2573 O O . ILE A 1 319 ? -2.787 -8.310 16.451 1.00 95.44 319 ILE A O 1
ATOM 2577 N N . LYS A 1 320 ? -2.049 -10.200 15.509 1.00 94.81 320 LYS A N 1
ATOM 2578 C CA . LYS A 1 320 ? -1.299 -10.633 16.703 1.00 94.81 320 LYS A CA 1
ATOM 2579 C C . LYS A 1 320 ? -0.244 -9.615 17.128 1.00 94.81 320 LYS A C 1
ATOM 2581 O O . LYS A 1 320 ? -0.007 -9.443 18.331 1.00 94.81 320 LYS A O 1
ATOM 2586 N N . ARG A 1 321 ? 0.406 -8.948 16.168 1.00 95.38 321 ARG A N 1
ATOM 2587 C CA . ARG A 1 321 ? 1.378 -7.884 16.443 1.00 95.38 321 ARG A CA 1
ATOM 2588 C C . ARG A 1 321 ? 0.715 -6.638 17.013 1.00 95.38 321 ARG A C 1
ATOM 2590 O O . ARG A 1 321 ? 1.265 -6.093 17.972 1.00 95.38 321 ARG A O 1
ATOM 2597 N N . LEU A 1 322 ? -0.430 -6.233 16.462 1.00 96.50 322 LEU A N 1
ATOM 2598 C CA . LEU A 1 322 ? -1.239 -5.131 16.973 1.00 96.50 322 LEU A CA 1
ATOM 2599 C C . LEU A 1 322 ? -1.728 -5.436 18.391 1.00 96.50 322 LEU A C 1
ATOM 2601 O O . LEU A 1 322 ? -1.520 -4.628 19.284 1.00 96.50 322 LEU A O 1
ATOM 2605 N N . GLU A 1 323 ? -2.248 -6.637 18.650 1.00 96.88 323 GLU A N 1
ATOM 2606 C CA . GLU A 1 323 ? -2.613 -7.085 20.000 1.00 96.88 323 GLU A CA 1
ATOM 2607 C C . GLU A 1 323 ? -1.424 -7.020 20.962 1.00 96.88 323 GLU A C 1
ATOM 2609 O O . GLU A 1 323 ? -1.547 -6.536 22.078 1.00 96.88 323 GLU A O 1
ATOM 2614 N N . SER A 1 324 ? -0.239 -7.475 20.544 1.00 96.38 324 SER A N 1
ATOM 2615 C CA . SER A 1 324 ? 0.963 -7.382 21.384 1.00 96.38 324 SER A CA 1
ATOM 2616 C C . SER A 1 324 ? 1.371 -5.937 21.675 1.00 96.38 324 SER A C 1
ATOM 2618 O O . SER A 1 324 ? 1.969 -5.684 22.718 1.00 96.38 324 SER A O 1
ATOM 2620 N N . ALA A 1 325 ? 1.098 -5.001 20.764 1.00 96.31 325 ALA A N 1
ATOM 2621 C CA . ALA A 1 325 ? 1.322 -3.580 20.996 1.00 96.31 325 ALA A CA 1
ATOM 2622 C C . ALA A 1 325 ? 0.253 -3.006 21.941 1.00 96.31 325 ALA A C 1
ATOM 2624 O O . ALA A 1 325 ? 0.604 -2.351 22.916 1.00 96.31 325 ALA A O 1
ATOM 2625 N N . ILE A 1 326 ? -1.028 -3.327 21.720 1.00 97.88 326 ILE A N 1
ATOM 2626 C CA . ILE A 1 326 ? -2.147 -2.916 22.582 1.00 97.88 326 ILE A CA 1
ATOM 2627 C C . ILE A 1 326 ? -1.929 -3.420 24.009 1.00 97.88 326 ILE A C 1
ATOM 2629 O O . ILE A 1 326 ? -2.085 -2.656 24.947 1.00 97.88 326 ILE A O 1
ATOM 2633 N N . ALA A 1 327 ? -1.493 -4.666 24.199 1.00 97.69 327 ALA A N 1
ATOM 2634 C CA . ALA A 1 327 ? -1.211 -5.224 25.520 1.00 97.69 327 ALA A CA 1
ATOM 2635 C C . ALA A 1 327 ? -0.141 -4.443 26.307 1.00 97.69 327 ALA A C 1
ATOM 2637 O O . ALA A 1 327 ? -0.129 -4.504 27.532 1.00 97.69 327 ALA A O 1
ATOM 2638 N N . LYS A 1 328 ? 0.765 -3.730 25.625 1.00 96.94 328 LYS A N 1
ATOM 2639 C CA . LYS A 1 328 ? 1.799 -2.903 26.269 1.00 96.94 328 LYS A CA 1
ATOM 2640 C C . LYS A 1 328 ? 1.299 -1.512 26.653 1.00 96.94 328 LYS A C 1
ATOM 2642 O O . LYS A 1 328 ? 1.931 -0.865 27.478 1.00 96.94 328 LYS A O 1
ATOM 2647 N N . ASP A 1 329 ? 0.202 -1.057 26.054 1.00 97.12 329 ASP A N 1
ATOM 2648 C CA . ASP A 1 329 ? -0.331 0.295 26.228 1.00 97.12 329 ASP A CA 1
ATOM 2649 C C . ASP A 1 329 ? -1.865 0.314 26.131 1.00 97.12 329 ASP A C 1
ATOM 2651 O O . ASP A 1 329 ? -2.492 1.101 25.414 1.00 97.12 329 ASP A O 1
ATOM 2655 N N . ALA A 1 330 ? -2.493 -0.621 26.843 1.00 98.25 330 ALA A N 1
ATOM 2656 C CA . ALA A 1 330 ? -3.932 -0.826 26.761 1.00 98.25 330 ALA A CA 1
ATOM 2657 C C . ALA A 1 330 ? -4.694 0.379 27.318 1.00 98.25 330 ALA A C 1
ATOM 2659 O O . ALA A 1 330 ? -5.749 0.733 26.800 1.00 98.25 330 ALA A O 1
ATOM 2660 N N . GLU A 1 331 ? -4.150 1.039 28.344 1.00 98.38 331 GLU A N 1
ATOM 2661 C CA . GLU A 1 331 ? -4.731 2.254 28.912 1.00 98.38 331 GLU A CA 1
ATOM 2662 C C . GLU A 1 331 ? -4.736 3.404 27.903 1.00 98.38 331 GLU A C 1
ATOM 2664 O O . GLU A 1 331 ? -5.779 4.032 27.711 1.00 98.38 331 GLU A O 1
ATOM 2669 N N . GLY A 1 332 ? -3.620 3.651 27.209 1.00 97.62 332 GLY A N 1
ATOM 2670 C CA . GLY A 1 332 ? -3.544 4.694 26.191 1.00 97.62 332 GLY A CA 1
ATOM 2671 C C . GLY A 1 332 ? -4.457 4.416 24.997 1.00 97.62 332 GLY A C 1
ATOM 2672 O O . GLY A 1 332 ? -5.105 5.332 24.493 1.00 97.62 332 GLY A O 1
ATOM 2673 N N . VAL A 1 333 ? -4.544 3.157 24.558 1.00 97.75 333 VAL A N 1
ATOM 2674 C CA . VAL A 1 333 ? -5.442 2.732 23.469 1.00 97.75 333 VAL A CA 1
ATOM 2675 C C . VAL A 1 333 ? -6.914 2.828 23.871 1.00 97.75 333 VAL A C 1
ATOM 2677 O O . VAL A 1 333 ? -7.738 3.285 23.080 1.00 97.75 333 VAL A O 1
ATOM 2680 N N . TYR A 1 334 ? -7.254 2.429 25.096 1.00 98.31 334 TYR A N 1
ATOM 2681 C CA . TYR A 1 334 ? -8.619 2.509 25.604 1.00 98.31 334 TYR A CA 1
ATOM 2682 C C . TYR A 1 334 ? -9.080 3.964 25.713 1.00 98.31 334 TYR A C 1
ATOM 2684 O O . TYR A 1 334 ? -10.132 4.315 25.189 1.00 98.31 334 TYR A O 1
ATOM 2692 N N . LYS A 1 335 ? -8.252 4.830 26.312 1.00 97.81 335 LYS A N 1
ATOM 2693 C CA . LYS A 1 335 ? -8.545 6.263 26.470 1.00 97.81 335 LYS A CA 1
ATOM 2694 C C . LYS A 1 335 ? -8.575 7.031 25.152 1.00 97.81 335 LYS A C 1
ATOM 2696 O O . LYS A 1 335 ? -9.205 8.081 25.089 1.00 97.81 335 LYS A O 1
ATOM 2701 N N . ALA A 1 336 ? -7.903 6.542 24.106 1.00 96.38 336 ALA A N 1
ATOM 2702 C CA . ALA A 1 336 ? -7.974 7.168 22.789 1.00 96.38 336 ALA A CA 1
ATOM 2703 C C . ALA A 1 336 ? -9.413 7.189 22.247 1.00 96.38 336 ALA A C 1
ATOM 2705 O O . ALA A 1 336 ? -9.785 8.153 21.589 1.00 96.38 336 ALA A O 1
ATOM 2706 N N . ASN A 1 337 ? -10.222 6.170 22.560 1.00 97.19 337 ASN A N 1
ATOM 2707 C CA . ASN A 1 337 ? -11.654 6.163 22.276 1.00 97.19 337 ASN A CA 1
ATOM 2708 C C . ASN A 1 337 ? -12.370 5.131 23.157 1.00 97.19 337 ASN A C 1
ATOM 2710 O O . ASN A 1 337 ? -12.494 3.969 22.788 1.00 97.19 337 ASN A O 1
ATOM 2714 N N . GLU A 1 338 ? -12.869 5.529 24.325 1.00 97.69 338 GLU A N 1
ATOM 2715 C CA . GLU A 1 338 ? -13.517 4.573 25.236 1.00 97.69 338 GLU A CA 1
ATOM 2716 C C . GLU A 1 338 ? -14.813 3.995 24.642 1.00 97.69 338 GLU A C 1
ATOM 2718 O O . GLU A 1 338 ? -15.133 2.817 24.820 1.00 97.69 338 GLU A O 1
ATOM 2723 N N . SER A 1 339 ? -15.541 4.816 23.882 1.00 96.12 339 SER A N 1
ATOM 2724 C CA . SER A 1 339 ? -16.834 4.470 23.291 1.00 96.12 339 SER A CA 1
ATOM 2725 C C . SER A 1 339 ? -16.737 3.296 22.314 1.00 96.12 339 SER A C 1
ATOM 2727 O O . SER A 1 339 ? -17.603 2.418 22.335 1.00 96.12 339 SER A O 1
ATOM 2729 N N . ILE A 1 340 ? -15.686 3.228 21.487 1.00 95.19 340 ILE A N 1
ATOM 2730 C CA . ILE A 1 340 ? -15.532 2.133 20.516 1.00 95.19 340 ILE A CA 1
ATOM 2731 C C . ILE A 1 340 ? -15.331 0.780 21.212 1.00 95.19 340 ILE A C 1
ATOM 2733 O O . ILE A 1 340 ? -15.924 -0.224 20.812 1.00 95.19 340 ILE A O 1
ATOM 2737 N N . TRP A 1 341 ? -14.576 0.757 22.313 1.00 96.44 341 TRP A N 1
ATOM 2738 C CA . TRP A 1 341 ? -14.329 -0.453 23.098 1.00 96.44 341 TRP A CA 1
ATOM 2739 C C . TRP A 1 341 ? -15.570 -0.871 23.894 1.00 96.44 341 TRP A C 1
ATOM 2741 O O . TRP A 1 341 ? -15.924 -2.055 23.925 1.00 96.44 341 TRP A O 1
ATOM 2751 N N . LEU A 1 342 ? -16.301 0.097 24.456 1.00 95.75 342 LEU A N 1
ATOM 2752 C CA . LEU A 1 342 ? -17.578 -0.146 25.130 1.00 95.75 342 LEU A CA 1
ATOM 2753 C C . LEU A 1 342 ? -18.624 -0.755 24.188 1.00 95.75 342 LEU A C 1
ATOM 2755 O O . LEU A 1 342 ? -19.337 -1.687 24.582 1.00 95.75 342 LEU A O 1
ATOM 2759 N N . ASN A 1 343 ? -18.675 -0.303 22.931 1.00 92.25 343 ASN A N 1
ATOM 2760 C CA . ASN A 1 343 ? -19.544 -0.879 21.901 1.00 92.25 343 ASN A CA 1
ATOM 2761 C C . ASN A 1 343 ? -19.234 -2.365 21.650 1.00 92.25 343 ASN A C 1
ATOM 2763 O O . ASN A 1 343 ? -20.151 -3.155 21.420 1.00 92.25 343 ASN A O 1
ATOM 2767 N N . MET A 1 344 ? -17.972 -2.773 21.814 1.00 92.25 344 MET A N 1
ATOM 2768 C CA . MET A 1 344 ? -17.519 -4.170 21.751 1.00 92.25 344 MET A CA 1
ATOM 2769 C C . MET A 1 344 ? -17.640 -4.925 23.087 1.00 92.25 344 MET A C 1
ATOM 2771 O O . MET A 1 344 ? -17.137 -6.039 23.227 1.00 92.25 344 MET A O 1
ATOM 2775 N N . LYS A 1 345 ? -18.316 -4.344 24.087 1.00 95.31 345 LYS A N 1
ATOM 2776 C CA . LYS A 1 345 ? -18.467 -4.894 25.448 1.00 95.31 345 LYS A CA 1
ATOM 2777 C C . LYS A 1 345 ? -17.136 -5.060 26.192 1.00 95.31 345 LYS A C 1
ATOM 2779 O O . LYS A 1 345 ? -17.020 -5.901 27.094 1.00 95.31 345 LYS A O 1
ATOM 2784 N N . ILE A 1 346 ? -16.144 -4.240 25.860 1.00 97.12 346 ILE A N 1
ATOM 2785 C CA . ILE A 1 346 ? -14.870 -4.132 26.570 1.00 97.12 346 ILE A CA 1
ATOM 2786 C C . ILE A 1 346 ? -14.963 -2.893 27.464 1.00 97.12 346 ILE A C 1
ATOM 2788 O O . ILE A 1 346 ? -14.833 -1.774 26.995 1.00 97.12 346 ILE A O 1
ATOM 2792 N N . GLY A 1 347 ? -15.279 -3.099 28.747 1.00 97.38 347 GLY A N 1
ATOM 2793 C CA . GLY A 1 347 ? -15.651 -2.013 29.668 1.00 97.38 347 GLY A CA 1
ATOM 2794 C C . GLY A 1 347 ? -14.513 -1.382 30.466 1.00 97.38 347 GLY A C 1
ATOM 2795 O O . GLY A 1 347 ? -14.778 -0.579 31.354 1.00 97.38 347 GLY A O 1
ATOM 2796 N N . SER A 1 348 ? -13.267 -1.788 30.233 1.00 98.31 348 SER A N 1
ATOM 2797 C CA . SER A 1 348 ? -12.106 -1.209 30.906 1.00 98.31 348 SER A CA 1
ATOM 2798 C C . SER A 1 348 ? -10.826 -1.491 30.131 1.00 98.31 348 SER A C 1
ATOM 2800 O O . SER A 1 348 ? -10.733 -2.489 29.409 1.00 98.31 348 SER A O 1
ATOM 2802 N N . TYR A 1 349 ? -9.805 -0.659 30.353 1.00 98.12 349 TYR A N 1
ATOM 2803 C CA . TYR A 1 349 ? -8.476 -0.901 29.797 1.00 98.12 349 TYR A CA 1
ATOM 2804 C C . TYR A 1 349 ? -7.874 -2.229 30.277 1.00 98.12 349 TYR A C 1
ATOM 2806 O O . TYR A 1 349 ? -7.219 -2.898 29.491 1.00 98.12 349 TYR A O 1
ATOM 2814 N N . LYS A 1 350 ? -8.139 -2.656 31.524 1.00 98.50 350 LYS A N 1
ATOM 2815 C CA . LYS A 1 350 ? -7.661 -3.949 32.054 1.00 98.50 350 LYS A CA 1
ATOM 2816 C C . LYS A 1 350 ? -8.232 -5.116 31.259 1.00 98.50 350 LYS A C 1
ATOM 2818 O O . LYS A 1 350 ? -7.505 -6.016 30.868 1.00 98.50 350 LYS A O 1
ATOM 2823 N N . LYS A 1 351 ? -9.530 -5.059 30.943 1.00 98.12 351 LYS A N 1
ATOM 2824 C CA . LYS A 1 351 ? -10.160 -6.071 30.094 1.00 98.12 351 LYS A CA 1
ATOM 2825 C C . LYS A 1 351 ? -9.574 -6.055 28.680 1.00 98.12 351 LYS A C 1
ATOM 2827 O O . LYS A 1 351 ? -9.362 -7.120 28.114 1.00 98.12 351 LYS A O 1
ATOM 2832 N N . LEU A 1 352 ? -9.313 -4.876 28.109 1.00 98.38 352 LEU A N 1
ATOM 2833 C CA . LEU A 1 352 ? -8.652 -4.762 26.804 1.00 98.38 352 LEU A CA 1
ATOM 2834 C C . LEU A 1 352 ? -7.240 -5.371 26.829 1.00 98.38 352 LEU A C 1
ATOM 2836 O O . LEU A 1 352 ? -6.874 -6.110 25.918 1.00 98.38 352 LEU A O 1
ATOM 2840 N N . GLU A 1 353 ? -6.476 -5.086 27.882 1.00 98.50 353 GLU A N 1
ATOM 2841 C CA . GLU A 1 353 ? -5.135 -5.620 28.112 1.00 98.50 353 GLU A CA 1
ATOM 2842 C C . GLU A 1 353 ? -5.145 -7.147 28.190 1.00 98.50 353 GLU A C 1
ATOM 2844 O O . GLU A 1 353 ? -4.368 -7.798 27.492 1.00 98.50 353 GLU A O 1
ATOM 2849 N N . ASP A 1 354 ? -6.047 -7.715 28.994 1.00 98.19 354 ASP A N 1
ATOM 2850 C CA . ASP A 1 354 ? -6.182 -9.161 29.167 1.00 98.19 354 ASP A CA 1
ATOM 2851 C C . ASP A 1 354 ? -6.509 -9.840 27.835 1.00 98.19 354 ASP A C 1
ATOM 2853 O O . ASP A 1 354 ? -5.790 -10.751 27.429 1.00 98.19 354 ASP A O 1
ATOM 2857 N N . LEU A 1 355 ? -7.507 -9.332 27.101 1.00 97.88 355 LEU A N 1
ATOM 2858 C CA . LEU A 1 355 ? -7.878 -9.850 25.779 1.00 97.88 355 LEU A CA 1
ATOM 2859 C C . LEU A 1 355 ? -6.706 -9.795 24.787 1.00 97.88 355 LEU A C 1
ATOM 2861 O O . LEU A 1 355 ? -6.493 -10.726 24.011 1.00 97.88 355 LEU A O 1
ATOM 2865 N N . ALA A 1 356 ? -5.926 -8.713 24.807 1.00 97.56 356 ALA A N 1
ATOM 2866 C CA . ALA A 1 356 ? -4.780 -8.534 23.923 1.00 97.56 356 ALA A CA 1
ATOM 2867 C C . ALA A 1 356 ? -3.585 -9.439 24.301 1.00 97.56 356 ALA A C 1
ATOM 2869 O O . ALA A 1 356 ? -2.844 -9.908 23.422 1.00 97.56 356 ALA A O 1
ATOM 2870 N N . LYS A 1 357 ? -3.398 -9.722 25.600 1.00 97.38 357 LYS A N 1
ATOM 2871 C CA . LYS A 1 357 ? -2.403 -10.680 26.113 1.00 97.38 357 LYS A CA 1
ATOM 2872 C C . LYS A 1 357 ? -2.779 -12.119 25.770 1.00 97.38 357 LYS A C 1
ATOM 2874 O O . LYS A 1 357 ? -1.907 -12.872 25.339 1.00 97.38 357 LYS A O 1
ATOM 2879 N N . THR A 1 358 ? -4.054 -12.484 25.914 1.00 96.50 358 THR A N 1
ATOM 2880 C CA . THR A 1 358 ? -4.566 -13.836 25.631 1.00 96.50 358 THR A CA 1
ATOM 2881 C C . THR A 1 358 ? -4.852 -14.087 24.151 1.00 96.50 358 THR A C 1
ATOM 2883 O O . THR A 1 358 ? -5.182 -15.212 23.783 1.00 96.50 358 THR A O 1
ATOM 2886 N N . LYS A 1 359 ? -4.661 -13.079 23.287 1.00 95.75 359 LYS A N 1
ATOM 2887 C CA . LYS A 1 359 ? -4.933 -13.141 21.838 1.00 95.75 359 LYS A CA 1
ATOM 2888 C C . LYS A 1 359 ? -6.402 -13.397 21.512 1.00 95.75 359 LYS A C 1
ATOM 2890 O O . LYS A 1 359 ? -6.748 -13.989 20.490 1.00 95.75 359 LYS A O 1
ATOM 2895 N N . GLU A 1 360 ? -7.293 -12.958 22.391 1.00 95.69 360 GLU A N 1
ATOM 2896 C CA . GLU A 1 360 ? -8.728 -13.098 22.193 1.00 95.69 360 GLU A CA 1
ATOM 2897 C C . GLU A 1 360 ? -9.278 -12.109 21.164 1.00 95.69 360 GLU A C 1
ATOM 2899 O O . GLU A 1 360 ? -10.263 -12.445 20.507 1.00 95.69 360 GLU A O 1
ATOM 2904 N N . LEU A 1 361 ? -8.653 -10.938 20.957 1.00 93.44 361 LEU A N 1
ATOM 2905 C CA . LEU A 1 361 ? -9.087 -10.003 19.909 1.00 93.44 361 LEU A CA 1
ATOM 2906 C C . LEU A 1 361 ? -8.880 -10.600 18.509 1.00 93.44 361 LEU A C 1
ATOM 2908 O O . LEU A 1 361 ? -9.677 -10.311 17.621 1.00 93.44 361 LEU A O 1
ATOM 2912 N N . SER A 1 362 ? -7.875 -11.461 18.311 1.00 90.88 362 SER A N 1
ATOM 2913 C CA . SER A 1 362 ? -7.621 -12.157 17.037 1.00 90.88 362 SER A CA 1
ATOM 2914 C C . SER A 1 362 ? -8.334 -13.500 16.873 1.00 90.88 362 SER A C 1
ATOM 2916 O O . SER A 1 362 ? -8.538 -13.928 15.741 1.00 90.88 362 SER A O 1
ATOM 2918 N N . THR A 1 363 ? -8.707 -14.178 17.960 1.00 91.88 363 THR A N 1
ATOM 2919 C CA . THR A 1 363 ? -9.259 -15.549 17.897 1.00 91.88 363 THR A CA 1
ATOM 2920 C C . THR A 1 363 ? -10.765 -15.628 18.129 1.00 91.88 363 THR A C 1
ATOM 2922 O O . THR A 1 363 ? -11.417 -16.558 17.657 1.00 91.88 363 THR A O 1
ATOM 2925 N N . SER A 1 364 ? -11.348 -14.662 18.841 1.00 93.75 364 SER A N 1
ATOM 2926 C CA . SER A 1 364 ? -12.778 -14.655 19.147 1.00 93.75 364 SER A CA 1
ATOM 2927 C C . SER A 1 364 ? -13.592 -14.067 17.999 1.00 93.75 364 SER A C 1
ATOM 2929 O O . SER A 1 364 ? -13.337 -12.952 17.547 1.00 93.75 364 SER A O 1
ATOM 2931 N N . THR A 1 365 ? -14.666 -14.745 17.598 1.00 92.75 365 THR A N 1
ATOM 2932 C CA . THR A 1 365 ? -15.615 -14.228 16.595 1.00 92.75 365 THR A CA 1
ATOM 2933 C C . THR A 1 365 ? -16.375 -12.983 17.068 1.00 92.75 365 THR A C 1
ATOM 2935 O O . THR A 1 365 ? -16.953 -12.269 16.252 1.00 92.75 365 THR A O 1
ATOM 2938 N N . LYS A 1 366 ? -16.353 -12.680 18.376 1.00 93.56 366 LYS A N 1
ATOM 2939 C CA . LYS A 1 366 ? -16.992 -11.486 18.960 1.00 93.56 366 LYS A CA 1
ATOM 2940 C C . LYS A 1 366 ? -16.363 -10.175 18.491 1.00 93.56 366 LYS A C 1
ATOM 2942 O O . LYS A 1 366 ? -17.013 -9.138 18.576 1.00 93.56 366 LYS A O 1
ATOM 2947 N N . TYR A 1 367 ? -15.111 -10.213 18.041 1.00 94.38 367 TYR A N 1
ATOM 2948 C CA . TYR A 1 367 ? -14.332 -9.026 17.692 1.00 94.38 367 TYR A CA 1
ATOM 2949 C C . TYR A 1 367 ? -14.027 -8.967 16.192 1.00 94.38 367 TYR A C 1
ATOM 2951 O O . TYR A 1 367 ? -13.017 -8.403 15.776 1.00 94.38 367 TYR A O 1
ATOM 2959 N N . SER A 1 368 ? -14.921 -9.531 15.373 1.00 93.19 368 SER A N 1
ATOM 2960 C CA . SER A 1 368 ? -14.768 -9.591 13.919 1.00 93.19 368 SER A CA 1
ATOM 2961 C C . SER A 1 368 ? -14.588 -8.216 13.281 1.00 93.19 368 SER A C 1
ATOM 2963 O O . SER A 1 368 ? -13.768 -8.088 12.388 1.00 93.19 368 SER A O 1
ATOM 2965 N N . SER A 1 369 ? -15.247 -7.161 13.768 1.00 92.06 369 SER A N 1
ATOM 2966 C CA . SER A 1 369 ? -15.055 -5.802 13.238 1.00 92.06 369 SER A CA 1
ATOM 2967 C C . SER A 1 369 ? -13.614 -5.295 13.405 1.00 92.06 369 SER A C 1
ATOM 2969 O O . SER A 1 369 ? -13.079 -4.667 12.501 1.00 92.06 369 SER A O 1
ATOM 2971 N N . PHE A 1 370 ? -12.958 -5.611 14.529 1.00 94.75 370 PHE A N 1
ATOM 2972 C CA . PHE A 1 370 ? -11.536 -5.308 14.744 1.00 94.75 370 PHE A CA 1
ATOM 2973 C C . PHE A 1 370 ? -10.624 -6.195 13.888 1.00 94.75 370 PHE A C 1
ATOM 2975 O O . PHE A 1 370 ? -9.571 -5.763 13.442 1.00 94.75 370 PHE A O 1
ATOM 2982 N N . GLN A 1 371 ? -11.008 -7.445 13.639 1.00 95.50 371 GLN A N 1
ATOM 2983 C CA . GLN A 1 371 ? -10.236 -8.326 12.761 1.00 95.50 371 GLN A CA 1
ATOM 2984 C C . GLN A 1 371 ? -10.360 -7.886 11.297 1.00 95.50 371 GLN A C 1
ATOM 2986 O O . GLN A 1 371 ? -9.385 -7.926 10.555 1.00 95.50 371 GLN A O 1
ATOM 2991 N N . GLU A 1 372 ? -11.550 -7.460 10.872 1.00 95.00 372 GLU A N 1
ATOM 2992 C CA . GLU A 1 372 ? -11.844 -7.041 9.502 1.00 95.00 372 GLU A CA 1
ATOM 2993 C C . GLU A 1 372 ? -11.291 -5.663 9.142 1.00 95.00 372 GLU A C 1
ATOM 2995 O O . GLU A 1 372 ? -11.129 -5.400 7.951 1.00 95.00 372 GLU A O 1
ATOM 3000 N N . SER A 1 373 ? -10.919 -4.831 10.119 1.00 95.06 373 SER A N 1
ATOM 3001 C CA . SER A 1 373 ? -10.148 -3.610 9.859 1.00 95.06 373 SER A CA 1
ATOM 3002 C C . SER A 1 373 ? -8.715 -3.902 9.405 1.00 95.06 373 SER A C 1
ATOM 3004 O O . SER A 1 373 ? -8.047 -3.019 8.882 1.00 95.06 373 SER A O 1
ATOM 3006 N N . ILE A 1 374 ? -8.209 -5.130 9.550 1.00 96.12 374 ILE A N 1
ATOM 3007 C CA . ILE A 1 374 ? -6.867 -5.500 9.092 1.00 96.12 374 ILE A CA 1
ATOM 3008 C C . ILE A 1 374 ? -6.958 -6.295 7.793 1.00 96.12 374 ILE A C 1
ATOM 3010 O O . ILE A 1 374 ? -7.591 -7.354 7.738 1.00 96.12 374 ILE A O 1
ATOM 3014 N N . LYS A 1 375 ? -6.292 -5.810 6.741 1.00 94.94 375 LYS A N 1
ATOM 3015 C CA . LYS A 1 375 ? -6.269 -6.447 5.418 1.00 94.94 375 LYS A CA 1
ATOM 3016 C C . LYS A 1 375 ? -4.842 -6.629 4.907 1.00 94.94 375 LYS A C 1
ATOM 3018 O O . LYS A 1 375 ? -3.907 -5.953 5.334 1.00 94.94 375 LYS A O 1
ATOM 3023 N N . VAL A 1 376 ? -4.699 -7.541 3.954 1.00 91.94 376 VAL A N 1
ATOM 3024 C CA . VAL A 1 376 ? -3.479 -7.722 3.166 1.00 91.94 376 VAL A CA 1
ATOM 3025 C C . VAL A 1 376 ? -3.870 -7.633 1.696 1.00 91.94 376 VAL A C 1
ATOM 3027 O O . VAL A 1 376 ? -4.927 -8.148 1.324 1.00 91.94 376 VAL A O 1
ATOM 3030 N N . THR A 1 377 ? -3.068 -6.949 0.883 1.00 86.44 377 THR A N 1
ATOM 3031 C CA . THR A 1 377 ? -3.304 -6.908 -0.564 1.00 86.44 377 THR A CA 1
ATOM 3032 C C . THR A 1 377 ? -2.998 -8.257 -1.221 1.00 86.44 377 THR A C 1
ATOM 3034 O O . THR A 1 377 ? -2.358 -9.115 -0.608 1.00 86.44 377 THR A O 1
ATOM 3037 N N . PHE A 1 378 ? -3.513 -8.483 -2.430 1.00 64.19 378 PHE A N 1
ATOM 3038 C CA . PHE A 1 378 ? -3.418 -9.779 -3.113 1.00 64.19 378 PHE A CA 1
ATOM 3039 C C . PHE A 1 378 ? -2.141 -9.942 -3.936 1.00 64.19 378 PHE A C 1
ATOM 3041 O O . PHE A 1 378 ? -1.735 -8.972 -4.613 1.00 64.19 378 PHE A O 1
#

pLDDT: mean 83.31, std 14.08, range [25.95, 98.5]

Sequence (378 aa):
MGAVGDIGVNVSQHIDPHSSLGQVVNSYNLAMGVIGIKNLGQVGYKFAKNLPQTTKNILQKNGNLRTQLVKSYQDWKRRIGQLKTSKKFEKLADNEKKLLEGQEEGWNLLGFVGDIKGVDRLKDFLTNDARLVNLIKKLNAKFNKVDDFAKRFEELYQKVPENSVKPIDDLVDDLKHLFTEHIDEIPEGQLVAFLNELLETGDKFKAGATSLEVIRNIKSYLPAKFHSTLQKLELEDLISYADEAGDFRFDIKWQAKTLDKFNQEREISIFIDTKNYSKVGNMFKDLGQYKAYLREINNFDQLYIIQQGGRGITKEDIIKRLESAIAKDAEGVYKANESIWLNMKIGSYKKLEDLAKTKELSTSTKYSSFQESIKVTF

Foldseek 3Di:
DDDPDDPPPLVLVPDDCPDLLNVLVVLLQVLVVLVPDHRPSPCLLVCLQPDDPVVLVCCCPVVVNVVVNLQSVLSNVLSVVVCVPDPVVVVDDPSSVVSNVSSLNSCVSSVNNVVPCLLVVLLVLQVVDPVSQVLQCPADVQRNGSNSLSVLLVVLVSVADPPLADRSNVLSVLVVCCCPPCVVLEDSVLVSVLSNQCSPHSLSVSQLSQLSVCVVPVCVQADPQFPVFWGRKYQDPPFCDDDQRDRHSSKIKTWGWDADPVRDTDIAIAIEAEARDLDLLSGLPDCRRVLQVLLRDQFLSRAAYEYEDPNPDDLLSNLLSNLVNCLVVLVSSCVSHVNHCVVLVNNDSVSSNVCSVVVVCSVPPSNVSVSSSYYYDD

Secondary structure (DSSP, 8-state):
----------GGGGS-TTSHHHHHHHHHHHHHHHTT----TTHHHHHHHHS-HHHHHHHHH-HHHHHHHHHHHHHHHHHHHHHHTSHHHHTS-HHHHHHHHHHHHHHHHTT-TT--HHHHHHHHHHHT-HHHHHHHHHS-TT--SHHHHHHHHHHHHHHSPTTSS--HHHHHHHHHHHHHHSTTTS-HHHHHHHHHHHTT-HHHHHHHHHHHHHHHTHHHHS-GGGTTTEEEEEEE-TT--SSSSS----EEEEEEEEE-TTS-EEEEEEEEEEE--SSGGGS-S--HHHHHHHHH-SSGGGEEEEE-SSSS--HHHHHHHHHHHHTTSHHHHHHH-HHHHHHTT--SHHHHHHHHHHTHHHH-GGGHHHHHTEEE--

Radius of gyration: 24.99 Å; chains: 1; bounding box: 78×47×74 Å